Protein 9A6B (pdb70)

Nearest PDB structures (foldseek):
  7agh-assembly2_A  TM=8.150E-01  e=5.183E-26  Escherichia coli K-12
  3i3y-assembly1_C  TM=8.430E-01  e=2.612E-22  Klebsiella pneumoniae subsp. pneumoniae MGH 78578
  7vtf-assembly1_A  TM=8.669E-01  e=1.088E-20  Escherichia coli
  7vtf-assembly1_B  TM=8.527E-01  e=6.019E-21  Escherichia coli
  2hlz-assembly1_B  TM=7.762E-01  e=6.819E-20  Homo sapiens

Structure (mmCIF, N/CA/C/O backbone):
data_9A6B
#
_entry.id   9A6B
#
loop_
_entity.id
_entity.type
_entity.pdbx_description
1 POLYMER RBSK_BACSU
2 POLYMER GUDB_BACSU
#
loop_
_atom_site.group_PDB
_atom_site.id
_atom_site.type_symbol
_atom_site.label_atom_id
_atom_site.label_alt_id
_atom_site.label_comp_id
_atom_site.label_asym_id
_atom_site.label_entity_id
_atom_site.label_seq_id
_atom_site.pdbx_PDB_ins_code
_atom_site.Cartn_x
_atom_site.Cartn_y
_atom_site.Cartn_z
_atom_site.occupancy
_atom_site.B_iso_or_equiv
_atom_site.auth_seq_id
_atom_site.auth_comp_id
_atom_site.auth_asym_id
_atom_site.auth_atom_id
_atom_site.pdbx_PDB_model_num
ATOM 1 N N . MET A 1 1 ? -22.363 53.554 23.752 1.000 0.780 1 MET A N 1
ATOM 2 C CA . MET A 1 1 ? -21.025 52.957 23.570 1.000 0.780 1 MET A CA 1
ATOM 3 C C . MET A 1 1 ? -20.674 53.115 22.099 1.000 0.780 1 MET A C 1
ATOM 4 O O . MET A 1 1 ? -21.588 52.982 21.291 1.000 0.780 1 MET A O 1
ATOM 20 N N . ARG A 1 2 ? -19.442 53.517 21.776 1.000 0.910 2 ARG A N 1
ATOM 21 C CA . ARG A 1 2 ? -18.969 53.689 20.392 1.000 0.910 2 ARG A CA 1
ATOM 22 C C . ARG A 1 2 ? -18.260 52.424 19.932 1.000 0.910 2 ARG A C 1
ATOM 23 O O . ARG A 1 2 ? -17.610 51.778 20.755 1.000 0.910 2 ARG A O 1
ATOM 44 N N . ASN A 1 3 ? -18.402 52.094 18.658 1.000 0.960 3 ASN A N 1
ATOM 45 C CA . ASN A 1 3 ? -17.864 50.877 18.072 1.000 0.960 3 ASN A CA 1
ATOM 46 C C . ASN A 1 3 ? -16.503 51.155 17.450 1.000 0.960 3 ASN A C 1
ATOM 47 O O . ASN A 1 3 ? -16.388 51.950 16.518 1.000 0.960 3 ASN A O 1
ATOM 58 N N . ILE A 1 4 ? -15.487 50.461 17.949 1.000 0.980 4 ILE A N 1
ATOM 59 C CA . ILE A 1 4 ? -14.128 50.544 17.421 1.000 0.980 4 ILE A CA 1
ATOM 60 C C . ILE A 1 4 ? -13.747 49.189 16.854 1.000 0.980 4 ILE A C 1
ATOM 61 O O . ILE A 1 4 ? -13.845 48.181 17.551 1.000 0.980 4 ILE A O 1
ATOM 77 N N . CYS A 1 5 ? -13.297 49.168 15.604 1.000 0.980 5 CYS A N 1
ATOM 78 C CA . CYS A 1 5 ? -12.706 47.989 14.991 1.000 0.980 5 CYS A CA 1
ATOM 79 C C . CYS A 1 5 ? -11.186 48.130 15.015 1.000 0.980 5 CYS A C 1
ATOM 80 O O . CYS A 1 5 ? -10.629 49.017 14.370 1.000 0.980 5 CYS A O 1
ATOM 88 N N . VAL A 1 6 ? -10.513 47.260 15.757 1.000 0.990 6 VAL A N 1
ATOM 89 C CA . VAL A 1 6 ? -9.054 47.184 15.753 1.000 0.990 6 VAL A CA 1
ATOM 90 C C . VAL A 1 6 ? -8.646 46.037 14.847 1.000 0.990 6 VAL A C 1
ATOM 91 O O . VAL A 1 6 ? -9.074 44.904 15.057 1.000 0.990 6 VAL A O 1
ATOM 104 N N . ILE A 1 7 ? -7.826 46.327 13.842 1.000 0.990 7 ILE A N 1
ATOM 105 C CA . ILE A 1 7 ? -7.299 45.324 12.915 1.000 0.990 7 ILE A CA 1
ATOM 106 C C . ILE A 1 7 ? -5.795 45.266 13.113 1.000 0.990 7 ILE A C 1
ATOM 107 O O . ILE A 1 7 ? -5.107 46.267 12.915 1.000 0.990 7 ILE A O 1
ATOM 123 N N . GLY A 1 8 ? -5.272 44.116 13.528 1.000 0.980 8 GLY A N 1
ATOM 124 C CA . GLY A 1 8 ? -3.856 44.045 13.850 1.000 0.980 8 GLY A CA 1
ATOM 125 C C . GLY A 1 8 ? -3.396 42.736 14.463 1.000 0.980 8 GLY A C 1
ATOM 126 O O . GLY A 1 8 ? -4.114 41.738 14.512 1.000 0.980 8 GLY A O 1
ATOM 130 N N . SER A 1 9 ? -2.157 42.774 14.935 1.000 0.970 9 SER A N 1
ATOM 131 C CA . SER A 1 9 ? -1.446 41.631 15.485 1.000 0.970 9 SER A CA 1
ATOM 132 C C . SER A 1 9 ? -1.921 41.253 16.885 1.000 0.970 9 SER A C 1
ATOM 133 O O . SER A 1 9 ? -2.291 42.092 17.713 1.000 0.970 9 SER A O 1
ATOM 141 N N . CYS A 1 10 ? -1.834 39.962 17.167 1.000 0.960 10 CYS A N 1
ATOM 142 C CA . CYS A 1 10 ? -1.903 39.401 18.504 1.000 0.960 10 CYS A CA 1
ATOM 143 C C . CYS A 1 10 ? -0.724 38.440 18.678 1.000 0.960 10 CYS A C 1
ATOM 144 O O . CYS A 1 10 ? -0.509 37.558 17.844 1.000 0.960 10 CYS A O 1
ATOM 152 N N . SER A 1 11 ? 0.048 38.588 19.750 1.000 0.950 11 SER A N 1
ATOM 153 C CA . SER A 1 11 ? 1.211 37.732 20.011 1.000 0.950 11 SER A CA 1
ATOM 154 C C . SER A 1 11 ? 1.330 37.346 21.482 1.000 0.950 11 SER A C 1
ATOM 155 O O . SER A 1 11 ? 0.696 37.946 22.351 1.000 0.950 11 SER A O 1
ATOM 163 N N . MET A 1 12 ? 2.138 36.323 21.766 1.000 0.950 12 MET A N 1
ATOM 164 C CA . MET A 1 12 ? 2.601 36.017 23.121 1.000 0.950 12 MET A CA 1
ATOM 165 C C . MET A 1 12 ? 4.065 36.424 23.275 1.000 0.950 12 MET A C 1
ATOM 166 O O . MET A 1 12 ? 4.946 35.892 22.592 1.000 0.950 12 MET A O 1
ATOM 180 N N . ASP A 1 13 ? 4.325 37.340 24.200 1.000 0.910 13 ASP A N 1
ATOM 181 C CA . ASP A 1 13 ? 5.670 37.788 24.526 1.000 0.910 13 ASP A CA 1
ATOM 182 C C . ASP A 1 13 ? 6.276 36.817 25.547 1.000 0.910 13 ASP A C 1
ATOM 183 O O . ASP A 1 13 ? 5.728 36.586 26.627 1.000 0.910 13 ASP A O 1
ATOM 192 N N . LEU A 1 14 ? 7.409 36.219 25.188 1.000 0.930 14 LEU A N 1
ATOM 193 C CA . LEU A 1 14 ? 8.161 35.252 25.979 1.000 0.930 14 LEU A CA 1
ATOM 194 C C . LEU A 1 14 ? 9.384 35.960 26.570 1.000 0.930 14 LEU A C 1
ATOM 195 O O . LEU A 1 14 ? 10.410 36.106 25.902 1.000 0.930 14 LEU A O 1
ATOM 211 N N . VAL A 1 15 ? 9.268 36.418 27.816 1.000 0.890 15 VAL A N 1
ATOM 212 C CA . VAL A 1 15 ? 10.278 37.247 28.488 1.000 0.890 15 VAL A CA 1
ATOM 213 C C . VAL A 1 15 ? 11.152 36.377 29.383 1.000 0.890 15 VAL A C 1
ATOM 214 O O . VAL A 1 15 ? 10.693 35.866 30.405 1.000 0.890 15 VAL A O 1
ATOM 227 N N . VAL A 1 16 ? 12.423 36.217 29.013 1.000 0.920 16 VAL A N 1
ATOM 228 C CA . VAL A 1 16 ? 13.457 35.580 29.841 1.000 0.920 16 VAL A CA 1
ATOM 229 C C . VAL A 1 16 ? 14.390 36.663 30.373 1.000 0.920 16 VAL A C 1
ATOM 230 O O . VAL A 1 16 ? 14.909 37.471 29.604 1.000 0.920 16 VAL A O 1
ATOM 243 N N . THR A 1 17 ? 14.648 36.660 31.678 1.000 0.910 17 THR A N 1
ATOM 244 C CA . THR A 1 17 ? 15.627 37.565 32.305 1.000 0.910 17 THR A CA 1
ATOM 245 C C . THR A 1 17 ? 16.914 36.814 32.619 1.000 0.910 17 THR A C 1
ATOM 246 O O . THR A 1 17 ? 16.878 35.646 33.012 1.000 0.910 17 THR A O 1
ATOM 257 N N . SER A 1 18 ? 18.060 37.470 32.458 1.000 0.920 18 SER A N 1
ATOM 258 C CA . SER A 1 18 ? 19.378 36.908 32.768 1.000 0.920 18 SER A CA 1
ATOM 259 C C . SER A 1 18 ? 20.377 38.002 33.131 1.000 0.920 18 SER A C 1
ATOM 260 O O . SER A 1 18 ? 20.199 39.155 32.748 1.000 0.920 18 SER A O 1
ATOM 268 N N . ASP A 1 19 ? 21.463 37.634 33.810 1.000 0.900 19 ASP A N 1
ATOM 269 C CA . ASP A 1 19 ? 22.516 38.598 34.153 1.000 0.900 19 ASP A CA 1
ATOM 270 C C . ASP A 1 19 ? 23.280 39.095 32.919 1.000 0.900 19 ASP A C 1
ATOM 271 O O . ASP A 1 19 ? 23.780 40.218 32.909 1.000 0.900 19 ASP A O 1
ATOM 280 N N . LYS A 1 20 ? 23.380 38.264 31.874 1.000 0.900 20 LYS A N 1
ATOM 281 C CA . LYS A 1 20 ? 24.102 38.581 30.639 1.000 0.900 20 LYS A CA 1
ATOM 282 C C . LYS A 1 20 ? 23.482 37.922 29.416 1.000 0.900 20 LYS A C 1
ATOM 283 O O . LYS A 1 20 ? 22.977 36.800 29.498 1.000 0.900 20 LYS A O 1
ATOM 302 N N . ARG A 1 21 ? 23.624 38.569 28.258 1.000 0.890 21 ARG A N 1
ATOM 303 C CA . ARG A 1 21 ? 23.196 38.003 26.974 1.000 0.890 21 ARG A CA 1
ATOM 304 C C . ARG A 1 21 ? 24.154 36.875 26.538 1.000 0.890 21 ARG A C 1
ATOM 305 O O . ARG A 1 21 ? 25.367 37.104 26.514 1.000 0.890 21 ARG A O 1
ATOM 326 N N . PRO A 1 22 ? 23.666 35.665 26.188 1.000 0.880 22 PRO A N 1
ATOM 327 C CA . PRO A 1 22 ? 24.534 34.576 25.742 1.000 0.880 22 PRO A CA 1
ATOM 328 C C . PRO A 1 22 ? 25.199 34.914 24.403 1.000 0.880 22 PRO A C 1
ATOM 329 O O . PRO A 1 22 ? 24.536 35.336 23.453 1.000 0.880 22 PRO A O 1
ATOM 340 N N . LYS A 1 23 ? 26.513 34.690 24.302 1.000 0.860 23 LYS A N 1
ATOM 341 C CA . LYS A 1 23 ? 27.239 34.723 23.022 1.000 0.860 23 LYS A CA 1
ATOM 342 C C . LYS A 1 23 ? 26.958 33.464 22.196 1.000 0.860 23 LYS A C 1
ATOM 343 O O . LYS A 1 23 ? 26.448 32.466 22.699 1.000 0.860 23 LYS A O 1
ATOM 362 N N . ALA A 1 24 ? 27.334 33.479 20.916 1.000 0.860 24 ALA A N 1
ATOM 363 C CA . ALA A 1 24 ? 27.221 32.301 20.058 1.000 0.860 24 ALA A CA 1
ATOM 364 C C . ALA A 1 24 ? 27.956 31.093 20.672 1.000 0.860 24 ALA A C 1
ATOM 365 O O . ALA A 1 24 ? 29.147 31.172 20.976 1.000 0.860 24 ALA A O 1
ATOM 372 N N . GLY A 1 25 ? 27.230 29.987 20.856 1.000 0.880 25 GLY A N 1
ATOM 373 C CA . GLY A 1 25 ? 27.738 28.765 21.487 1.000 0.880 25 GLY A CA 1
ATOM 374 C C . GLY A 1 25 ? 27.807 28.799 23.020 1.000 0.880 25 GLY A C 1
ATOM 375 O O . GLY A 1 25 ? 28.218 27.813 23.624 1.000 0.880 25 GLY A O 1
ATOM 379 N N . GLU A 1 26 ? 27.408 29.895 23.666 1.000 0.860 26 GLU A N 1
ATOM 380 C CA . GLU A 1 26 ? 27.391 30.024 25.122 1.000 0.860 26 GLU A CA 1
ATOM 381 C C . GLU A 1 26 ? 26.024 29.641 25.702 1.000 0.860 26 GLU A C 1
ATOM 382 O O . GLU A 1 26 ? 24.977 29.966 25.147 1.000 0.860 26 GLU A O 1
ATOM 394 N N . THR A 1 27 ? 26.030 28.976 26.858 1.000 0.880 27 THR A N 1
ATOM 395 C CA . THR A 1 27 ? 24.823 28.725 27.659 1.000 0.880 27 THR A CA 1
ATOM 396 C C . THR A 1 27 ? 24.872 29.569 28.928 1.000 0.880 27 THR A C 1
ATOM 397 O O . THR A 1 27 ? 25.871 29.539 29.646 1.000 0.880 27 THR A O 1
ATOM 408 N N . VAL A 1 28 ? 23.792 30.298 29.219 1.000 0.910 28 VAL A N 1
ATOM 409 C CA . VAL A 1 28 ? 23.625 31.094 30.446 1.000 0.910 28 VAL A CA 1
ATOM 410 C C . VAL A 1 28 ? 22.372 30.652 31.187 1.000 0.910 28 VAL A C 1
ATOM 411 O O . VAL A 1 28 ? 21.415 30.181 30.574 1.000 0.910 28 VAL A O 1
ATOM 424 N N . LEU A 1 29 ? 22.378 30.792 32.508 1.000 0.900 29 LEU A N 1
ATOM 425 C CA . LEU A 1 29 ? 21.206 30.518 33.331 1.000 0.900 29 LEU A CA 1
ATOM 426 C C . LEU A 1 29 ? 20.375 31.793 33.475 1.000 0.900 29 LEU A C 1
ATOM 427 O O . LEU A 1 29 ? 20.909 32.852 33.803 1.000 0.900 29 LEU A O 1
ATOM 443 N N . GLY A 1 30 ? 19.075 31.679 33.214 1.000 0.910 30 GLY A N 1
ATOM 444 C CA . GLY A 1 30 ? 18.115 32.755 33.436 1.000 0.910 30 GLY A CA 1
ATOM 445 C C . GLY A 1 30 ? 17.641 32.822 34.888 1.000 0.910 30 GLY A C 1
ATOM 446 O O . GLY A 1 30 ? 17.726 31.845 35.635 1.000 0.910 30 GLY A O 1
ATOM 450 N N . THR A 1 31 ? 17.116 33.981 35.273 1.000 0.920 31 THR A N 1
ATOM 451 C CA . THR A 1 31 ? 16.604 34.271 36.620 1.000 0.920 31 THR A CA 1
ATOM 452 C C . THR A 1 31 ? 15.082 34.262 36.690 1.000 0.920 31 THR A C 1
ATOM 453 O O . THR A 1 31 ? 14.516 33.962 37.740 1.000 0.920 31 THR A O 1
ATOM 464 N N . SER A 1 32 ? 14.401 34.559 35.586 1.000 0.910 32 SER A N 1
ATOM 465 C CA . SER A 1 32 ? 12.944 34.506 35.501 1.000 0.910 32 SER A CA 1
ATOM 466 C C . SER A 1 32 ? 12.482 34.226 34.072 1.000 0.910 32 SER A C 1
ATOM 467 O O . SER A 1 32 ? 13.190 34.514 33.103 1.000 0.910 32 SER A O 1
ATOM 475 N N . PHE A 1 33 ? 11.289 33.644 33.957 1.000 0.900 33 PHE A N 1
ATOM 476 C CA . PHE A 1 33 ? 10.571 33.461 32.701 1.000 0.900 33 PHE A CA 1
ATOM 477 C C . PHE A 1 33 ? 9.110 33.856 32.894 1.000 0.900 33 PHE A C 1
ATOM 478 O O . PHE A 1 33 ? 8.498 33.480 33.898 1.000 0.900 33 PHE A O 1
ATOM 495 N N . GLN A 1 34 ? 8.565 34.607 31.943 1.000 0.890 34 GLN A N 1
ATOM 496 C CA . GLN A 1 34 ? 7.172 35.035 31.940 1.000 0.890 34 GLN A CA 1
ATOM 497 C C . GLN A 1 34 ? 6.603 35.010 30.523 1.000 0.890 34 GLN A C 1
ATOM 498 O O . GLN A 1 34 ? 7.310 35.256 29.547 1.000 0.890 34 GLN A O 1
ATOM 512 N N . THR A 1 35 ? 5.304 34.740 30.434 1.000 0.910 35 THR A N 1
ATOM 513 C CA . THR A 1 35 ? 4.523 34.852 29.202 1.000 0.910 35 THR A CA 1
ATOM 514 C C . THR A 1 35 ? 3.489 35.946 29.377 1.000 0.910 35 THR A C 1
ATOM 515 O O . THR A 1 35 ? 2.680 35.872 30.307 1.000 0.910 35 THR A O 1
ATOM 526 N N . VAL A 1 36 ? 3.504 36.941 28.502 1.000 0.890 36 VAL A N 1
ATOM 527 C CA . VAL A 1 36 ? 2.615 38.098 28.596 1.000 0.890 36 VAL A CA 1
ATOM 528 C C . VAL A 1 36 ? 1.908 38.290 27.252 1.000 0.890 36 VAL A C 1
ATOM 529 O O . VAL A 1 36 ? 2.578 38.306 26.222 1.000 0.890 36 VAL A O 1
ATOM 542 N N . PRO A 1 37 ? 0.569 38.420 27.218 1.000 0.920 37 PRO A N 1
ATOM 543 C CA . PRO A 1 37 ? -0.137 38.772 25.992 1.000 0.920 37 PRO A CA 1
ATOM 544 C C . PRO A 1 37 ? 0.354 40.116 25.443 1.000 0.920 37 PRO A C 1
ATOM 545 O O . PRO A 1 37 ? 0.436 41.096 26.184 1.000 0.920 37 PRO A O 1
ATOM 556 N N . GLY A 1 38 ? 0.643 40.155 24.148 1.000 0.910 38 GLY A N 1
ATOM 557 C CA . GLY A 1 38 ? 1.205 41.310 23.458 1.000 0.910 38 GLY A CA 1
ATOM 558 C C . GLY A 1 38 ? 0.688 41.443 22.025 1.000 0.910 38 GLY A C 1
ATOM 559 O O . GLY A 1 38 ? -0.359 40.896 21.662 1.000 0.910 38 GLY A O 1
ATOM 563 N N . GLY A 1 39 ? 1.439 42.186 21.214 1.000 0.940 39 GLY A N 1
ATOM 564 C CA . GLY A 1 39 ? 1.062 42.583 19.857 1.000 0.940 39 GLY A CA 1
ATOM 565 C C . GLY A 1 39 ? 0.348 43.931 19.848 1.000 0.940 39 GLY A C 1
ATOM 566 O O . GLY A 1 39 ? -0.503 44.213 20.699 1.000 0.940 39 GLY A O 1
ATOM 570 N N . LYS A 1 40 ? 0.703 44.792 18.893 1.000 0.950 40 LYS A N 1
ATOM 571 C CA . LYS A 1 40 ? 0.162 46.157 18.847 1.000 0.950 40 LYS A CA 1
ATOM 572 C C . LYS A 1 40 ? -1.356 46.173 18.707 1.000 0.950 40 LYS A C 1
ATOM 573 O O . LYS A 1 40 ? -2.014 46.943 19.403 1.000 0.950 40 LYS A O 1
ATOM 592 N N . GLY A 1 41 ? -1.917 45.286 17.886 1.000 0.980 41 GLY A N 1
ATOM 593 C CA . GLY A 1 41 ? -3.368 45.178 17.720 1.000 0.980 41 GLY A CA 1
ATOM 594 C C . GLY A 1 41 ? -4.070 44.851 19.037 1.000 0.980 41 GLY A C 1
ATOM 595 O O . GLY A 1 41 ? -4.948 45.593 19.478 1.000 0.980 41 GLY A O 1
ATOM 599 N N . ALA A 1 42 ? -3.628 43.793 19.718 1.000 0.980 42 ALA A N 1
ATOM 600 C CA . ALA A 1 42 ? -4.185 43.380 21.006 1.000 0.980 42 ALA A CA 1
ATOM 601 C C . ALA A 1 42 ? -4.049 44.466 22.085 1.000 0.980 42 ALA A C 1
ATOM 602 O O . ALA A 1 42 ? -5.005 44.731 22.815 1.000 0.980 42 ALA A O 1
ATOM 609 N N . ASN A 1 43 ? -2.888 45.121 22.165 1.000 0.970 43 ASN A N 1
ATOM 610 C CA . ASN A 1 43 ? -2.639 46.213 23.102 1.000 0.970 43 ASN A CA 1
ATOM 611 C C . ASN A 1 43 ? -3.620 47.369 22.888 1.000 0.970 43 ASN A C 1
ATOM 612 O O . ASN A 1 43 ? -4.254 47.847 23.830 1.000 0.970 43 ASN A O 1
ATOM 623 N N . GLN A 1 44 ? -3.782 47.794 21.637 1.000 0.980 44 GLN A N 1
ATOM 624 C CA . GLN A 1 44 ? -4.671 48.898 21.297 1.000 0.980 44 GLN A CA 1
ATOM 625 C C . GLN A 1 44 ? -6.141 48.536 21.535 1.000 0.980 44 GLN A C 1
ATOM 626 O O . GLN A 1 44 ? -6.899 49.343 22.073 1.000 0.980 44 GLN A O 1
ATOM 640 N N . ALA A 1 45 ? -6.544 47.304 21.233 1.000 0.980 45 ALA A N 1
ATOM 641 C CA . ALA A 1 45 ? -7.892 46.832 21.522 1.000 0.980 45 ALA A CA 1
ATOM 642 C C . ALA A 1 45 ? -8.201 46.798 23.028 1.000 0.980 45 ALA A C 1
ATOM 643 O O . ALA A 1 45 ? -9.251 47.285 23.452 1.000 0.980 45 ALA A O 1
ATOM 650 N N . VAL A 1 46 ? -7.281 46.270 23.845 1.000 0.980 46 VAL A N 1
ATOM 651 C CA . VAL A 1 46 ? -7.435 46.200 25.308 1.000 0.980 46 VAL A CA 1
ATOM 652 C C . VAL A 1 46 ? -7.506 47.593 25.922 1.000 0.980 46 VAL A C 1
ATOM 653 O O . VAL A 1 46 ? -8.409 47.863 26.718 1.000 0.980 46 VAL A O 1
ATOM 666 N N . ALA A 1 47 ? -6.610 48.498 25.524 1.000 0.980 47 ALA A N 1
ATOM 667 C CA . ALA A 1 47 ? -6.665 49.884 25.969 1.000 0.980 47 ALA A CA 1
ATOM 668 C C . ALA A 1 47 ? -8.010 50.534 25.594 1.000 0.980 47 ALA A C 1
ATOM 669 O O . ALA A 1 47 ? -8.669 51.110 26.457 1.000 0.980 47 ALA A O 1
ATOM 676 N N . ALA A 1 48 ? -8.482 50.386 24.350 1.000 0.980 48 ALA A N 1
ATOM 677 C CA . ALA A 1 48 ? -9.745 50.986 23.910 1.000 0.980 48 ALA A CA 1
ATOM 678 C C . ALA A 1 48 ? -10.960 50.432 24.683 1.000 0.980 48 ALA A C 1
ATOM 679 O O . ALA A 1 48 ? -11.880 51.185 25.018 1.000 0.980 48 ALA A O 1
ATOM 686 N N . ALA A 1 49 ? -10.940 49.141 25.031 1.000 0.980 49 ALA A N 1
ATOM 687 C CA . ALA A 1 49 ? -11.990 48.502 25.820 1.000 0.980 49 ALA A CA 1
ATOM 688 C C . ALA A 1 49 ? -11.999 48.992 27.281 1.000 0.980 49 ALA A C 1
ATOM 689 O O . ALA A 1 49 ? -13.056 49.358 27.798 1.000 0.980 49 ALA A O 1
ATOM 696 N N . ARG A 1 50 ? -10.831 49.103 27.937 1.000 0.970 50 ARG A N 1
ATOM 697 C CA . ARG A 1 50 ? -10.717 49.663 29.305 1.000 0.970 50 ARG A CA 1
ATOM 698 C C . ARG A 1 50 ? -11.136 51.130 29.386 1.000 0.970 50 ARG A C 1
ATOM 699 O O . ARG A 1 50 ? -11.602 51.594 30.431 1.000 0.970 50 ARG A O 1
ATOM 720 N N . LEU A 1 51 ? -11.006 51.844 28.274 1.000 0.980 51 LEU A N 1
ATOM 721 C CA . LEU A 1 51 ? -11.422 53.236 28.134 1.000 0.980 51 LEU A CA 1
ATOM 722 C C . LEU A 1 51 ? -12.914 53.397 27.777 1.000 0.980 51 LEU A C 1
ATOM 723 O O . LEU A 1 51 ? -13.418 54.518 27.731 1.000 0.980 51 LEU A O 1
ATOM 739 N N . GLY A 1 52 ? -13.658 52.297 27.620 1.000 0.960 52 GLY A N 1
ATOM 740 C CA . GLY A 1 52 ? -15.122 52.297 27.554 1.000 0.960 52 GLY A CA 1
ATOM 741 C C . GLY A 1 52 ? -15.734 52.207 26.153 1.000 0.960 52 GLY A C 1
ATOM 742 O O . GLY A 1 52 ? -16.943 52.420 26.019 1.000 0.960 52 GLY A O 1
ATOM 746 N N . ALA A 1 53 ? -14.954 51.889 25.115 1.000 0.970 53 ALA A N 1
ATOM 747 C CA . ALA A 1 53 ? -15.499 51.564 23.796 1.000 0.970 53 ALA A CA 1
ATOM 748 C C . ALA A 1 53 ? -15.954 50.102 23.700 1.000 0.970 53 ALA A C 1
ATOM 749 O O . ALA A 1 53 ? -15.457 49.218 24.398 1.000 0.970 53 ALA A O 1
ATOM 756 N N . GLN A 1 54 ? -16.882 49.841 22.783 1.000 0.970 54 GLN A N 1
ATOM 757 C CA . GLN A 1 54 ? -17.176 48.485 22.346 1.000 0.970 54 GLN A CA 1
ATOM 758 C C . GLN A 1 54 ? -16.186 48.137 21.234 1.000 0.970 54 GLN A C 1
ATOM 759 O O . GLN A 1 54 ? -16.258 48.686 20.136 1.000 0.970 54 GLN A O 1
ATOM 773 N N . VAL A 1 55 ? -15.233 47.261 21.543 1.000 0.980 55 VAL A N 1
ATOM 774 C CA . VAL A 1 55 ? -14.105 46.967 20.653 1.000 0.980 55 VAL A CA 1
ATOM 775 C C . VAL A 1 55 ? -14.288 45.622 19.968 1.000 0.980 55 VAL A C 1
ATOM 776 O O . VAL A 1 55 ? -14.463 44.610 20.646 1.000 0.980 55 VAL A O 1
ATOM 789 N N . PHE A 1 56 ? -14.191 45.611 18.642 1.000 0.980 56 PHE A N 1
ATOM 790 C CA . PHE A 1 56 ? -14.096 44.421 17.803 1.000 0.980 56 PHE A CA 1
ATOM 791 C C . PHE A 1 56 ? -12.641 44.220 17.388 1.000 0.980 56 PHE A C 1
ATOM 792 O O . PHE A 1 56 ? -12.076 45.077 16.712 1.000 0.980 56 PHE A O 1
ATOM 809 N N . MET A 1 57 ? -12.035 43.107 17.805 1.000 0.980 57 MET A N 1
ATOM 810 C CA . MET A 1 57 ? -10.701 42.731 17.341 1.000 0.980 57 MET A CA 1
ATOM 811 C C . MET A 1 57 ? -10.820 41.871 16.086 1.000 0.980 57 MET A C 1
ATOM 812 O O . MET A 1 57 ? -11.477 40.830 16.118 1.000 0.980 57 MET A O 1
ATOM 826 N N . VAL A 1 58 ? -10.156 42.297 15.013 1.000 0.980 58 VAL A N 1
ATOM 827 C CA . VAL A 1 58 ? -9.965 41.535 13.779 1.000 0.980 58 VAL A CA 1
ATOM 828 C C . VAL A 1 58 ? -8.495 41.160 13.685 1.000 0.980 58 VAL A C 1
ATOM 829 O O . VAL A 1 58 ? -7.619 41.995 13.462 1.000 0.980 58 VAL A O 1
ATOM 842 N N . GLY A 1 59 ? -8.218 39.882 13.872 1.000 0.970 59 GLY A N 1
ATOM 843 C CA . GLY A 1 59 ? -6.865 39.346 13.863 1.000 0.970 59 GLY A CA 1
ATOM 844 C C . GLY A 1 59 ? -6.897 37.831 13.746 1.000 0.970 59 GLY A C 1
ATOM 845 O O . GLY A 1 59 ? -7.954 37.245 13.497 1.000 0.970 59 GLY A O 1
ATOM 849 N N . LYS A 1 60 ? -5.739 37.192 13.917 1.000 0.960 60 LYS A N 1
ATOM 850 C CA . LYS A 1 60 ? -5.592 35.733 13.859 1.000 0.960 60 LYS A CA 1
ATOM 851 C C . LYS A 1 60 ? -4.624 35.232 14.925 1.000 0.960 60 LYS A C 1
ATOM 852 O O . LYS A 1 60 ? -3.730 35.952 15.364 1.000 0.960 60 LYS A O 1
ATOM 871 N N . VAL A 1 61 ? -4.823 33.986 15.336 1.000 0.950 61 VAL A N 1
ATOM 872 C CA . VAL A 1 61 ? -3.949 33.230 16.248 1.000 0.950 61 VAL A CA 1
ATOM 873 C C . VAL A 1 61 ? -3.777 31.813 15.709 1.000 0.950 61 VAL A C 1
ATOM 874 O O . VAL A 1 61 ? -4.561 31.393 14.867 1.000 0.950 61 VAL A O 1
ATOM 887 N N . GLY A 1 62 ? -2.772 31.071 16.161 1.000 0.920 62 GLY A N 1
ATOM 888 C CA . GLY A 1 62 ? -2.649 29.646 15.844 1.000 0.920 62 GLY A CA 1
ATOM 889 C C . GLY A 1 62 ? -3.627 28.783 16.651 1.000 0.920 62 GLY A C 1
ATOM 890 O O . GLY A 1 62 ? -4.175 29.229 17.667 1.000 0.920 62 GLY A O 1
ATOM 894 N N . ASP A 1 63 ? -3.831 27.534 16.218 1.000 0.850 63 ASP A N 1
ATOM 895 C CA . ASP A 1 63 ? -4.545 26.491 16.985 1.000 0.850 63 ASP A CA 1
ATOM 896 C C . ASP A 1 63 ? -3.625 25.845 18.040 1.000 0.850 63 ASP A C 1
ATOM 897 O O . ASP A 1 63 ? -3.338 24.647 18.031 1.000 0.850 63 ASP A O 1
ATOM 906 N N . ASP A 1 64 ? -3.098 26.684 18.933 1.000 0.900 64 ASP A N 1
ATOM 907 C CA . ASP A 1 64 ? -2.115 26.314 19.950 1.000 0.900 64 ASP A CA 1
ATOM 908 C C . ASP A 1 64 ? -2.466 26.896 21.342 1.000 0.900 64 ASP A C 1
ATOM 909 O O . ASP A 1 64 ? -3.476 27.586 21.553 1.000 0.900 64 ASP A O 1
ATOM 918 N N . HIS A 1 65 ? -1.634 26.592 22.346 1.000 0.920 65 HIS A N 1
ATOM 919 C CA . HIS A 1 65 ? -1.859 27.048 23.722 1.000 0.920 65 HIS A CA 1
ATOM 920 C C . HIS A 1 65 ? -1.771 28.576 23.876 1.000 0.920 65 HIS A C 1
ATOM 921 O O . HIS A 1 65 ? -2.532 29.158 24.656 1.000 0.920 65 HIS A O 1
ATOM 935 N N . TYR A 1 66 ? -0.877 29.234 23.134 1.000 0.930 66 TYR A N 1
ATOM 936 C CA . TYR A 1 66 ? -0.749 30.687 23.156 1.000 0.930 66 TYR A CA 1
ATOM 937 C C . TYR A 1 66 ? -1.951 31.346 22.493 1.000 0.930 66 TYR A C 1
ATOM 938 O O . TYR A 1 66 ? -2.496 32.286 23.068 1.000 0.930 66 TYR A O 1
ATOM 956 N N . GLY A 1 67 ? -2.440 30.807 21.376 1.000 0.940 67 GLY A N 1
ATOM 957 C CA . GLY A 1 67 ? -3.658 31.277 20.724 1.000 0.940 67 GLY A CA 1
ATOM 958 C C . GLY A 1 67 ? -4.858 31.249 21.669 1.000 0.940 67 GLY A C 1
ATOM 959 O O . GLY A 1 67 ? -5.577 32.240 21.809 1.000 0.940 67 GLY A O 1
ATOM 963 N N . THR A 1 68 ? -5.009 30.167 22.437 1.000 0.940 68 THR A N 1
ATOM 964 C CA . THR A 1 68 ? -6.050 30.064 23.475 1.000 0.940 68 THR A CA 1
ATOM 965 C C . THR A 1 68 ? -5.879 31.114 24.583 1.000 0.940 68 THR A C 1
ATOM 966 O O . THR A 1 68 ? -6.849 31.761 24.991 1.000 0.940 68 THR A O 1
ATOM 977 N N . ALA A 1 69 ? -4.656 31.309 25.082 1.000 0.950 69 ALA A N 1
ATOM 978 C CA . ALA A 1 69 ? -4.368 32.294 26.126 1.000 0.950 69 ALA A CA 1
ATOM 979 C C . ALA A 1 69 ? -4.631 33.739 25.655 1.000 0.950 69 ALA A C 1
ATOM 980 O O . ALA A 1 69 ? -5.237 34.525 26.388 1.000 0.950 69 ALA A O 1
ATOM 987 N N . ILE A 1 70 ? -4.250 34.062 24.415 1.000 0.950 70 ILE A N 1
ATOM 988 C CA . ILE A 1 70 ? -4.499 35.354 23.761 1.000 0.950 70 ILE A CA 1
ATOM 989 C C . ILE A 1 70 ? -6.007 35.625 23.676 1.000 0.950 70 ILE A C 1
ATOM 990 O O . ILE A 1 70 ? -6.475 36.676 24.122 1.000 0.950 70 ILE A O 1
ATOM 1006 N N . LEU A 1 71 ? -6.788 34.660 23.175 1.000 0.950 71 LEU A N 1
ATOM 1007 C CA . LEU A 1 71 ? -8.245 34.786 23.052 1.000 0.950 71 LEU A CA 1
ATOM 1008 C C . LEU A 1 71 ? -8.930 35.013 24.403 1.000 0.950 71 LEU A C 1
ATOM 1009 O O . LEU A 1 71 ? -9.841 35.838 24.515 1.000 0.950 71 LEU A O 1
ATOM 1025 N N . ASN A 1 72 ? -8.494 34.297 25.437 1.000 0.960 72 ASN A N 1
ATOM 1026 C CA . ASN A 1 72 ? -9.050 34.441 26.779 1.000 0.960 72 ASN A CA 1
ATOM 1027 C C . ASN A 1 72 ? -8.731 35.807 27.390 1.000 0.960 72 ASN A C 1
ATOM 1028 O O . ASN A 1 72 ? -9.602 36.393 28.030 1.000 0.960 72 ASN A O 1
ATOM 1039 N N . ASN A 1 73 ? -7.527 36.338 27.163 1.000 0.960 73 ASN A N 1
ATOM 1040 C CA . ASN A 1 73 ? -7.140 37.656 27.650 1.000 0.960 73 ASN A CA 1
ATOM 1041 C C . ASN A 1 73 ? -7.948 38.783 26.983 1.000 0.960 73 ASN A C 1
ATOM 1042 O O . ASN A 1 73 ? -8.456 39.657 27.684 1.000 0.960 73 ASN A O 1
ATOM 1053 N N . LEU A 1 74 ? -8.145 38.738 25.660 1.000 0.970 74 LEU A N 1
ATOM 1054 C CA . LEU A 1 74 ? -8.996 39.706 24.953 1.000 0.970 74 LEU A CA 1
ATOM 1055 C C . LEU A 1 74 ? -10.420 39.718 25.533 1.000 0.970 74 LEU A C 1
ATOM 1056 O O . LEU A 1 74 ? -10.915 40.769 25.941 1.000 0.970 74 LEU A O 1
ATOM 1072 N N . LYS A 1 75 ? -11.043 38.539 25.669 1.000 0.960 75 LYS A N 1
ATOM 1073 C CA . LYS A 1 75 ? -12.385 38.390 26.260 1.000 0.960 75 LYS A CA 1
ATOM 1074 C C . LYS A 1 75 ? -12.449 38.873 27.711 1.000 0.960 75 LYS A C 1
ATOM 1075 O O . LYS A 1 75 ? -13.411 39.539 28.083 1.000 0.960 75 LYS A O 1
ATOM 1094 N N . ALA A 1 76 ? -11.438 38.563 28.527 1.000 0.960 76 ALA A N 1
ATOM 1095 C CA . ALA A 1 76 ? -11.366 39.007 29.922 1.000 0.960 76 ALA A CA 1
ATOM 1096 C C . ALA A 1 76 ? -11.278 40.536 30.047 1.000 0.960 76 ALA A C 1
ATOM 1097 O O . ALA A 1 76 ? -11.794 41.100 31.008 1.000 0.960 76 ALA A O 1
ATOM 1104 N N . ASN A 1 77 ? -10.688 41.204 29.051 1.000 0.970 77 ASN A N 1
ATOM 1105 C CA . ASN A 1 77 ? -10.666 42.663 28.937 1.000 0.970 77 ASN A CA 1
ATOM 1106 C C . ASN A 1 77 ? -11.890 43.229 28.182 1.000 0.970 77 ASN A C 1
ATOM 1107 O O . ASN A 1 77 ? -11.916 44.414 27.862 1.000 0.970 77 ASN A O 1
ATOM 1118 N N . GLY A 1 78 ? -12.910 42.410 27.898 1.000 0.960 78 GLY A N 1
ATOM 1119 C CA . GLY A 1 78 ? -14.156 42.842 27.258 1.000 0.960 78 GLY A CA 1
ATOM 1120 C C . GLY A 1 78 ? -14.073 43.059 25.744 1.000 0.960 78 GLY A C 1
ATOM 1121 O O . GLY A 1 78 ? -15.021 43.578 25.156 1.000 0.960 78 GLY A O 1
ATOM 1125 N N . VAL A 1 79 ? -12.978 42.659 25.094 1.000 0.970 79 VAL A N 1
ATOM 1126 C CA . VAL A 1 79 ? -12.815 42.769 23.639 1.000 0.970 79 VAL A CA 1
ATOM 1127 C C . VAL A 1 79 ? -13.613 41.664 22.936 1.000 0.970 79 VAL A C 1
ATOM 1128 O O . VAL A 1 79 ? -13.536 40.484 23.293 1.000 0.970 79 VAL A O 1
ATOM 1141 N N . ARG A 1 80 ? -14.384 42.036 21.911 1.000 0.970 80 ARG A N 1
ATOM 1142 C CA . ARG A 1 80 ? -15.138 41.105 21.063 1.000 0.970 80 ARG A CA 1
ATOM 1143 C C . ARG A 1 80 ? -14.174 40.345 20.152 1.000 0.970 80 ARG A C 1
ATOM 1144 O O . ARG A 1 80 ? -13.378 40.948 19.438 1.000 0.970 80 ARG A O 1
ATOM 1165 N N . THR A 1 81 ? -14.256 39.016 20.198 1.000 0.960 81 THR A N 1
ATOM 1166 C CA . THR A 1 81 ? -13.355 38.078 19.492 1.000 0.960 81 THR A CA 1
ATOM 1167 C C . THR A 1 81 ? -14.080 37.304 18.392 1.000 0.960 81 THR A C 1
ATOM 1168 O O . THR A 1 81 ? -13.612 36.261 17.951 1.000 0.960 81 THR A O 1
ATOM 1179 N N . ASP A 1 82 ? -15.229 37.817 17.944 1.000 0.940 82 ASP A N 1
ATOM 1180 C CA . ASP A 1 82 ? -16.039 37.225 16.875 1.000 0.940 82 ASP A CA 1
ATOM 1181 C C . ASP A 1 82 ? -15.260 37.136 15.544 1.000 0.940 82 ASP A C 1
ATOM 1182 O O . ASP A 1 82 ? -15.534 36.258 14.734 1.000 0.940 82 ASP A O 1
ATOM 1191 N N . TYR A 1 83 ? -14.245 37.991 15.361 1.000 0.950 83 TYR A N 1
ATOM 1192 C CA . TYR A 1 83 ? -13.374 38.051 14.180 1.000 0.950 83 TYR A CA 1
ATOM 1193 C C . TYR A 1 83 ? -11.920 37.664 14.503 1.000 0.950 83 TYR A C 1
ATOM 1194 O O . TYR A 1 83 ? -10.968 38.219 13.950 1.000 0.950 83 TYR A O 1
ATOM 1212 N N . MET A 1 84 ? -11.750 36.715 15.430 1.000 0.920 84 MET A N 1
ATOM 1213 C CA . MET A 1 84 ? -10.463 36.107 15.775 1.000 0.920 84 MET A CA 1
ATOM 1214 C C . MET A 1 84 ? -10.453 34.633 15.375 1.000 0.920 84 MET A C 1
ATOM 1215 O O . MET A 1 84 ? -10.822 33.754 16.157 1.000 0.920 84 MET A O 1
ATOM 1229 N N . GLU A 1 85 ? -10.043 34.365 14.141 1.000 0.850 85 GLU A N 1
ATOM 1230 C CA . GLU A 1 85 ? -10.028 33.014 13.589 1.000 0.850 85 GLU A CA 1
ATOM 1231 C C . GLU A 1 85 ? -8.722 32.275 13.951 1.000 0.850 85 GLU A C 1
ATOM 1232 O O . GLU A 1 85 ? -7.633 32.800 13.686 1.000 0.850 85 GLU A O 1
ATOM 1244 N N . PRO A 1 86 ? -8.794 31.061 14.533 1.000 0.830 86 PRO A N 1
ATOM 1245 C CA . PRO A 1 86 ? -7.631 30.200 14.703 1.000 0.830 86 PRO A CA 1
ATOM 1246 C C . PRO A 1 86 ? -7.154 29.668 13.350 1.000 0.830 86 PRO A C 1
ATOM 1247 O O . PRO A 1 86 ? -7.943 29.155 12.556 1.000 0.830 86 PRO A O 1
ATOM 1258 N N . VAL A 1 87 ? -5.855 29.740 13.092 1.000 0.800 87 VAL A N 1
ATOM 1259 C CA . VAL A 1 87 ? -5.223 29.192 11.896 1.000 0.800 87 VAL A CA 1
ATOM 1260 C C . VAL A 1 87 ? -4.637 27.831 12.233 1.000 0.800 87 VAL A C 1
ATOM 1261 O O . VAL A 1 87 ? -3.712 27.710 13.027 1.000 0.800 87 VAL A O 1
ATOM 1274 N N . THR A 1 88 ? -5.158 26.782 11.605 1.000 0.740 88 THR A N 1
ATOM 1275 C CA . THR A 1 88 ? -4.812 25.394 11.956 1.000 0.740 88 THR A CA 1
ATOM 1276 C C . THR A 1 88 ? -3.481 24.902 11.377 1.000 0.740 88 THR A C 1
ATOM 1277 O O . THR A 1 88 ? -3.103 23.759 11.614 1.000 0.740 88 THR A O 1
ATOM 1288 N N . HIS A 1 89 ? -2.798 25.697 10.548 1.000 0.740 89 HIS A N 1
ATOM 1289 C CA . HIS A 1 89 ? -1.574 25.294 9.836 1.000 0.740 89 HIS A CA 1
ATOM 1290 C C . HIS A 1 89 ? -0.350 26.161 10.163 1.000 0.740 89 HIS A C 1
ATOM 1291 O O . HIS A 1 89 ? 0.708 25.961 9.568 1.000 0.740 89 HIS A O 1
ATOM 1305 N N . THR A 1 90 ? -0.481 27.108 11.093 1.000 0.820 90 THR A N 1
ATOM 1306 C CA . THR A 1 90 ? 0.618 27.952 11.567 1.000 0.820 90 THR A CA 1
ATOM 1307 C C . THR A 1 90 ? 0.459 28.213 13.060 1.000 0.820 90 THR A C 1
ATOM 1308 O O . THR A 1 90 ? -0.642 28.143 13.604 1.000 0.820 90 THR A O 1
ATOM 1319 N N . GLU A 1 91 ? 1.570 28.514 13.715 1.000 0.900 91 GLU A N 1
ATOM 1320 C CA . GLU A 1 91 ? 1.603 28.834 15.140 1.000 0.900 91 GLU A CA 1
ATOM 1321 C C . GLU A 1 91 ? 1.192 30.298 15.371 1.000 0.900 91 GLU A C 1
ATOM 1322 O O . GLU A 1 91 ? 1.305 31.154 14.489 1.000 0.900 91 GLU A O 1
ATOM 1334 N N . SER A 1 92 ? 0.756 30.621 16.582 1.000 0.940 92 SER A N 1
ATOM 1335 C CA . SER A 1 92 ? 0.512 31.993 17.028 1.000 0.940 92 SER A CA 1
ATOM 1336 C C . SER A 1 92 ? 1.784 32.833 16.946 1.000 0.940 92 SER A C 1
ATOM 1337 O O . SER A 1 92 ? 2.895 32.329 17.117 1.000 0.940 92 SER A O 1
ATOM 1345 N N . GLY A 1 93 ? 1.631 34.141 16.726 1.000 0.950 93 GLY A N 1
ATOM 1346 C CA . GLY A 1 93 ? 2.771 35.050 16.770 1.000 0.950 93 GLY A CA 1
ATOM 1347 C C . GLY A 1 93 ? 3.428 35.081 18.151 1.000 0.950 93 GLY A C 1
ATOM 1348 O O . GLY A 1 93 ? 2.743 35.062 19.178 1.000 0.950 93 GLY A O 1
ATOM 1352 N N . THR A 1 94 ? 4.755 35.173 18.186 1.000 0.940 94 THR A N 1
ATOM 1353 C CA . THR A 1 94 ? 5.538 35.252 19.425 1.000 0.940 94 THR A CA 1
ATOM 1354 C C . THR A 1 94 ? 6.625 36.320 19.341 1.000 0.940 94 THR A C 1
ATOM 1355 O O . THR A 1 94 ? 7.198 36.571 18.279 1.000 0.940 94 THR A O 1
ATOM 1366 N N . ALA A 1 95 ? 6.950 36.935 20.479 1.000 0.900 95 ALA A N 1
ATOM 1367 C CA . ALA A 1 95 ? 8.131 37.783 20.628 1.000 0.900 95 ALA A CA 1
ATOM 1368 C C . ALA A 1 95 ? 9.049 37.194 21.703 1.000 0.900 95 ALA A C 1
ATOM 1369 O O . ALA A 1 95 ? 8.666 37.073 22.862 1.000 0.900 95 ALA A O 1
ATOM 1376 N N . HIS A 1 96 ? 10.268 36.812 21.331 1.000 0.910 96 HIS A N 1
ATOM 1377 C CA . HIS A 1 96 ? 11.255 36.250 22.252 1.000 0.910 96 HIS A CA 1
ATOM 1378 C C . HIS A 1 96 ? 12.141 37.375 22.792 1.000 0.910 96 HIS A C 1
ATOM 1379 O O . HIS A 1 96 ? 12.979 37.891 22.052 1.000 0.910 96 HIS A O 1
ATOM 1393 N N . ILE A 1 97 ? 11.944 37.758 24.059 1.000 0.860 97 ILE A N 1
ATOM 1394 C CA . ILE A 1 97 ? 12.582 38.918 24.696 1.000 0.860 97 ILE A CA 1
ATOM 1395 C C . ILE A 1 97 ? 13.600 38.433 25.730 1.000 0.860 97 ILE A C 1
ATOM 1396 O O . ILE A 1 97 ? 13.241 37.787 26.714 1.000 0.860 97 ILE A O 1
ATOM 1412 N N . VAL A 1 98 ? 14.873 38.773 25.525 1.000 0.890 98 VAL A N 1
ATOM 1413 C CA . VAL A 1 98 ? 15.940 38.566 26.515 1.000 0.890 98 VAL A CA 1
ATOM 1414 C C . VAL A 1 98 ? 16.233 39.895 27.205 1.000 0.890 98 VAL A C 1
ATOM 1415 O O . VAL A 1 98 ? 16.787 40.795 26.573 1.000 0.890 98 VAL A O 1
ATOM 1428 N N . LEU A 1 99 ? 15.885 40.013 28.490 1.000 0.860 99 LEU A N 1
ATOM 1429 C CA . LEU A 1 99 ? 16.304 41.121 29.355 1.000 0.860 99 LEU A CA 1
ATOM 1430 C C . LEU A 1 99 ? 17.661 40.776 29.972 1.000 0.860 99 LEU A C 1
ATOM 1431 O O . LEU A 1 99 ? 17.773 39.823 30.748 1.000 0.860 99 LEU A O 1
ATOM 1447 N N . ALA A 1 100 ? 18.696 41.526 29.611 1.000 0.900 100 ALA A N 1
ATOM 1448 C CA . ALA A 1 100 ? 20.041 41.340 30.139 1.000 0.900 100 ALA A CA 1
ATOM 1449 C C . ALA A 1 100 ? 20.806 42.663 30.122 1.000 0.900 100 ALA A C 1
ATOM 1450 O O . ALA A 1 100 ? 20.642 43.457 29.201 1.000 0.900 100 ALA A O 1
ATOM 1457 N N . GLU A 1 101 ? 21.666 42.891 31.119 1.000 0.880 101 GLU A N 1
ATOM 1458 C CA . GLU A 1 101 ? 22.604 44.030 31.128 1.000 0.880 101 GLU A CA 1
ATOM 1459 C C . GLU A 1 101 ? 21.926 45.421 31.020 1.000 0.880 101 GLU A C 1
ATOM 1460 O O . GLU A 1 101 ? 22.523 46.367 30.517 1.000 0.880 101 GLU A O 1
ATOM 1472 N N . GLY A 1 102 ? 20.686 45.568 31.510 1.000 0.760 102 GLY A N 1
ATOM 1473 C CA . GLY A 1 102 ? 19.923 46.828 31.468 1.000 0.760 102 GLY A CA 1
ATOM 1474 C C . GLY A 1 102 ? 19.266 47.140 30.120 1.000 0.760 102 GLY A C 1
ATOM 1475 O O . GLY A 1 102 ? 18.734 48.233 29.950 1.000 0.760 102 GLY A O 1
ATOM 1479 N N . ASP A 1 103 ? 19.292 46.187 29.188 1.000 0.800 103 ASP A N 1
ATOM 1480 C CA . ASP A 1 103 ? 18.795 46.344 27.827 1.000 0.800 103 ASP A CA 1
ATOM 1481 C C . ASP A 1 103 ? 18.017 45.095 27.379 1.000 0.800 103 ASP A C 1
ATOM 1482 O O . ASP A 1 103 ? 18.057 44.035 28.016 1.000 0.800 103 ASP A O 1
ATOM 1491 N N . ASN A 1 104 ? 17.300 45.201 26.267 1.000 0.790 104 ASN A N 1
ATOM 1492 C CA . ASN A 1 104 ? 16.510 44.109 25.719 1.000 0.790 104 ASN A CA 1
ATOM 1493 C C . ASN A 1 104 ? 17.013 43.678 24.335 1.000 0.790 104 ASN A C 1
ATOM 1494 O O . ASN A 1 104 ? 17.733 44.369 23.619 1.000 0.790 104 ASN A O 1
ATOM 1505 N N . SER A 1 105 ? 16.709 42.441 23.971 1.000 0.840 105 SER A N 1
ATOM 1506 C CA . SER A 1 105 ? 16.906 41.933 22.616 1.000 0.840 105 SER A CA 1
ATOM 1507 C C . SER A 1 105 ? 15.702 41.100 22.250 1.000 0.840 105 SER A C 1
ATOM 1508 O O . SER A 1 105 ? 15.291 40.249 23.037 1.000 0.840 105 SER A O 1
ATOM 1516 N N . ILE A 1 106 ? 15.129 41.381 21.083 1.000 0.830 106 ILE A N 1
ATOM 1517 C CA . ILE A 1 106 ? 13.815 40.878 20.692 1.000 0.830 106 ILE A CA 1
ATOM 1518 C C . ILE A 1 106 ? 13.925 40.193 19.330 1.000 0.830 106 ILE A C 1
ATOM 1519 O O . ILE A 1 106 ? 14.444 40.780 18.381 1.000 0.830 106 ILE A O 1
ATOM 1535 N N . VAL A 1 107 ? 13.416 38.963 19.225 1.000 0.880 107 VAL A N 1
ATOM 1536 C CA . VAL A 1 107 ? 13.174 38.276 17.945 1.000 0.880 107 VAL A CA 1
ATOM 1537 C C . VAL A 1 107 ? 11.679 38.022 17.815 1.000 0.880 107 VAL A C 1
ATOM 1538 O O . VAL A 1 107 ? 11.097 37.326 18.646 1.000 0.880 107 VAL A O 1
ATOM 1551 N N . VAL A 1 108 ? 11.061 38.590 16.781 1.000 0.890 108 VAL A N 1
ATOM 1552 C CA . VAL A 1 108 ? 9.623 38.450 16.519 1.000 0.890 108 VAL A CA 1
ATOM 1553 C C . VAL A 1 108 ? 9.386 37.372 15.467 1.000 0.890 108 VAL A C 1
ATOM 1554 O O . VAL A 1 108 ? 9.956 37.425 14.377 1.000 0.890 108 VAL A O 1
ATOM 1567 N N . VAL A 1 109 ? 8.511 36.420 15.783 1.000 0.920 109 VAL A N 1
ATOM 1568 C CA . VAL A 1 109 ? 7.954 35.439 14.849 1.000 0.920 109 VAL A CA 1
ATOM 1569 C C . VAL A 1 109 ? 6.503 35.826 14.603 1.000 0.920 109 VAL A C 1
ATOM 1570 O O . VAL A 1 109 ? 5.680 35.777 15.512 1.000 0.920 109 VAL A O 1
ATOM 1583 N N . LYS A 1 110 ? 6.173 36.221 13.371 1.000 0.930 110 LYS A N 1
ATOM 1584 C CA . LYS A 1 110 ? 4.827 36.710 13.038 1.000 0.930 110 LYS A CA 1
ATOM 1585 C C . LYS A 1 110 ? 3.731 35.662 13.265 1.000 0.930 110 LYS A C 1
ATOM 1586 O O . LYS A 1 110 ? 2.653 36.023 13.736 1.000 0.930 110 LYS A O 1
ATOM 1605 N N . GLY A 1 111 ? 4.010 34.392 12.949 1.000 0.940 111 GLY A N 1
ATOM 1606 C CA . GLY A 1 111 ? 3.038 33.299 13.039 1.000 0.940 111 GLY A CA 1
ATOM 1607 C C . GLY A 1 111 ? 1.758 33.611 12.256 1.000 0.940 111 GLY A C 1
ATOM 1608 O O . GLY A 1 111 ? 1.815 34.207 11.182 1.000 0.940 111 GLY A O 1
ATOM 1612 N N . ALA A 1 112 ? 0.608 33.293 12.845 1.000 0.950 112 ALA A N 1
ATOM 1613 C CA . ALA A 1 112 ? -0.731 33.527 12.298 1.000 0.950 112 ALA A CA 1
ATOM 1614 C C . ALA A 1 112 ? -1.046 34.985 11.915 1.000 0.950 112 ALA A C 1
ATOM 1615 O O . ALA A 1 112 ? -1.982 35.228 11.156 1.000 0.950 112 ALA A O 1
ATOM 1622 N N . ASN A 1 113 ? -0.282 35.969 12.396 1.000 0.960 113 ASN A N 1
ATOM 1623 C CA . ASN A 1 113 ? -0.505 37.372 12.036 1.000 0.960 113 ASN A CA 1
ATOM 1624 C C . ASN A 1 113 ? -0.218 37.659 10.554 1.000 0.960 113 ASN A C 1
ATOM 1625 O O . ASN A 1 113 ? -0.809 38.576 9.986 1.000 0.960 113 ASN A O 1
ATOM 1636 N N . ASP A 1 114 ? 0.660 36.877 9.916 1.000 0.950 114 ASP A N 1
ATOM 1637 C CA . ASP A 1 114 ? 0.959 37.031 8.486 1.000 0.950 114 ASP A CA 1
ATOM 1638 C C . ASP A 1 114 ? -0.185 36.502 7.589 1.000 0.950 114 ASP A C 1
ATOM 1639 O O . ASP A 1 114 ? -0.212 36.808 6.402 1.000 0.950 114 ASP A O 1
ATOM 1648 N N . ASP A 1 115 ? -1.175 35.790 8.156 1.000 0.930 115 ASP A N 1
ATOM 1649 C CA . ASP A 1 115 ? -2.367 35.279 7.451 1.000 0.930 115 ASP A CA 1
ATOM 1650 C C . ASP A 1 115 ? -3.580 36.238 7.509 1.000 0.930 115 ASP A C 1
ATOM 1651 O O . ASP A 1 115 ? -4.691 35.894 7.082 1.000 0.930 115 ASP A O 1
ATOM 1660 N N . ILE A 1 116 ? -3.412 37.458 8.036 1.000 0.960 116 ILE A N 1
ATOM 1661 C CA . ILE A 1 116 ? -4.464 38.489 8.051 1.000 0.960 116 ILE A CA 1
ATOM 1662 C C . ILE A 1 116 ? -4.524 39.149 6.668 1.000 0.960 116 ILE A C 1
ATOM 1663 O O . ILE A 1 116 ? -3.917 40.189 6.429 1.000 0.960 116 ILE A O 1
ATOM 1679 N N . THR A 1 117 ? -5.241 38.517 5.741 1.000 0.960 117 THR A N 1
ATOM 1680 C CA . THR A 1 117 ? -5.372 38.968 4.343 1.000 0.960 117 THR A CA 1
ATOM 1681 C C . THR A 1 117 ? -6.323 40.168 4.183 1.000 0.960 117 THR A C 1
ATOM 1682 O O . THR A 1 117 ? -7.202 40.362 5.031 1.000 0.960 117 THR A O 1
ATOM 1693 N N . PRO A 1 118 ? -6.235 40.930 3.068 1.000 0.970 118 PRO A N 1
ATOM 1694 C CA . PRO A 1 118 ? -7.208 41.974 2.747 1.000 0.970 118 PRO A CA 1
ATOM 1695 C C . PRO A 1 118 ? -8.644 41.446 2.772 1.000 0.970 118 PRO A C 1
ATOM 1696 O O . PRO A 1 118 ? -9.487 41.981 3.480 1.000 0.970 118 PRO A O 1
ATOM 1707 N N . ALA A 1 119 ? -8.913 40.332 2.084 1.000 0.960 119 ALA A N 1
ATOM 1708 C CA . ALA A 1 119 ? -10.248 39.738 2.026 1.000 0.960 119 ALA A CA 1
ATOM 1709 C C . ALA A 1 119 ? -10.805 39.401 3.420 1.000 0.960 119 ALA A C 1
ATOM 1710 O O . ALA A 1 119 ? -11.979 39.653 3.683 1.000 0.960 119 ALA A O 1
ATOM 1717 N N . TYR A 1 120 ? -9.963 38.880 4.321 1.000 0.950 120 TYR A N 1
ATOM 1718 C CA . TYR A 1 120 ? -10.356 38.599 5.702 1.000 0.950 120 TYR A CA 1
ATOM 1719 C C . TYR A 1 120 ? -10.709 39.882 6.475 1.000 0.950 120 TYR A C 1
ATOM 1720 O O . TYR A 1 120 ? -11.784 39.957 7.069 1.000 0.950 120 TYR A O 1
ATOM 1738 N N . ALA A 1 121 ? -9.848 40.908 6.433 1.000 0.970 121 ALA A N 1
ATOM 1739 C CA . ALA A 1 121 ? -10.068 42.172 7.142 1.000 0.970 121 ALA A CA 1
ATOM 1740 C C . ALA A 1 121 ? -11.294 42.945 6.618 1.000 0.970 121 ALA A C 1
ATOM 1741 O O . ALA A 1 121 ? -12.085 43.469 7.403 1.000 0.970 121 ALA A O 1
ATOM 1748 N N . LEU A 1 122 ? -11.475 42.977 5.295 1.000 0.970 122 LEU A N 1
ATOM 1749 C CA . LEU A 1 122 ? -12.592 43.663 4.644 1.000 0.970 122 LEU A CA 1
ATOM 1750 C C . LEU A 1 122 ? -13.927 42.984 4.939 1.000 0.970 122 LEU A C 1
ATOM 1751 O O . LEU A 1 122 ? -14.899 43.649 5.284 1.000 0.970 122 LEU A O 1
ATOM 1767 N N . ASN A 1 123 ? -13.966 41.654 4.884 1.000 0.950 123 ASN A N 1
ATOM 1768 C CA . ASN A 1 123 ? -15.182 40.923 5.202 1.000 0.950 123 ASN A CA 1
ATOM 1769 C C . ASN A 1 123 ? -15.623 41.133 6.661 1.000 0.950 123 ASN A C 1
ATOM 1770 O O . ASN A 1 123 ? -16.815 41.262 6.928 1.000 0.950 123 ASN A O 1
ATOM 1781 N N . ALA A 1 124 ? -14.677 41.216 7.602 1.000 0.950 124 ALA A N 1
ATOM 1782 C CA . ALA A 1 124 ? -14.994 41.549 8.988 1.000 0.950 124 ALA A CA 1
ATOM 1783 C C . ALA A 1 124 ? -15.574 42.972 9.120 1.000 0.950 124 ALA A C 1
ATOM 1784 O O . ALA A 1 124 ? -16.578 43.160 9.805 1.000 0.950 124 ALA A O 1
ATOM 1791 N N . LEU A 1 125 ? -14.997 43.965 8.431 1.000 0.950 125 LEU A N 1
ATOM 1792 C CA . LEU A 1 125 ? -15.506 45.345 8.439 1.000 0.950 125 LEU A CA 1
ATOM 1793 C C . LEU A 1 125 ? -16.928 45.466 7.874 1.000 0.950 125 LEU A C 1
ATOM 1794 O O . LEU A 1 125 ? -17.718 46.237 8.412 1.000 0.950 125 LEU A O 1
ATOM 1810 N N . GLU A 1 126 ? -17.269 44.709 6.828 1.000 0.940 126 GLU A N 1
ATOM 1811 C CA . GLU A 1 126 ? -18.630 44.662 6.269 1.000 0.940 126 GLU A CA 1
ATOM 1812 C C . GLU A 1 126 ? -19.660 44.093 7.261 1.000 0.940 126 GLU A C 1
ATOM 1813 O O . GLU A 1 126 ? -20.821 44.503 7.246 1.000 0.940 126 GLU A O 1
ATOM 1825 N N . GLN A 1 127 ? -19.251 43.156 8.129 1.000 0.930 127 GLN A N 1
ATOM 1826 C CA . GLN A 1 127 ? -20.134 42.509 9.108 1.000 0.930 127 GLN A CA 1
ATOM 1827 C C . GLN A 1 127 ? -20.308 43.308 10.411 1.000 0.930 127 GLN A C 1
ATOM 1828 O O . GLN A 1 127 ? -21.288 43.101 11.133 1.000 0.930 127 GLN A O 1
ATOM 1842 N N . ILE A 1 128 ? -19.378 44.209 10.748 1.000 0.910 128 ILE A N 1
ATOM 1843 C CA . ILE A 1 128 ? -19.482 45.034 11.957 1.000 0.910 128 ILE A CA 1
ATOM 1844 C C . ILE A 1 128 ? -20.446 46.195 11.701 1.000 0.910 128 ILE A C 1
ATOM 1845 O O . ILE A 1 128 ? -20.135 47.159 11.002 1.000 0.910 128 ILE A O 1
ATOM 1861 N N . GLU A 1 129 ? -21.618 46.143 12.334 1.000 0.850 129 GLU A N 1
ATOM 1862 C CA . GLU A 1 129 ? -22.581 47.239 12.255 1.000 0.850 129 GLU A CA 1
ATOM 1863 C C . GLU A 1 129 ? -22.004 48.540 12.838 1.000 0.850 129 GLU A C 1
ATOM 1864 O O . GLU A 1 129 ? -21.644 48.622 14.017 1.000 0.850 129 GLU A O 1
ATOM 1876 N N . LYS A 1 130 ? -22.011 49.591 12.009 1.000 0.890 130 LYS A N 1
ATOM 1877 C CA . LYS A 1 130 ? -21.751 50.984 12.395 1.000 0.890 130 LYS A CA 1
ATOM 1878 C C . LYS A 1 130 ? -20.418 51.170 13.135 1.000 0.890 130 LYS A C 1
ATOM 1879 O O . LYS A 1 130 ? -20.393 51.554 14.302 1.000 0.890 130 LYS A O 1
ATOM 1898 N N . VAL A 1 131 ? -19.314 50.916 12.443 1.000 0.950 131 VAL A N 1
ATOM 1899 C CA . VAL A 1 131 ? -17.964 51.234 12.928 1.000 0.950 131 VAL A CA 1
ATOM 1900 C C . VAL A 1 131 ? -17.813 52.759 13.052 1.000 0.950 131 VAL A C 1
ATOM 1901 O O . VAL A 1 131 ? -17.881 53.463 12.050 1.000 0.950 131 VAL A O 1
ATOM 1914 N N . ASP A 1 132 ? -17.636 53.283 14.272 1.000 0.970 132 ASP A N 1
ATOM 1915 C CA . ASP A 1 132 ? -17.370 54.714 14.500 1.000 0.970 132 ASP A CA 1
ATOM 1916 C C . ASP A 1 132 ? -15.885 55.052 14.242 1.000 0.970 132 ASP A C 1
ATOM 1917 O O . ASP A 1 132 ? -15.560 56.199 13.937 1.000 0.970 132 ASP A O 1
ATOM 1926 N N . MET A 1 133 ? -14.985 54.068 14.397 1.000 0.980 133 MET A N 1
ATOM 1927 C CA . MET A 1 133 ? -13.545 54.223 14.171 1.000 0.980 133 MET A CA 1
ATOM 1928 C C . MET A 1 133 ? -12.865 52.893 13.843 1.000 0.980 133 MET A C 1
ATOM 1929 O O . MET A 1 133 ? -13.111 51.877 14.501 1.000 0.980 133 MET A O 1
ATOM 1943 N N . VAL A 1 134 ? -11.939 52.932 12.890 1.000 0.980 134 VAL A N 1
ATOM 1944 C CA . VAL A 1 134 ? -10.969 51.863 12.650 1.000 0.980 134 VAL A CA 1
ATOM 1945 C C . VAL A 1 134 ? -9.608 52.272 13.198 1.000 0.980 134 VAL A C 1
ATOM 1946 O O . VAL A 1 134 ? -9.169 53.410 13.044 1.000 0.980 134 VAL A O 1
ATOM 1959 N N . LEU A 1 135 ? -8.926 51.331 13.837 1.000 0.990 135 LEU A N 1
ATOM 1960 C CA . LEU A 1 135 ? -7.567 51.509 14.325 1.000 0.990 135 LEU A CA 1
ATOM 1961 C C . LEU A 1 135 ? -6.694 50.370 13.794 1.000 0.990 135 LEU A C 1
ATOM 1962 O O . LEU A 1 135 ? -7.028 49.199 13.980 1.000 0.990 135 LEU A O 1
ATOM 1978 N N . ILE A 1 136 ? -5.600 50.709 13.112 1.000 0.980 136 ILE A N 1
ATOM 1979 C CA . ILE A 1 136 ? -4.752 49.738 12.405 1.000 0.980 136 ILE A CA 1
ATOM 1980 C C . ILE A 1 136 ? -3.261 50.034 12.596 1.000 0.980 136 ILE A C 1
ATOM 1981 O O . ILE A 1 136 ? -2.860 51.194 12.732 1.000 0.980 136 ILE A O 1
ATOM 1997 N N . GLN A 1 137 ? -2.439 48.979 12.604 1.000 0.970 137 GLN A N 1
ATOM 1998 C CA . GLN A 1 137 ? -0.978 49.053 12.747 1.000 0.970 137 GLN A CA 1
ATOM 1999 C C . GLN A 1 137 ? -0.261 48.226 11.673 1.000 0.970 137 GLN A C 1
ATOM 2000 O O . GLN A 1 137 ? -0.888 47.495 10.909 1.000 0.970 137 GLN A O 1
ATOM 2014 N N . GLN A 1 138 ? 1.069 48.320 11.611 1.000 0.960 138 GLN A N 1
ATOM 2015 C CA . GLN A 1 138 ? 1.872 47.729 10.530 1.000 0.960 138 GLN A CA 1
ATOM 2016 C C . GLN A 1 138 ? 2.482 46.361 10.865 1.000 0.960 138 GLN A C 1
ATOM 2017 O O . GLN A 1 138 ? 3.423 45.924 10.207 1.000 0.960 138 GLN A O 1
ATOM 2031 N N . GLU A 1 139 ? 1.958 45.671 11.879 1.000 0.950 139 GLU A N 1
ATOM 2032 C CA . GLU A 1 139 ? 2.390 44.313 12.258 1.000 0.950 139 GLU A CA 1
ATOM 2033 C C . GLU A 1 139 ? 1.647 43.190 11.504 1.000 0.950 139 GLU A C 1
ATOM 2034 O O . GLU A 1 139 ? 1.737 42.025 11.881 1.000 0.950 139 GLU A O 1
ATOM 2046 N N . ILE A 1 140 ? 0.928 43.527 10.433 1.000 0.960 140 ILE A N 1
ATOM 2047 C CA . ILE A 1 140 ? 0.195 42.610 9.543 1.000 0.960 140 ILE A CA 1
ATOM 2048 C C . ILE A 1 140 ? 0.647 42.842 8.084 1.000 0.960 140 ILE A C 1
ATOM 2049 O O . ILE A 1 140 ? 1.416 43.785 7.835 1.000 0.960 140 ILE A O 1
ATOM 2065 N N . PRO A 1 141 ? 0.227 42.022 7.100 1.000 0.960 141 PRO A N 1
ATOM 2066 C CA . PRO A 1 141 ? 0.630 42.210 5.707 1.000 0.960 141 PRO A CA 1
ATOM 2067 C C . PRO A 1 141 ? 0.388 43.637 5.189 1.000 0.960 141 PRO A C 1
ATOM 2068 O O . PRO A 1 141 ? -0.633 44.259 5.473 1.000 0.960 141 PRO A O 1
ATOM 2079 N N . GLU A 1 142 ? 1.349 44.166 4.424 1.000 0.960 142 GLU A N 1
ATOM 2080 C CA . GLU A 1 142 ? 1.292 45.531 3.869 1.000 0.960 142 GLU A CA 1
ATOM 2081 C C . GLU A 1 142 ? 0.056 45.757 3.005 1.000 0.960 142 GLU A C 1
ATOM 2082 O O . GLU A 1 142 ? -0.657 46.739 3.187 1.000 0.960 142 GLU A O 1
ATOM 2094 N N . GLU A 1 143 ? -0.232 44.792 2.134 1.000 0.970 143 GLU A N 1
ATOM 2095 C CA . GLU A 1 143 ? -1.399 44.810 1.256 1.000 0.970 143 GLU A CA 1
ATOM 2096 C C . GLU A 1 143 ? -2.706 44.961 2.048 1.000 0.970 143 GLU A C 1
ATOM 2097 O O . GLU A 1 143 ? -3.606 45.684 1.631 1.000 0.970 143 GLU A O 1
ATOM 2109 N N . THR A 1 144 ? -2.793 44.347 3.231 1.000 0.980 144 THR A N 1
ATOM 2110 C CA . THR A 1 144 ? -3.967 44.451 4.105 1.000 0.980 144 THR A CA 1
ATOM 2111 C C . THR A 1 144 ? -4.128 45.857 4.663 1.000 0.980 144 THR A C 1
ATOM 2112 O O . THR A 1 144 ? -5.240 46.379 4.679 1.000 0.980 144 THR A O 1
ATOM 2123 N N . VAL A 1 145 ? -3.036 46.489 5.098 1.000 0.980 145 VAL A N 1
ATOM 2124 C CA . VAL A 1 145 ? -3.079 47.871 5.599 1.000 0.980 145 VAL A CA 1
ATOM 2125 C C . VAL A 1 145 ? -3.545 48.825 4.497 1.000 0.980 145 VAL A C 1
ATOM 2126 O O . VAL A 1 145 ? -4.437 49.641 4.730 1.000 0.980 145 VAL A O 1
ATOM 2139 N N . ASP A 1 146 ? -2.994 48.690 3.291 1.000 0.980 146 ASP A N 1
ATOM 2140 C CA . ASP A 1 146 ? -3.350 49.530 2.145 1.000 0.980 146 ASP A CA 1
ATOM 2141 C C . ASP A 1 146 ? -4.828 49.372 1.749 1.000 0.980 146 ASP A C 1
ATOM 2142 O O . ASP A 1 146 ? -5.550 50.366 1.615 1.000 0.980 146 ASP A O 1
ATOM 2151 N N . GLU A 1 147 ? -5.300 48.130 1.605 1.000 0.980 147 GLU A N 1
ATOM 2152 C CA . GLU A 1 147 ? -6.679 47.843 1.195 1.000 0.980 147 GLU A CA 1
ATOM 2153 C C . GLU A 1 147 ? -7.700 48.233 2.272 1.000 0.980 147 GLU A C 1
ATOM 2154 O O . GLU A 1 147 ? -8.760 48.764 1.940 1.000 0.980 147 GLU A O 1
ATOM 2166 N N . VAL A 1 148 ? -7.382 48.071 3.563 1.000 0.980 148 VAL A N 1
ATOM 2167 C CA . VAL A 1 148 ? -8.250 48.542 4.656 1.000 0.980 148 VAL A CA 1
ATOM 2168 C C . VAL A 1 148 ? -8.359 50.070 4.659 1.000 0.980 148 VAL A C 1
ATOM 2169 O O . VAL A 1 148 ? -9.469 50.592 4.779 1.000 0.980 148 VAL A O 1
ATOM 2182 N N . CYS A 1 149 ? -7.248 50.801 4.499 1.000 0.980 149 CYS A N 1
ATOM 2183 C CA . CYS A 1 149 ? -7.263 52.268 4.429 1.000 0.980 149 CYS A CA 1
ATOM 2184 C C . CYS A 1 149 ? -8.130 52.766 3.266 1.000 0.980 149 CYS A C 1
ATOM 2185 O O . CYS A 1 149 ? -8.991 53.628 3.450 1.000 0.980 149 CYS A O 1
ATOM 2193 N N . LYS A 1 150 ? -7.946 52.183 2.079 1.000 0.980 150 LYS A N 1
ATOM 2194 C CA . LYS A 1 150 ? -8.743 52.487 0.887 1.000 0.980 150 LYS A CA 1
ATOM 2195 C C . LYS A 1 150 ? -10.225 52.153 1.074 1.000 0.980 150 LYS A C 1
ATOM 2196 O O . LYS A 1 150 ? -11.080 52.974 0.734 1.000 0.980 150 LYS A O 1
ATOM 2215 N N . TYR A 1 151 ? -10.540 50.985 1.643 1.000 0.980 151 TYR A N 1
ATOM 2216 C CA . TYR A 1 151 ? -11.918 50.591 1.940 1.000 0.980 151 TYR A CA 1
ATOM 2217 C C . TYR A 1 151 ? -12.588 51.597 2.880 1.000 0.980 151 TYR A C 1
ATOM 2218 O O . TYR A 1 151 ? -13.657 52.105 2.544 1.000 0.980 151 TYR A O 1
ATOM 2236 N N . CYS A 1 152 ? -11.936 51.955 3.991 1.000 0.980 152 CYS A N 1
ATOM 2237 C CA . CYS A 1 152 ? -12.456 52.926 4.956 1.000 0.980 152 CYS A CA 1
ATOM 2238 C C . CYS A 1 152 ? -12.696 54.296 4.316 1.000 0.980 152 CYS A C 1
ATOM 2239 O O . CYS A 1 152 ? -13.768 54.866 4.497 1.000 0.980 152 CYS A O 1
ATOM 2247 N N . HIS A 1 153 ? -11.751 54.776 3.502 1.000 0.970 153 HIS A N 1
ATOM 2248 C CA . HIS A 1 153 ? -11.888 56.033 2.769 1.000 0.970 153 HIS A CA 1
ATOM 2249 C C . HIS A 1 153 ? -13.116 56.040 1.849 1.000 0.970 153 HIS A C 1
ATOM 2250 O O . HIS A 1 153 ? -13.917 56.967 1.886 1.000 0.970 153 HIS A O 1
ATOM 2264 N N . SER A 1 154 ? -13.297 54.985 1.051 1.000 0.970 154 SER A N 1
ATOM 2265 C CA . SER A 1 154 ? -14.431 54.880 0.123 1.000 0.970 154 SER A CA 1
ATOM 2266 C C . SER A 1 154 ? -15.800 54.726 0.801 1.000 0.970 154 SER A C 1
ATOM 2267 O O . SER A 1 154 ? -16.812 55.056 0.187 1.000 0.970 154 SER A O 1
ATOM 2275 N N . HIS A 1 155 ? -15.832 54.231 2.044 1.000 0.960 155 HIS A N 1
ATOM 2276 C CA . HIS A 1 155 ? -17.049 54.021 2.836 1.000 0.960 155 HIS A CA 1
ATOM 2277 C C . HIS A 1 155 ? -17.259 55.099 3.916 1.000 0.960 155 HIS A C 1
ATOM 2278 O O . HIS A 1 155 ? -18.112 54.920 4.784 1.000 0.960 155 HIS A O 1
ATOM 2292 N N . ASP A 1 156 ? -16.489 56.196 3.884 1.000 0.960 156 ASP A N 1
ATOM 2293 C CA . ASP A 1 156 ? -16.526 57.287 4.870 1.000 0.960 156 ASP A CA 1
ATOM 2294 C C . ASP A 1 156 ? -16.364 56.814 6.333 1.000 0.960 156 ASP A C 1
ATOM 2295 O O . ASP A 1 156 ? -16.917 57.403 7.266 1.000 0.960 156 ASP A O 1
ATOM 2304 N N . ILE A 1 157 ? -15.594 55.743 6.552 1.000 0.970 157 ILE A N 1
ATOM 2305 C CA . ILE A 1 157 ? -15.288 55.215 7.885 1.000 0.970 157 ILE A CA 1
ATOM 2306 C C . ILE A 1 157 ? -13.991 55.872 8.379 1.000 0.970 157 ILE A C 1
ATOM 2307 O O . ILE A 1 157 ? -12.944 55.683 7.754 1.000 0.970 157 ILE A O 1
ATOM 2323 N N . PRO A 1 158 ? -14.006 56.619 9.499 1.000 0.980 158 PRO A N 1
ATOM 2324 C CA . PRO A 1 158 ? -12.790 57.197 10.058 1.000 0.980 158 PRO A CA 1
ATOM 2325 C C . PRO A 1 158 ? -11.777 56.111 10.439 1.000 0.980 158 PRO A C 1
ATOM 2326 O O . PRO A 1 158 ? -12.130 55.148 11.120 1.000 0.980 158 PRO A O 1
ATOM 2337 N N . ILE A 1 159 ? -10.515 56.274 10.039 1.000 0.980 159 ILE A N 1
ATOM 2338 C CA . ILE A 1 159 ? -9.422 55.345 10.351 1.000 0.980 159 ILE A CA 1
ATOM 2339 C C . ILE A 1 159 ? -8.186 56.080 10.885 1.000 0.980 159 ILE A C 1
ATOM 2340 O O . ILE A 1 159 ? -7.703 57.042 10.283 1.000 0.980 159 ILE A O 1
ATOM 2356 N N . ILE A 1 160 ? -7.651 55.607 12.011 1.000 0.990 160 ILE A N 1
ATOM 2357 C CA . ILE A 1 160 ? -6.334 55.989 12.527 1.000 0.990 160 ILE A CA 1
ATOM 2358 C C . ILE A 1 160 ? -5.336 54.912 12.102 1.000 0.990 160 ILE A C 1
ATOM 2359 O O . ILE A 1 160 ? -5.429 53.760 12.531 1.000 0.990 160 ILE A O 1
ATOM 2375 N N . LEU A 1 161 ? -4.360 55.300 11.286 1.000 0.990 161 LEU A N 1
ATOM 2376 C CA . LEU A 1 161 ? -3.209 54.468 10.968 1.000 0.990 161 LEU A CA 1
ATOM 2377 C C . LEU A 1 161 ? -2.067 54.834 11.916 1.000 0.990 161 LEU A C 1
ATOM 2378 O O . LEU A 1 161 ? -1.467 55.903 11.789 1.000 0.990 161 LEU A O 1
ATOM 2394 N N . ASN A 1 162 ? -1.752 53.932 12.846 1.000 0.980 162 ASN A N 1
ATOM 2395 C CA . ASN A 1 162 ? -0.524 54.000 13.627 1.000 0.980 162 ASN A CA 1
ATOM 2396 C C . ASN A 1 162 ? 0.591 53.304 12.831 1.000 0.980 162 ASN A C 1
ATOM 2397 O O . ASN A 1 162 ? 0.598 52.076 12.731 1.000 0.980 162 ASN A O 1
ATOM 2408 N N . PRO A 1 163 ? 1.544 54.045 12.243 1.000 0.970 163 PRO A N 1
ATOM 2409 C CA . PRO A 1 163 ? 2.499 53.509 11.279 1.000 0.970 163 PRO A CA 1
ATOM 2410 C C . PRO A 1 163 ? 3.676 52.776 11.955 1.000 0.970 163 PRO A C 1
ATOM 2411 O O . PRO A 1 163 ? 4.816 52.874 11.506 1.000 0.970 163 PRO A O 1
ATOM 2422 N N . ALA A 1 164 ? 3.394 52.030 13.024 1.000 0.930 164 ALA A N 1
ATOM 2423 C CA . ALA A 1 164 ? 4.350 51.264 13.808 1.000 0.930 164 ALA A CA 1
ATOM 2424 C C . ALA A 1 164 ? 4.191 49.751 13.533 1.000 0.930 164 ALA A C 1
ATOM 2425 O O . ALA A 1 164 ? 3.061 49.253 13.560 1.000 0.930 164 ALA A O 1
ATOM 2432 N N . PRO A 1 165 ? 5.283 48.986 13.332 1.000 0.890 165 PRO A N 1
ATOM 2433 C CA . PRO A 1 165 ? 6.671 49.428 13.202 1.000 0.890 165 PRO A CA 1
ATOM 2434 C C . PRO A 1 165 ? 6.898 50.278 11.949 1.000 0.890 165 PRO A C 1
ATOM 2435 O O . PRO A 1 165 ? 6.168 50.176 10.962 1.000 0.890 165 PRO A O 1
ATOM 2446 N N . ALA A 1 166 ? 7.936 51.108 12.007 1.000 0.900 166 ALA A N 1
ATOM 2447 C CA . ALA A 1 166 ? 8.238 52.059 10.954 1.000 0.900 166 ALA A CA 1
ATOM 2448 C C . ALA A 1 166 ? 8.611 51.357 9.640 1.000 0.900 166 ALA A C 1
ATOM 2449 O O . ALA A 1 166 ? 9.532 50.538 9.586 1.000 0.900 166 ALA A O 1
ATOM 2456 N N . ARG A 1 167 ? 7.916 51.734 8.568 1.000 0.910 167 ARG A N 1
ATOM 2457 C CA . ARG A 1 167 ? 8.263 51.425 7.178 1.000 0.910 167 ARG A CA 1
ATOM 2458 C C . ARG A 1 167 ? 7.684 52.502 6.253 1.000 0.910 167 ARG A C 1
ATOM 2459 O O . ARG A 1 167 ? 6.731 53.174 6.658 1.000 0.910 167 ARG A O 1
ATOM 2480 N N . PRO A 1 168 ? 8.216 52.660 5.030 1.000 0.920 168 PRO A N 1
ATOM 2481 C CA . PRO A 1 168 ? 7.622 53.542 4.033 1.000 0.920 168 PRO A CA 1
ATOM 2482 C C . PRO A 1 168 ? 6.159 53.172 3.764 1.000 0.920 168 PRO A C 1
ATOM 2483 O O . PRO A 1 168 ? 5.812 51.993 3.737 1.000 0.920 168 PRO A O 1
ATOM 2494 N N . LEU A 1 169 ? 5.316 54.178 3.550 1.000 0.930 169 LEU A N 1
ATOM 2495 C CA . LEU A 1 169 ? 3.940 54.006 3.092 1.000 0.930 169 LEU A CA 1
ATOM 2496 C C . LEU A 1 169 ? 3.803 54.552 1.675 1.000 0.930 169 LEU A C 1
ATOM 2497 O O . LEU A 1 169 ? 4.507 55.484 1.282 1.000 0.930 169 LEU A O 1
ATOM 2513 N N . LYS A 1 170 ? 2.854 54.009 0.916 1.000 0.950 170 LYS A N 1
ATOM 2514 C CA . LYS A 1 170 ? 2.444 54.616 -0.350 1.000 0.950 170 LYS A CA 1
ATOM 2515 C C . LYS A 1 170 ? 1.733 55.930 -0.067 1.000 0.950 170 LYS A C 1
ATOM 2516 O O . LYS A 1 170 ? 0.996 56.049 0.912 1.000 0.950 170 LYS A O 1
ATOM 2535 N N . GLN A 1 171 ? 1.879 56.874 -0.989 1.000 0.950 171 GLN A N 1
ATOM 2536 C CA . GLN A 1 171 ? 1.147 58.133 -0.919 1.000 0.950 171 GLN A CA 1
ATOM 2537 C C . GLN A 1 171 ? -0.370 57.896 -0.863 1.000 0.950 171 GLN A C 1
ATOM 2538 O O . GLN A 1 171 ? -1.051 58.517 -0.063 1.000 0.950 171 GLN A O 1
ATOM 2552 N N . GLU A 1 172 ? -0.878 56.920 -1.619 1.000 0.960 172 GLU A N 1
ATOM 2553 C CA . GLU A 1 172 ? -2.299 56.552 -1.616 1.000 0.960 172 GLU A CA 1
ATOM 2554 C C . GLU A 1 172 ? -2.785 56.088 -0.227 1.000 0.960 172 GLU A C 1
ATOM 2555 O O . GLU A 1 172 ? -3.850 56.492 0.230 1.000 0.960 172 GLU A O 1
ATOM 2567 N N . THR A 1 173 ? -1.982 55.311 0.504 1.000 0.970 173 THR A N 1
ATOM 2568 C CA . THR A 1 173 ? -2.307 54.863 1.871 1.000 0.970 173 THR A CA 1
ATOM 2569 C C . THR A 1 173 ? -2.324 56.030 2.851 1.000 0.970 173 THR A C 1
ATOM 2570 O O . THR A 1 173 ? -3.230 56.149 3.679 1.000 0.970 173 THR A O 1
ATOM 2581 N N . ILE A 1 174 ? -1.333 56.916 2.732 1.000 0.960 174 ILE A N 1
ATOM 2582 C CA . ILE A 1 174 ? -1.261 58.155 3.505 1.000 0.960 174 ILE A CA 1
ATOM 2583 C C . ILE A 1 174 ? -2.504 59.011 3.228 1.000 0.960 174 ILE A C 1
ATOM 2584 O O . ILE A 1 174 ? -3.148 59.459 4.174 1.000 0.960 174 ILE A O 1
ATOM 2600 N N . ASP A 1 175 ? -2.884 59.206 1.964 1.000 0.960 175 ASP A N 1
ATOM 2601 C CA . ASP A 1 175 ? -4.026 60.027 1.547 1.000 0.960 175 ASP A CA 1
ATOM 2602 C C . ASP A 1 175 ? -5.364 59.456 2.035 1.000 0.960 175 ASP A C 1
ATOM 2603 O O . ASP A 1 175 ? -6.211 60.215 2.512 1.000 0.960 175 ASP A O 1
ATOM 2612 N N . HIS A 1 176 ? -5.520 58.132 2.019 1.000 0.970 176 HIS A N 1
ATOM 2613 C CA . HIS A 1 176 ? -6.728 57.447 2.478 1.000 0.970 176 HIS A CA 1
ATOM 2614 C C . HIS A 1 176 ? -6.905 57.422 4.003 1.000 0.970 176 HIS A C 1
ATOM 2615 O O . HIS A 1 176 ? -8.041 57.473 4.475 1.000 0.970 176 HIS A O 1
ATOM 2629 N N . ALA A 1 177 ? -5.821 57.367 4.787 1.000 0.980 177 ALA A N 1
ATOM 2630 C CA . ALA A 1 177 ? -5.920 57.361 6.248 1.000 0.98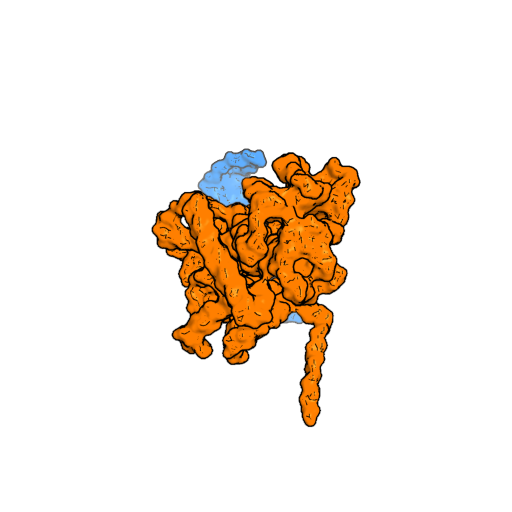0 177 ALA A CA 1
ATOM 2631 C C . ALA A 1 177 ? -6.622 58.631 6.762 1.000 0.980 177 ALA A C 1
ATOM 2632 O O . ALA A 1 177 ? -6.304 59.731 6.324 1.000 0.980 177 ALA A O 1
ATOM 2639 N N . THR A 1 178 ? -7.555 58.549 7.711 1.000 0.980 178 THR A N 1
ATOM 2640 C CA . THR A 1 178 ? -8.160 59.777 8.270 1.000 0.980 178 THR A CA 1
ATOM 2641 C C . THR A 1 178 ? -7.164 60.505 9.167 1.000 0.980 178 THR A C 1
ATOM 2642 O O . THR A 1 178 ? -7.020 61.724 9.080 1.000 0.980 178 THR A O 1
ATOM 2653 N N . TYR A 1 179 ? -6.436 59.741 9.980 1.000 0.980 179 TYR A N 1
ATOM 2654 C CA . TYR A 1 179 ? -5.432 60.241 10.907 1.000 0.980 179 TYR A CA 1
ATOM 2655 C C . TYR A 1 179 ? -4.174 59.367 10.866 1.000 0.980 179 TYR A C 1
ATOM 2656 O O . TYR A 1 179 ? -4.254 58.155 10.672 1.000 0.980 179 TYR A O 1
ATOM 2674 N N . LEU A 1 180 ? -3.015 59.987 11.079 1.000 0.980 180 LEU A N 1
ATOM 2675 C CA . LEU A 1 180 ? -1.696 59.364 11.126 1.000 0.980 180 LEU A CA 1
ATOM 2676 C C . LEU A 1 180 ? -1.037 59.678 12.463 1.000 0.980 180 LEU A C 1
ATOM 2677 O O . LEU A 1 180 ? -0.910 60.847 12.831 1.000 0.980 180 LEU A O 1
ATOM 2693 N N . THR A 1 181 ? -0.599 58.635 13.164 1.000 0.980 181 THR A N 1
ATOM 2694 C CA . THR A 1 181 ? -0.075 58.740 14.537 1.000 0.980 181 THR A CA 1
ATOM 2695 C C . THR A 1 181 ? 1.326 58.133 14.712 1.000 0.980 181 THR A C 1
ATOM 2696 O O . THR A 1 181 ? 1.509 57.231 15.537 1.000 0.980 181 THR A O 1
ATOM 2707 N N . PRO A 1 182 ? 2.335 58.566 13.933 1.000 0.980 182 PRO A N 1
ATOM 2708 C CA . PRO A 1 182 ? 3.715 58.153 14.154 1.000 0.980 182 PRO A CA 1
ATOM 2709 C C . PRO A 1 182 ? 4.300 58.745 15.451 1.000 0.980 182 PRO A C 1
ATOM 2710 O O . PRO A 1 182 ? 3.809 59.735 15.994 1.000 0.980 182 PRO A O 1
ATOM 2721 N N . ASN A 1 183 ? 5.408 58.199 15.932 1.000 0.950 183 ASN A N 1
ATOM 2722 C CA . ASN A 1 183 ? 6.375 58.936 16.753 1.000 0.950 183 ASN A CA 1
ATOM 2723 C C . ASN A 1 183 ? 7.391 59.696 15.876 1.000 0.950 183 ASN A C 1
ATOM 2724 O O . ASN A 1 183 ? 7.309 59.689 14.649 1.000 0.950 183 ASN A O 1
ATOM 2735 N N . GLU A 1 184 ? 8.375 60.352 16.489 1.000 0.930 184 GLU A N 1
ATOM 2736 C CA . GLU A 1 184 ? 9.415 61.104 15.768 1.000 0.930 184 GLU A CA 1
ATOM 2737 C C . GLU A 1 184 ? 10.234 60.233 14.788 1.000 0.930 184 GLU A C 1
ATOM 2738 O O . GLU A 1 184 ? 10.481 60.639 13.650 1.000 0.930 184 GLU A O 1
ATOM 2750 N N . HIS A 1 185 ? 10.626 59.018 15.200 1.000 0.930 185 HIS A N 1
ATOM 2751 C CA . HIS A 1 185 ? 11.383 58.078 14.362 1.000 0.930 185 HIS A CA 1
ATOM 2752 C C . HIS A 1 185 ? 10.564 57.587 13.164 1.000 0.930 185 HIS A C 1
ATOM 2753 O O . HIS A 1 185 ? 11.051 57.572 12.033 1.000 0.930 185 HIS A O 1
ATOM 2767 N N . GLU A 1 186 ? 9.304 57.239 13.397 1.000 0.930 186 GLU A N 1
ATOM 2768 C CA . GLU A 1 186 ? 8.364 56.814 12.364 1.000 0.930 186 GLU A CA 1
ATOM 2769 C C . GLU A 1 186 ? 8.094 57.943 11.372 1.000 0.930 186 GLU A C 1
ATOM 2770 O O . GLU A 1 186 ? 8.158 57.712 10.165 1.000 0.930 186 GLU A O 1
ATOM 2782 N N . ALA A 1 187 ? 7.876 59.169 11.857 1.000 0.950 187 ALA A N 1
ATOM 2783 C CA . ALA A 1 187 ? 7.667 60.338 11.011 1.000 0.950 187 ALA A CA 1
ATOM 2784 C C . ALA A 1 187 ? 8.855 60.555 10.059 1.000 0.950 187 ALA A C 1
ATOM 2785 O O . ALA A 1 187 ? 8.640 60.769 8.869 1.000 0.950 187 ALA A O 1
ATOM 2792 N N . SER A 1 188 ? 10.095 60.405 10.546 1.000 0.940 188 SER A N 1
ATOM 2793 C CA . SER A 1 188 ? 11.293 60.504 9.695 1.000 0.940 188 SER A CA 1
ATOM 2794 C C . SER A 1 188 ? 11.396 59.419 8.617 1.000 0.940 188 SER A C 1
ATOM 2795 O O . SER A 1 188 ? 12.003 59.653 7.578 1.000 0.940 188 SER A O 1
ATOM 2803 N N . ILE A 1 189 ? 10.805 58.238 8.829 1.000 0.940 189 ILE A N 1
ATOM 2804 C CA . ILE A 1 189 ? 10.817 57.149 7.838 1.000 0.940 189 ILE A CA 1
ATOM 2805 C C . ILE A 1 189 ? 9.686 57.332 6.822 1.000 0.940 189 ILE A C 1
ATOM 2806 O O . ILE A 1 189 ? 9.873 57.067 5.636 1.000 0.940 189 ILE A O 1
ATOM 2822 N N . LEU A 1 190 ? 8.518 57.790 7.277 1.000 0.920 190 LEU A N 1
ATOM 2823 C CA . LEU A 1 190 ? 7.370 58.113 6.424 1.000 0.920 190 LEU A CA 1
ATOM 2824 C C . LEU A 1 190 ? 7.656 59.312 5.511 1.000 0.920 190 LEU A C 1
ATOM 2825 O O . LEU A 1 190 ? 7.198 59.340 4.371 1.000 0.920 190 LEU A O 1
ATOM 2841 N N . PHE A 1 191 ? 8.416 60.290 6.013 1.000 0.930 191 PHE A N 1
ATOM 2842 C CA . PHE A 1 191 ? 8.691 61.566 5.356 1.000 0.930 191 PHE A CA 1
ATOM 2843 C C . PHE A 1 191 ? 10.201 61.890 5.338 1.000 0.930 191 PHE A C 1
ATOM 2844 O O . PHE A 1 191 ? 10.628 62.868 5.947 1.000 0.930 191 PHE A O 1
ATOM 2861 N N . PRO A 1 192 ? 11.035 61.101 4.639 1.000 0.910 192 PRO A N 1
ATOM 2862 C CA . PRO A 1 192 ? 12.501 61.176 4.742 1.000 0.910 192 PRO A CA 1
ATOM 2863 C C . PRO A 1 192 ? 13.110 62.506 4.283 1.000 0.910 192 PRO A C 1
ATOM 2864 O O . PRO A 1 192 ? 14.156 62.910 4.782 1.000 0.910 192 PRO A O 1
ATOM 2875 N N . GLU A 1 193 ? 12.458 63.186 3.343 1.000 0.910 193 GLU A N 1
ATOM 2876 C CA . GLU A 1 193 ? 12.920 64.454 2.765 1.000 0.910 193 GLU A CA 1
ATOM 2877 C C . GLU A 1 193 ? 12.291 65.677 3.449 1.000 0.910 193 GLU A C 1
ATOM 2878 O O . GLU A 1 193 ? 12.476 66.798 2.983 1.000 0.910 193 GLU A O 1
ATOM 2890 N N . LEU A 1 194 ? 11.508 65.477 4.515 1.000 0.930 194 LEU A N 1
ATOM 2891 C CA . LEU A 1 194 ? 10.771 66.540 5.190 1.000 0.930 194 LEU A CA 1
ATOM 2892 C C . LEU A 1 194 ? 11.178 66.620 6.657 1.000 0.930 194 LEU A C 1
ATOM 2893 O O . LEU A 1 194 ? 11.284 65.623 7.370 1.000 0.930 194 LEU A O 1
ATOM 2909 N N . THR A 1 195 ? 11.340 67.842 7.142 1.000 0.920 195 THR A N 1
ATOM 2910 C CA . THR A 1 195 ? 11.380 68.105 8.579 1.000 0.920 195 THR A CA 1
ATOM 2911 C C . THR A 1 195 ? 10.012 67.842 9.214 1.000 0.920 195 THR A C 1
ATOM 2912 O O . THR A 1 195 ? 8.977 67.880 8.545 1.000 0.920 195 THR A O 1
ATOM 2923 N N . ILE A 1 196 ? 9.985 67.654 10.539 1.000 0.910 196 ILE A N 1
ATOM 2924 C CA . ILE A 1 196 ? 8.737 67.513 11.311 1.000 0.910 196 ILE A CA 1
ATOM 2925 C C . ILE A 1 196 ? 7.750 68.644 10.981 1.000 0.910 196 ILE A C 1
ATOM 2926 O O . ILE A 1 196 ? 6.584 68.374 10.700 1.000 0.910 196 ILE A O 1
ATOM 2942 N N . SER A 1 197 ? 8.221 69.894 10.947 1.000 0.910 197 SER A N 1
ATOM 2943 C CA . SER A 1 197 ? 7.401 71.065 10.616 1.000 0.910 197 SER A CA 1
ATOM 2944 C C . SER A 1 197 ? 6.822 71.024 9.199 1.000 0.910 197 SER A C 1
ATOM 2945 O O . SER A 1 197 ? 5.658 71.366 8.996 1.000 0.910 197 SER A O 1
ATOM 2953 N N . GLU A 1 198 ? 7.599 70.581 8.207 1.000 0.920 198 GLU A N 1
ATOM 2954 C CA . GLU A 1 198 ? 7.129 70.459 6.820 1.000 0.920 198 GLU A CA 1
ATOM 2955 C C . GLU A 1 198 ? 6.097 69.336 6.668 1.000 0.920 198 GLU A C 1
ATOM 2956 O O . GLU A 1 198 ? 5.056 69.548 6.044 1.000 0.920 198 GLU A O 1
ATOM 2968 N N . ALA A 1 199 ? 6.331 68.177 7.295 1.000 0.940 199 ALA A N 1
ATOM 2969 C CA . ALA A 1 199 ? 5.362 67.083 7.325 1.000 0.940 199 ALA A CA 1
ATOM 2970 C C . ALA A 1 199 ? 4.044 67.514 8.005 1.000 0.940 199 ALA A C 1
ATOM 2971 O O . ALA A 1 199 ? 2.960 67.224 7.495 1.000 0.940 199 ALA A O 1
ATOM 2978 N N . LEU A 1 200 ? 4.117 68.273 9.110 1.000 0.950 200 LEU A N 1
ATOM 2979 C CA . LEU A 1 200 ? 2.945 68.813 9.814 1.000 0.950 200 LEU A CA 1
ATOM 2980 C C . LEU A 1 200 ? 2.175 69.840 8.978 1.000 0.950 200 LEU A C 1
ATOM 2981 O O . LEU A 1 200 ? 0.945 69.878 9.028 1.000 0.950 200 LEU A O 1
ATOM 2997 N N . ALA A 1 201 ? 2.872 70.650 8.185 1.000 0.930 201 ALA A N 1
ATOM 2998 C CA . ALA A 1 201 ? 2.238 71.604 7.286 1.000 0.930 201 ALA A CA 1
ATOM 2999 C C . ALA A 1 201 ? 1.496 70.925 6.117 1.000 0.930 201 ALA A C 1
ATOM 3000 O O . ALA A 1 201 ? 0.488 71.463 5.658 1.000 0.930 201 ALA A O 1
ATOM 3007 N N . LEU A 1 202 ? 1.960 69.756 5.651 1.000 0.920 202 LEU A N 1
ATOM 3008 C CA . LEU A 1 202 ? 1.336 69.000 4.553 1.000 0.920 202 LEU A CA 1
ATOM 3009 C C . LEU A 1 202 ? 0.069 68.232 4.957 1.000 0.920 202 LEU A C 1
ATOM 3010 O O . LEU A 1 202 ? -0.804 68.025 4.116 1.000 0.920 202 LEU A O 1
ATOM 3026 N N . TYR A 1 203 ? -0.055 67.823 6.223 1.000 0.940 203 TYR A N 1
ATOM 3027 C CA . TYR A 1 203 ? -1.174 66.997 6.703 1.000 0.940 203 TYR A CA 1
ATOM 3028 C C . TYR A 1 203 ? -1.863 67.603 7.943 1.000 0.940 203 TYR A C 1
ATOM 3029 O O . TYR A 1 203 ? -1.885 66.983 9.016 1.000 0.940 203 TYR A O 1
ATOM 3047 N N . PRO A 1 204 ? -2.444 68.817 7.831 1.000 0.940 204 PRO A N 1
ATOM 3048 C CA . PRO A 1 204 ? -3.065 69.512 8.953 1.000 0.940 204 PRO A CA 1
ATOM 3049 C C . PRO A 1 204 ? -4.273 68.749 9.497 1.000 0.940 204 PRO A C 1
ATOM 3050 O O . PRO A 1 204 ? -5.066 68.194 8.739 1.000 0.940 204 PRO A O 1
ATOM 3061 N N . ALA A 1 205 ? -4.402 68.720 10.826 1.000 0.930 205 ALA A N 1
ATOM 3062 C CA . ALA A 1 205 ? -5.414 67.961 11.567 1.000 0.930 205 ALA A CA 1
ATOM 3063 C C . ALA A 1 205 ? -5.510 66.462 11.191 1.000 0.930 205 ALA A C 1
ATOM 3064 O O . ALA A 1 205 ? -6.487 65.804 11.545 1.000 0.930 205 ALA A O 1
ATOM 3071 N N . LYS A 1 206 ? -4.492 65.924 10.507 1.000 0.960 206 LYS A N 1
ATOM 3072 C CA . LYS A 1 206 ? -4.382 64.532 10.066 1.000 0.960 206 LYS A CA 1
ATOM 3073 C C . LYS A 1 206 ? -3.139 63.863 10.639 1.000 0.960 206 LYS A C 1
ATOM 3074 O O . LYS A 1 206 ? -3.235 62.734 11.101 1.000 0.960 206 LYS A O 1
ATOM 3093 N N . LEU A 1 207 ? -1.998 64.551 10.653 1.000 0.970 207 LEU A N 1
ATOM 3094 C CA . LEU A 1 207 ? -0.747 64.048 11.218 1.000 0.970 207 LEU A CA 1
ATOM 3095 C C . LEU A 1 207 ? -0.549 64.515 12.669 1.000 0.970 207 LEU A C 1
ATOM 3096 O O . LEU A 1 207 ? -0.545 65.716 12.950 1.000 0.970 207 LEU A O 1
ATOM 3112 N N . PHE A 1 208 ? -0.338 63.553 13.567 1.000 0.980 208 PHE A N 1
ATOM 3113 C CA . PHE A 1 208 ? -0.103 63.748 14.998 1.000 0.980 208 PHE A CA 1
ATOM 3114 C C . PHE A 1 208 ? 1.167 62.999 15.404 1.000 0.980 208 PHE A C 1
ATOM 3115 O O . PHE A 1 208 ? 1.173 61.772 15.457 1.000 0.980 208 PHE A O 1
ATOM 3132 N N . ILE A 1 209 ? 2.247 63.724 15.686 1.000 0.970 209 ILE A N 1
ATOM 3133 C CA . ILE A 1 209 ? 3.543 63.118 16.009 1.000 0.970 209 ILE A CA 1
ATOM 3134 C C . ILE A 1 209 ? 3.681 63.024 17.527 1.000 0.970 209 ILE A C 1
ATOM 3135 O O . ILE A 1 209 ? 3.677 64.041 18.225 1.000 0.970 209 ILE A O 1
ATOM 3151 N N . THR A 1 210 ? 3.781 61.796 18.038 1.000 0.970 210 THR A N 1
ATOM 3152 C CA . THR A 1 210 ? 4.028 61.533 19.463 1.000 0.970 210 THR A CA 1
ATOM 3153 C C . THR A 1 210 ? 5.508 61.761 19.804 1.000 0.970 210 THR A C 1
ATOM 3154 O O . THR A 1 210 ? 6.401 61.171 19.202 1.000 0.970 210 THR A O 1
ATOM 3165 N N . GLU A 1 211 ? 5.770 62.617 20.793 1.000 0.940 211 GLU A N 1
ATOM 3166 C CA . GLU A 1 211 ? 7.106 63.068 21.238 1.000 0.940 211 GLU A CA 1
ATOM 3167 C C . GLU A 1 211 ? 7.405 62.561 22.672 1.000 0.940 211 GLU A C 1
ATOM 3168 O O . GLU A 1 211 ? 8.046 63.214 23.506 1.000 0.940 211 GLU A O 1
ATOM 3180 N N . GLY A 1 212 ? 6.849 61.398 23.020 1.000 0.910 212 GLY A N 1
ATOM 3181 C CA . GLY A 1 212 ? 7.015 60.759 24.325 1.000 0.910 212 GLY A CA 1
ATOM 3182 C C . GLY A 1 212 ? 6.662 61.680 25.496 1.000 0.910 212 GLY A C 1
ATOM 3183 O O . GLY A 1 212 ? 5.543 62.180 25.614 1.000 0.910 212 GLY A O 1
ATOM 3187 N N . LYS A 1 213 ? 7.638 61.927 26.380 1.000 0.910 213 LYS A N 1
ATOM 3188 C CA . LYS A 1 213 ? 7.453 62.779 27.568 1.000 0.910 213 LYS A CA 1
ATOM 3189 C C . LYS A 1 213 ? 7.051 64.224 27.249 1.000 0.910 213 LYS A C 1
ATOM 3190 O O . LYS A 1 213 ? 6.558 64.900 28.144 1.000 0.910 213 LYS A O 1
ATOM 3209 N N . GLN A 1 214 ? 7.262 64.708 26.020 1.000 0.930 214 GLN A N 1
ATOM 3210 C CA . GLN A 1 214 ? 6.837 66.053 25.614 1.000 0.930 214 GLN A CA 1
ATOM 3211 C C . GLN A 1 214 ? 5.351 66.111 25.244 1.000 0.930 214 GLN A C 1
ATOM 3212 O O . GLN A 1 214 ? 4.748 67.176 25.340 1.000 0.930 214 GLN A O 1
ATOM 3226 N N . GLY A 1 215 ? 4.734 64.978 24.896 1.000 0.960 215 GLY A N 1
ATOM 3227 C CA . GLY A 1 215 ? 3.334 64.894 24.490 1.000 0.960 215 GLY A CA 1
ATOM 3228 C C . GLY A 1 215 ? 3.197 64.690 22.990 1.000 0.960 215 GLY A C 1
ATOM 3229 O O . GLY A 1 215 ? 3.778 63.755 22.439 1.000 0.960 215 GLY A O 1
ATOM 3233 N N . VAL A 1 216 ? 2.397 65.536 22.342 1.000 0.970 216 VAL A N 1
ATOM 3234 C CA . VAL A 1 216 ? 2.031 65.356 20.933 1.000 0.970 216 VAL A CA 1
ATOM 3235 C C . VAL A 1 216 ? 1.930 66.685 20.196 1.000 0.970 216 VAL A C 1
ATOM 3236 O O . VAL A 1 216 ? 1.316 67.641 20.684 1.000 0.970 216 VAL A O 1
ATOM 3249 N N . ARG A 1 217 ? 2.527 66.737 19.003 1.000 0.970 217 ARG A N 1
ATOM 3250 C CA . ARG A 1 217 ? 2.492 67.901 18.116 1.000 0.970 217 ARG A CA 1
ATOM 3251 C C . ARG A 1 217 ? 1.641 67.613 16.893 1.000 0.970 217 ARG A C 1
ATOM 3252 O O . ARG A 1 217 ? 1.744 66.553 16.283 1.000 0.970 217 ARG A O 1
ATOM 3273 N N . TYR A 1 218 ? 0.809 68.572 16.524 1.000 0.960 218 TYR A N 1
ATOM 3274 C CA . TYR A 1 218 ? 0.018 68.520 15.302 1.000 0.960 218 TYR A CA 1
ATOM 3275 C C . TYR A 1 218 ? -0.055 69.903 14.665 1.000 0.960 218 TYR A C 1
ATOM 3276 O O . TYR A 1 218 ? 0.324 70.908 15.276 1.000 0.960 218 TYR A O 1
ATOM 3294 N N . SER A 1 219 ? -0.567 69.965 13.439 1.000 0.940 219 SER A N 1
ATOM 3295 C CA . SER A 1 219 ? -0.872 71.240 12.795 1.000 0.940 219 SER A CA 1
ATOM 3296 C C . SER A 1 219 ? -2.370 71.526 12.827 1.000 0.940 219 SER A C 1
ATOM 3297 O O . SER A 1 219 ? -3.164 70.809 12.217 1.000 0.940 219 SER A O 1
ATOM 3305 N N . ALA A 1 220 ? -2.766 72.603 13.509 1.000 0.880 220 ALA A N 1
ATOM 3306 C CA . ALA A 1 220 ? -4.117 73.152 13.449 1.000 0.880 220 ALA A CA 1
ATOM 3307 C C . ALA A 1 220 ? -4.198 74.151 12.281 1.000 0.880 220 ALA A C 1
ATOM 3308 O O . ALA A 1 220 ? -4.070 75.366 12.458 1.000 0.880 220 ALA A O 1
ATOM 3315 N N . GLY A 1 221 ? -4.343 73.633 11.060 1.000 0.800 221 GLY A N 1
ATOM 3316 C CA . GLY A 1 221 ? -4.285 74.436 9.837 1.000 0.800 221 GLY A CA 1
ATOM 3317 C C . GLY A 1 221 ? -2.848 74.820 9.479 1.000 0.800 221 GLY A C 1
ATOM 3318 O O . GLY A 1 221 ? -2.159 74.050 8.825 1.000 0.800 221 GLY A O 1
ATOM 3322 N N . SER A 1 222 ? -2.396 76.010 9.883 1.000 0.730 222 SER A N 1
ATOM 3323 C CA . SER A 1 222 ? -1.027 76.492 9.617 1.000 0.730 222 SER A CA 1
ATOM 3324 C C . SER A 1 222 ? -0.203 76.766 10.877 1.000 0.730 222 SER A C 1
ATOM 3325 O O . SER A 1 222 ? 0.961 77.143 10.772 1.000 0.730 222 SER A O 1
ATOM 3333 N N . LYS A 1 223 ? -0.801 76.649 12.070 1.000 0.890 223 LYS A N 1
ATOM 3334 C CA . LYS A 1 223 ? -0.112 76.860 13.347 1.000 0.890 223 LYS A CA 1
ATOM 3335 C C . LYS A 1 223 ? 0.157 75.501 13.994 1.000 0.890 223 LYS A C 1
ATOM 3336 O O . LYS A 1 223 ? -0.782 74.759 14.278 1.000 0.890 223 LYS A O 1
ATOM 3355 N N . GLU A 1 224 ? 1.426 75.198 14.250 1.000 0.930 224 GLU A N 1
ATOM 3356 C CA . GLU A 1 224 ? 1.811 74.030 15.046 1.000 0.930 224 GLU A CA 1
ATOM 3357 C C . GLU A 1 224 ? 1.345 74.187 16.496 1.000 0.930 224 GLU A C 1
ATOM 3358 O O . GLU A 1 224 ? 1.498 75.252 17.106 1.000 0.930 224 GLU A O 1
ATOM 3370 N N . VAL A 1 225 ? 0.794 73.116 17.060 1.000 0.950 225 VAL A N 1
ATOM 3371 C CA . VAL A 1 225 ? 0.327 73.061 18.443 1.000 0.950 225 VAL A CA 1
ATOM 3372 C C . VAL A 1 225 ? 0.938 71.839 19.106 1.000 0.950 225 VAL A C 1
ATOM 3373 O O . VAL A 1 225 ? 0.804 70.724 18.612 1.000 0.950 225 VAL A O 1
ATOM 3386 N N . LEU A 1 226 ? 1.599 72.063 20.238 1.000 0.960 226 LEU A N 1
ATOM 3387 C CA . LEU A 1 226 ? 2.071 71.015 21.129 1.000 0.960 226 LEU A CA 1
ATOM 3388 C C . LEU A 1 226 ? 1.068 70.886 22.276 1.000 0.960 226 LEU A C 1
ATOM 3389 O O . LEU A 1 226 ? 0.898 71.829 23.051 1.000 0.960 226 LEU A O 1
ATOM 3405 N N . ILE A 1 227 ? 0.418 69.731 22.381 1.000 0.970 227 ILE A N 1
ATOM 3406 C CA . ILE A 1 227 ? -0.376 69.360 23.550 1.000 0.970 227 ILE A CA 1
ATOM 3407 C C . ILE A 1 227 ? 0.553 68.590 24.492 1.000 0.970 227 ILE A C 1
ATOM 3408 O O . ILE A 1 227 ? 0.991 67.486 24.147 1.000 0.970 227 ILE A O 1
ATOM 3424 N N . PRO A 1 228 ? 0.897 69.159 25.657 1.000 0.960 228 PRO A N 1
ATOM 3425 C CA . PRO A 1 228 ? 1.903 68.583 26.531 1.000 0.960 228 PRO A CA 1
ATOM 3426 C C . PRO A 1 228 ? 1.432 67.272 27.159 1.000 0.960 228 PRO A C 1
ATOM 3427 O O . PRO A 1 228 ? 0.232 67.015 27.319 1.000 0.960 228 PRO A O 1
ATOM 3438 N N . SER A 1 229 ? 2.402 66.451 27.544 1.000 0.940 229 SER A N 1
ATOM 3439 C CA . SER A 1 229 ? 2.148 65.272 28.371 1.000 0.940 229 SER A CA 1
ATOM 3440 C C . SER A 1 229 ? 1.947 65.628 29.854 1.000 0.940 229 SER A C 1
ATOM 3441 O O . SER A 1 229 ? 2.079 66.789 30.257 1.000 0.940 229 SER A O 1
ATOM 3449 N N . PHE A 1 230 ? 1.642 64.614 30.675 1.000 0.950 230 PHE A N 1
ATOM 3450 C CA . PHE A 1 230 ? 1.523 64.735 32.129 1.000 0.950 230 PHE A CA 1
ATOM 3451 C C . PHE A 1 230 ? 2.772 64.194 32.840 1.000 0.950 230 PHE A C 1
ATOM 3452 O O . PHE A 1 230 ? 3.193 63.072 32.550 1.000 0.950 230 PHE A O 1
ATOM 3469 N N . PRO A 1 231 ? 3.347 64.946 33.798 1.000 0.910 231 PRO A N 1
ATOM 3470 C CA . PRO A 1 231 ? 4.509 64.493 34.549 1.000 0.910 231 PRO A CA 1
ATOM 3471 C C . PRO A 1 231 ? 4.127 63.324 35.463 1.000 0.910 231 PRO A C 1
ATOM 3472 O O . PRO A 1 231 ? 3.189 63.414 36.256 1.000 0.910 231 PRO A O 1
ATOM 3483 N N . VAL A 1 232 ? 4.875 62.234 35.339 1.000 0.900 232 VAL A N 1
ATOM 3484 C CA . VAL A 1 232 ? 4.739 60.987 36.101 1.000 0.900 232 VAL A CA 1
ATOM 3485 C C . VAL A 1 232 ? 6.124 60.354 36.273 1.000 0.900 232 VAL A C 1
ATOM 3486 O O . VAL A 1 232 ? 7.050 60.714 35.546 1.000 0.900 232 VAL A O 1
ATOM 3499 N N . GLU A 1 233 ? 6.266 59.407 37.200 1.000 0.890 233 GLU A N 1
ATOM 3500 C CA . GLU A 1 233 ? 7.471 58.574 37.324 1.000 0.890 233 GLU A CA 1
ATOM 3501 C C . GLU A 1 233 ? 7.301 57.302 36.477 1.000 0.890 233 GLU A C 1
ATOM 3502 O O . GLU A 1 233 ? 6.496 56.439 36.843 1.000 0.890 233 GLU A O 1
ATOM 3514 N N . PRO A 1 234 ? 7.994 57.181 35.329 1.000 0.860 234 PRO A N 1
ATOM 3515 C CA . PRO A 1 234 ? 7.855 56.021 34.464 1.000 0.860 234 PRO A CA 1
ATOM 3516 C C . PRO A 1 234 ? 8.520 54.798 35.099 1.000 0.860 234 PRO A C 1
ATOM 3517 O O . PRO A 1 234 ? 9.690 54.828 35.476 1.000 0.860 234 PRO A O 1
ATOM 3528 N N . VAL A 1 235 ? 7.775 53.703 35.162 1.000 0.810 235 VAL A N 1
ATOM 3529 C CA . VAL A 1 235 ? 8.260 52.378 35.555 1.000 0.810 235 VAL A CA 1
ATOM 3530 C C . VAL A 1 235 ? 8.616 51.565 34.309 1.000 0.810 235 VAL A C 1
ATOM 3531 O O . VAL A 1 235 ? 9.682 50.960 34.256 1.000 0.810 235 VAL A O 1
ATOM 3544 N N . ASP A 1 236 ? 7.753 51.583 33.294 1.000 0.800 236 ASP A N 1
ATOM 3545 C CA . ASP A 1 236 ? 7.937 50.879 32.023 1.000 0.800 236 ASP A CA 1
ATOM 3546 C C . ASP A 1 236 ? 7.254 51.680 30.911 1.000 0.800 236 ASP A C 1
ATOM 3547 O O . ASP A 1 236 ? 6.115 52.087 31.056 1.000 0.800 236 ASP A O 1
ATOM 3556 N N . THR A 1 237 ? 7.932 51.941 29.794 1.000 0.800 237 THR A N 1
ATOM 3557 C CA . THR A 1 237 ? 7.347 52.740 28.696 1.000 0.800 237 THR A CA 1
ATOM 3558 C C . THR A 1 237 ? 6.628 51.900 27.641 1.000 0.800 237 THR A C 1
ATOM 3559 O O . THR A 1 237 ? 6.031 52.443 26.706 1.000 0.800 237 THR A O 1
ATOM 3570 N N . THR A 1 238 ? 6.666 50.576 27.782 1.000 0.810 238 THR A N 1
ATOM 3571 C CA . THR A 1 238 ? 6.054 49.634 26.847 1.000 0.810 238 THR A CA 1
ATOM 3572 C C . THR A 1 238 ? 4.535 49.821 26.808 1.000 0.810 238 THR A C 1
ATOM 3573 O O . THR A 1 238 ? 3.888 50.013 27.831 1.000 0.810 238 THR A O 1
ATOM 3584 N N . GLY A 1 239 ? 3.938 49.786 25.614 1.000 0.880 239 GLY A N 1
ATOM 3585 C CA . GLY A 1 239 ? 2.492 49.971 25.435 1.000 0.880 239 GLY A CA 1
ATOM 3586 C C . GLY A 1 239 ? 1.997 51.418 25.563 1.000 0.880 239 GLY A C 1
ATOM 3587 O O . GLY A 1 239 ? 0.816 51.668 25.325 1.000 0.880 239 GLY A O 1
ATOM 3591 N N . ALA A 1 240 ? 2.864 52.394 25.858 1.000 0.930 240 ALA A N 1
ATOM 3592 C CA . ALA A 1 240 ? 2.459 53.798 25.969 1.000 0.930 240 ALA A CA 1
ATOM 3593 C C . ALA A 1 240 ? 1.889 54.363 24.660 1.000 0.930 240 ALA A C 1
ATOM 3594 O O . ALA A 1 240 ? 0.821 54.974 24.657 1.000 0.930 240 ALA A O 1
ATOM 3601 N N . GLY A 1 241 ? 2.573 54.114 23.536 1.000 0.960 241 GLY A N 1
ATOM 3602 C CA . GLY A 1 241 ? 2.104 54.519 22.207 1.000 0.960 241 GLY A CA 1
ATOM 3603 C C . GLY A 1 241 ? 0.809 53.814 21.794 1.000 0.960 241 GLY A C 1
ATOM 3604 O O . GLY A 1 241 ? -0.064 54.426 21.186 1.000 0.960 241 GLY A O 1
ATOM 3608 N N . ASP A 1 242 ? 0.628 52.553 22.180 1.000 0.970 242 ASP A N 1
ATOM 3609 C CA . ASP A 1 242 ? -0.618 51.821 21.931 1.000 0.970 242 ASP A CA 1
ATOM 3610 C C . ASP A 1 242 ? -1.774 52.397 22.765 1.000 0.970 242 ASP A C 1
ATOM 3611 O O . ASP A 1 242 ? -2.865 52.636 22.249 1.000 0.970 242 ASP A O 1
ATOM 3620 N N . THR A 1 243 ? -1.515 52.698 24.041 1.000 0.970 243 THR A N 1
ATOM 3621 C CA . THR A 1 243 ? -2.481 53.336 24.948 1.000 0.970 243 THR A CA 1
ATOM 3622 C C . THR A 1 243 ? -2.901 54.698 24.422 1.000 0.970 243 THR A C 1
ATOM 3623 O O . THR A 1 243 ? -4.085 55.031 24.441 1.000 0.970 243 THR A O 1
ATOM 3634 N N . PHE A 1 244 ? -1.939 55.466 23.911 1.000 0.980 244 PHE A N 1
ATOM 3635 C CA . PHE A 1 244 ? -2.204 56.737 23.260 1.000 0.980 244 PHE A CA 1
ATOM 3636 C C . PHE A 1 244 ? -3.157 56.561 22.073 1.000 0.980 244 PHE A C 1
ATOM 3637 O O . PHE A 1 244 ? -4.210 57.193 22.027 1.000 0.980 244 PHE A O 1
ATOM 3654 N N . ASN A 1 245 ? -2.813 55.677 21.137 1.000 0.980 245 ASN A N 1
ATOM 3655 C CA . ASN A 1 245 ? -3.607 55.437 19.935 1.000 0.980 245 ASN A CA 1
ATOM 3656 C C . ASN A 1 245 ? -5.036 55.002 20.262 1.000 0.980 245 ASN A C 1
ATOM 3657 O O . ASN A 1 245 ? -5.997 55.541 19.713 1.000 0.980 245 ASN A O 1
ATOM 3668 N N . ALA A 1 246 ? -5.181 54.082 21.211 1.000 0.980 246 ALA A N 1
ATOM 3669 C CA . ALA A 1 246 ? -6.476 53.617 21.675 1.000 0.980 246 ALA A CA 1
ATOM 3670 C C . ALA A 1 246 ? -7.296 54.737 22.323 1.000 0.980 246 ALA A C 1
ATOM 3671 O O . ALA A 1 246 ? -8.453 54.955 21.971 1.000 0.980 246 ALA A O 1
ATOM 3678 N N . ALA A 1 247 ? -6.699 55.485 23.247 1.000 0.990 247 ALA A N 1
ATOM 3679 C CA . ALA A 1 247 ? -7.376 56.584 23.915 1.000 0.990 247 ALA A CA 1
ATOM 3680 C C . ALA A 1 247 ? -7.796 57.687 22.939 1.000 0.990 247 ALA A C 1
ATOM 3681 O O . ALA A 1 247 ? -8.904 58.211 23.051 1.000 0.990 247 ALA A O 1
ATOM 3688 N N . PHE A 1 248 ? -6.951 57.998 21.957 1.000 0.990 248 PHE A N 1
ATOM 3689 C CA . PHE A 1 248 ? -7.267 58.946 20.897 1.000 0.990 248 PHE A CA 1
ATOM 3690 C C . PHE A 1 248 ? -8.429 58.451 20.021 1.000 0.990 248 PHE A C 1
ATOM 3691 O O . PHE A 1 248 ? -9.375 59.205 19.790 1.000 0.990 248 PHE A O 1
ATOM 3708 N N . ALA A 1 249 ? -8.422 57.170 19.622 1.000 0.980 249 ALA A N 1
ATOM 3709 C CA . ALA A 1 249 ? -9.505 56.528 18.871 1.000 0.980 249 ALA A CA 1
ATOM 3710 C C . ALA A 1 249 ? -10.844 56.570 19.622 1.000 0.980 249 ALA A C 1
ATOM 3711 O O . ALA A 1 249 ? -11.864 56.958 19.051 1.000 0.980 249 ALA A O 1
ATOM 3718 N N . VAL A 1 250 ? -10.836 56.232 20.917 1.000 0.980 250 VAL A N 1
ATOM 3719 C CA . VAL A 1 250 ? -12.017 56.306 21.793 1.000 0.980 250 VAL A CA 1
ATOM 3720 C C . VAL A 1 250 ? -12.538 57.735 21.885 1.000 0.980 250 VAL A C 1
ATOM 3721 O O . VAL A 1 250 ? -13.724 57.979 21.669 1.000 0.980 250 VAL A O 1
ATOM 3734 N N . ALA A 1 251 ? -11.658 58.694 22.158 1.000 0.980 251 ALA A N 1
ATOM 3735 C CA . ALA A 1 251 ? -12.036 60.087 22.326 1.000 0.980 251 ALA A CA 1
ATOM 3736 C C . ALA A 1 251 ? -12.649 60.705 21.056 1.000 0.980 251 ALA A C 1
ATOM 3737 O O . ALA A 1 251 ? -13.693 61.357 21.140 1.000 0.980 251 ALA A O 1
ATOM 3744 N N . LEU A 1 252 ? -12.034 60.487 19.890 1.000 0.980 252 LEU A N 1
ATOM 3745 C CA . LEU A 1 252 ? -12.546 60.979 18.608 1.000 0.980 252 LEU A CA 1
ATOM 3746 C C . LEU A 1 252 ? -13.888 60.333 18.245 1.000 0.980 252 LEU A C 1
ATOM 3747 O O . LEU A 1 252 ? -14.809 61.032 17.829 1.000 0.980 252 LEU A O 1
ATOM 3763 N N . ALA A 1 253 ? -14.042 59.025 18.467 1.000 0.970 253 ALA A N 1
ATOM 3764 C CA . ALA A 1 253 ? -15.301 58.323 18.214 1.000 0.970 253 ALA A CA 1
ATOM 3765 C C . ALA A 1 253 ? -16.448 58.840 19.103 1.000 0.970 253 ALA A C 1
ATOM 3766 O O . ALA A 1 253 ? -17.610 58.878 18.693 1.000 0.970 253 ALA A O 1
ATOM 3773 N N . GLU A 1 254 ? -16.144 59.279 20.327 1.000 0.970 254 GLU A N 1
ATOM 3774 C CA . GLU A 1 254 ? -17.113 59.936 21.213 1.000 0.970 254 GLU A CA 1
ATOM 3775 C C . GLU A 1 254 ? -17.526 61.332 20.740 1.000 0.970 254 GLU A C 1
ATOM 3776 O O . GLU A 1 254 ? -18.513 61.879 21.237 1.000 0.970 254 GLU A O 1
ATOM 3788 N N . GLY A 1 255 ? -16.828 61.874 19.744 1.000 0.960 255 GLY A N 1
ATOM 3789 C CA . GLY A 1 255 ? -17.072 63.198 19.196 1.000 0.960 255 GLY A CA 1
ATOM 3790 C C . GLY A 1 255 ? -16.389 64.312 19.984 1.000 0.960 255 GLY A C 1
ATOM 3791 O O . GLY A 1 255 ? -16.864 65.445 19.938 1.000 0.960 255 GLY A O 1
ATOM 3795 N N . LYS A 1 256 ? -15.310 64.023 20.726 1.000 0.960 256 LYS A N 1
ATOM 3796 C CA . LYS A 1 256 ? -14.467 65.076 21.317 1.000 0.960 256 LYS A CA 1
ATOM 3797 C C . LYS A 1 256 ? -13.732 65.831 20.205 1.000 0.960 256 LYS A C 1
ATOM 3798 O O . LYS A 1 256 ? -13.342 65.227 19.205 1.000 0.960 256 LYS A O 1
ATOM 3817 N N . ASP A 1 257 ? -13.519 67.136 20.396 1.000 0.950 257 ASP A N 1
ATOM 3818 C CA . ASP A 1 257 ? -12.601 67.890 19.539 1.000 0.950 257 ASP A CA 1
ATOM 3819 C C . ASP A 1 257 ? -11.169 67.345 19.676 1.000 0.950 257 ASP A C 1
ATOM 3820 O O . ASP A 1 257 ? -10.825 66.685 20.661 1.000 0.950 257 ASP A O 1
ATOM 3829 N N . ILE A 1 258 ? -10.335 67.600 18.668 1.000 0.960 258 ILE A N 1
ATOM 3830 C CA . ILE A 1 258 ? -8.974 67.058 18.580 1.000 0.960 258 ILE A CA 1
ATOM 3831 C C . ILE A 1 258 ? -8.147 67.399 19.821 1.000 0.960 258 ILE A C 1
ATOM 3832 O O . ILE A 1 258 ? -7.441 66.540 20.335 1.000 0.960 258 ILE A O 1
ATOM 3848 N N . GLU A 1 259 ? -8.222 68.628 20.327 1.000 0.950 259 GLU A N 1
ATOM 3849 C CA . GLU A 1 259 ? -7.405 69.048 21.464 1.000 0.950 259 GLU A CA 1
ATOM 3850 C C . GLU A 1 259 ? -7.814 68.300 22.739 1.000 0.950 259 GLU A C 1
ATOM 3851 O O . GLU A 1 259 ? -6.971 67.719 23.433 1.000 0.950 259 GLU A O 1
ATOM 3863 N N . ALA A 1 260 ? -9.120 68.225 23.002 1.000 0.960 260 ALA A N 1
ATOM 3864 C CA . ALA A 1 260 ? -9.668 67.431 24.092 1.000 0.960 260 ALA A CA 1
ATOM 3865 C C . ALA A 1 260 ? -9.319 65.936 23.956 1.000 0.960 260 ALA A C 1
ATOM 3866 O O . ALA A 1 260 ? -9.004 65.285 24.957 1.000 0.960 260 ALA A O 1
ATOM 3873 N N . ALA A 1 261 ? -9.336 65.390 22.736 1.000 0.980 261 ALA A N 1
ATOM 3874 C CA . ALA A 1 261 ? -8.979 64.001 22.460 1.000 0.980 261 ALA A CA 1
ATOM 3875 C C . ALA A 1 261 ? -7.486 63.714 22.685 1.000 0.980 261 ALA A C 1
ATOM 3876 O O . ALA A 1 261 ? -7.148 62.731 23.345 1.000 0.980 261 ALA A O 1
ATOM 3883 N N . LEU A 1 262 ? -6.592 64.590 22.218 1.000 0.980 262 LEU A N 1
ATOM 3884 C CA . LEU A 1 262 ? -5.146 64.477 22.442 1.000 0.980 262 LEU A CA 1
ATOM 3885 C C . LEU A 1 262 ? -4.795 64.582 23.927 1.000 0.980 262 LEU A C 1
ATOM 3886 O O . LEU A 1 262 ? -3.940 63.846 24.416 1.000 0.980 262 LEU A O 1
ATOM 3902 N N . ARG A 1 263 ? -5.479 65.454 24.675 1.000 0.970 263 ARG A N 1
ATOM 3903 C CA . ARG A 1 263 ? -5.279 65.583 26.123 1.000 0.970 263 ARG A CA 1
ATOM 3904 C C . ARG A 1 263 ? -5.730 64.325 26.873 1.000 0.970 263 ARG A C 1
ATOM 3905 O O . ARG A 1 263 ? -5.025 63.870 27.775 1.000 0.970 263 ARG A O 1
ATOM 3926 N N . PHE A 1 264 ? -6.857 63.732 26.474 1.000 0.980 264 PHE A N 1
ATOM 3927 C CA . PHE A 1 264 ? -7.295 62.432 26.991 1.000 0.980 264 PHE A CA 1
ATOM 3928 C C . PHE A 1 264 ? -6.271 61.330 26.679 1.000 0.980 264 PHE A C 1
ATOM 3929 O O . PHE A 1 264 ? -5.875 60.592 27.581 1.000 0.980 264 PHE A O 1
ATOM 3946 N N . ALA A 1 265 ? -5.762 61.283 25.444 1.000 0.980 265 ALA A N 1
ATOM 3947 C CA . ALA A 1 265 ? -4.755 60.315 25.017 1.000 0.980 265 ALA A CA 1
ATOM 3948 C C . ALA A 1 265 ? -3.412 60.462 25.749 1.000 0.980 265 ALA A C 1
ATOM 3949 O O . ALA A 1 265 ? -2.870 59.469 26.233 1.000 0.980 265 ALA A O 1
ATOM 3956 N N . ASN A 1 266 ? -2.914 61.691 25.928 1.000 0.970 266 ASN A N 1
ATOM 3957 C CA . ASN A 1 266 ? -1.715 61.966 26.725 1.000 0.970 266 ASN A CA 1
ATOM 3958 C C . ASN A 1 266 ? -1.894 61.544 28.187 1.000 0.970 266 ASN A C 1
ATOM 3959 O O . ASN A 1 266 ? -0.959 61.022 28.795 1.000 0.970 266 ASN A O 1
ATOM 3970 N N . ARG A 1 267 ? -3.089 61.736 28.765 1.000 0.970 267 ARG A N 1
ATOM 3971 C CA . ARG A 1 267 ? -3.354 61.287 30.137 1.000 0.970 267 ARG A CA 1
ATOM 3972 C C . ARG A 1 267 ? -3.305 59.771 30.226 1.000 0.970 267 ARG A C 1
ATOM 3973 O O . ARG A 1 267 ? -2.588 59.251 31.079 1.000 0.970 267 ARG A O 1
ATOM 3994 N N . ALA A 1 268 ? -4.018 59.078 29.344 1.000 0.970 268 ALA A N 1
ATOM 3995 C CA . ALA A 1 268 ? -4.018 57.623 29.314 1.000 0.970 268 ALA A CA 1
ATOM 3996 C C . ALA A 1 268 ? -2.594 57.065 29.140 1.000 0.970 268 ALA A C 1
ATOM 3997 O O . ALA A 1 268 ? -2.167 56.228 29.931 1.000 0.970 268 ALA A O 1
ATOM 4004 N N . ALA A 1 269 ? -1.818 57.605 28.195 1.000 0.960 269 ALA A N 1
ATOM 4005 C CA . ALA A 1 269 ? -0.435 57.192 27.957 1.000 0.960 269 ALA A CA 1
ATOM 4006 C C . ALA A 1 269 ? 0.493 57.472 29.155 1.000 0.960 269 ALA A C 1
ATOM 4007 O O . ALA A 1 269 ? 1.332 56.642 29.504 1.000 0.960 269 ALA A O 1
ATOM 4014 N N . SER A 1 270 ? 0.321 58.608 29.840 1.000 0.950 270 SER A N 1
ATOM 4015 C CA . SER A 1 270 ? 1.092 58.909 31.055 1.000 0.950 270 SER A CA 1
ATOM 4016 C C . SER A 1 270 ? 0.796 57.931 32.192 1.000 0.950 270 SER A C 1
ATOM 4017 O O . SER A 1 270 ? 1.672 57.616 32.984 1.000 0.950 270 SER A O 1
ATOM 4025 N N . LEU A 1 271 ? -0.430 57.418 32.270 1.000 0.950 271 LEU A N 1
ATOM 4026 C CA . LEU A 1 271 ? -0.787 56.415 33.265 1.000 0.950 271 LEU A CA 1
ATOM 4027 C C . LEU A 1 271 ? -0.234 55.042 32.907 1.000 0.950 271 LEU A C 1
ATOM 4028 O O . LEU A 1 271 ? 0.254 54.347 33.795 1.000 0.950 271 LEU A O 1
ATOM 4044 N N . SER A 1 272 ? -0.233 54.689 31.616 1.000 0.930 272 SER A N 1
ATOM 4045 C CA . SER A 1 272 ? 0.290 53.391 31.192 1.000 0.930 272 SER A CA 1
ATOM 4046 C C . SER A 1 272 ? 1.757 53.191 31.523 1.000 0.930 272 SER A C 1
ATOM 4047 O O . SER A 1 272 ? 2.152 52.062 31.785 1.000 0.930 272 SER A O 1
ATOM 4055 N N . VAL A 1 273 ? 2.550 54.270 31.579 1.000 0.910 273 VAL A N 1
ATOM 4056 C CA . VAL A 1 273 ? 3.978 54.136 31.884 1.000 0.910 273 VAL A CA 1
ATOM 4057 C C . VAL A 1 273 ? 4.292 53.938 33.363 1.000 0.910 273 VAL A C 1
ATOM 4058 O O . VAL A 1 273 ? 5.415 53.597 33.722 1.000 0.910 273 VAL A O 1
ATOM 4071 N N . CYS A 1 274 ? 3.316 54.160 34.243 1.000 0.890 274 CYS A N 1
ATOM 4072 C CA . CYS A 1 274 ? 3.487 54.066 35.693 1.000 0.890 274 CYS A CA 1
ATOM 4073 C C . CYS A 1 274 ? 3.448 52.625 36.219 1.000 0.890 274 CYS A C 1
ATOM 4074 O O . CYS A 1 274 ? 3.511 52.405 37.427 1.000 0.890 274 CYS A O 1
ATOM 4082 N N . SER A 1 275 ? 3.254 51.635 35.355 1.000 0.820 275 SER A N 1
ATOM 4083 C CA . SER A 1 275 ? 3.057 50.240 35.738 1.000 0.820 275 SER A CA 1
ATOM 4084 C C . SER A 1 275 ? 3.751 49.316 34.751 1.000 0.820 275 SER A C 1
ATOM 4085 O O . SER A 1 275 ? 4.042 49.695 33.624 1.000 0.820 275 SER A O 1
ATOM 4093 N N . PHE A 1 276 ? 4.056 48.106 35.205 1.000 0.750 276 PHE A N 1
ATOM 4094 C CA . PHE A 1 276 ? 4.854 47.161 34.436 1.000 0.750 276 PHE A CA 1
ATOM 4095 C C . PHE A 1 276 ? 4.035 46.445 33.350 1.000 0.750 276 PHE A C 1
ATOM 4096 O O . PHE A 1 276 ? 2.933 45.958 33.624 1.000 0.750 276 PHE A O 1
ATOM 4113 N N . GLY A 1 277 ? 4.625 46.294 32.160 1.000 0.740 277 GLY A N 1
ATOM 4114 C CA . GLY A 1 277 ? 4.054 45.579 31.022 1.000 0.740 277 GLY A CA 1
ATOM 4115 C C . GLY A 1 277 ? 3.018 46.395 30.244 1.000 0.740 277 GLY A C 1
ATOM 4116 O O . GLY A 1 277 ? 2.239 47.153 30.819 1.000 0.740 277 GLY A O 1
ATOM 4120 N N . ALA A 1 278 ? 2.946 46.174 28.926 1.000 0.800 278 ALA A N 1
ATOM 4121 C CA . ALA A 1 278 ? 2.069 46.927 28.023 1.000 0.800 278 ALA A CA 1
ATOM 4122 C C . ALA A 1 278 ? 0.595 46.911 28.467 1.000 0.800 278 ALA A C 1
ATOM 4123 O O . ALA A 1 278 ? 0.026 47.955 28.771 1.000 0.800 278 ALA A O 1
ATOM 4130 N N . GLN A 1 279 ? -0.019 45.722 28.555 1.000 0.860 279 GLN A N 1
ATOM 4131 C CA . GLN A 1 279 ? -1.422 45.583 28.981 1.000 0.860 279 GLN A CA 1
ATOM 4132 C C . GLN A 1 279 ? -1.611 45.683 30.500 1.000 0.860 279 GLN A C 1
ATOM 4133 O O . GLN A 1 279 ? -2.719 45.948 30.974 1.000 0.860 279 GLN A O 1
ATOM 4147 N N . GLY A 1 280 ? -0.540 45.472 31.273 1.000 0.820 280 GLY A N 1
ATOM 4148 C CA . GLY A 1 280 ? -0.546 45.610 32.728 1.000 0.820 280 GLY A CA 1
ATOM 4149 C C . GLY A 1 280 ? -0.756 47.059 33.167 1.000 0.820 280 GLY A C 1
ATOM 4150 O O . GLY A 1 280 ? -1.557 47.299 34.065 1.000 0.820 280 GLY A O 1
ATOM 4154 N N . GLY A 1 281 ? -0.108 48.018 32.490 1.000 0.860 281 GLY A N 1
ATOM 4155 C CA . GLY A 1 281 ? -0.221 49.442 32.812 1.000 0.860 281 GLY A CA 1
ATOM 4156 C C . GLY A 1 281 ? -1.429 50.173 32.224 1.000 0.860 281 GLY A C 1
ATOM 4157 O O . GLY A 1 281 ? -1.747 51.265 32.685 1.000 0.860 281 GLY A O 1
ATOM 4161 N N . MET A 1 282 ? -2.133 49.601 31.241 1.000 0.930 282 MET A N 1
ATOM 4162 C CA . MET A 1 282 ? -3.259 50.277 30.575 1.000 0.930 282 MET A CA 1
ATOM 4163 C C . MET A 1 282 ? -4.367 50.700 31.561 1.000 0.930 282 MET A C 1
ATOM 4164 O O . MET A 1 282 ? -4.984 49.829 32.182 1.000 0.930 282 MET A O 1
ATOM 4178 N N . PRO A 1 283 ? -4.681 52.003 31.678 1.000 0.950 283 PRO A N 1
ATOM 4179 C CA . PRO A 1 283 ? -5.651 52.498 32.646 1.000 0.950 283 PRO A CA 1
ATOM 4180 C C . PRO A 1 283 ? -7.094 52.242 32.204 1.000 0.950 283 PRO A C 1
ATOM 4181 O O . PRO A 1 283 ? -7.409 52.069 31.024 1.000 0.950 283 PRO A O 1
ATOM 4192 N N . THR A 1 284 ? -7.995 52.292 33.172 1.000 0.950 284 THR A N 1
ATOM 4193 C CA . THR A 1 284 ? -9.438 52.388 32.976 1.000 0.950 284 THR A CA 1
ATOM 4194 C C . THR A 1 284 ? -9.861 53.819 32.671 1.000 0.950 284 THR A C 1
ATOM 4195 O O . THR A 1 284 ? -9.186 54.789 33.021 1.000 0.950 284 THR A O 1
ATOM 4206 N N . ARG A 1 285 ? -11.045 53.968 32.069 1.000 0.950 285 ARG A N 1
ATOM 4207 C CA . ARG A 1 285 ? -11.664 55.282 31.856 1.000 0.950 285 ARG A CA 1
ATOM 4208 C C . ARG A 1 285 ? -11.694 56.131 33.131 1.000 0.950 285 ARG A C 1
ATOM 4209 O O . ARG A 1 285 ? -11.326 57.298 33.081 1.000 0.950 285 ARG A O 1
ATOM 4230 N N . ASN A 1 286 ? -12.093 55.538 34.256 1.000 0.950 286 ASN A N 1
ATOM 4231 C CA . ASN A 1 286 ? -12.210 56.251 35.528 1.000 0.950 286 ASN A CA 1
ATOM 4232 C C . ASN A 1 286 ? -10.848 56.775 36.006 1.000 0.950 286 ASN A C 1
ATOM 4233 O O . ASN A 1 286 ? -10.760 57.934 36.391 1.000 0.950 286 ASN A O 1
ATOM 4244 N N . GLU A 1 287 ? -9.783 55.970 35.907 1.000 0.940 287 GLU A N 1
ATOM 4245 C CA . GLU A 1 287 ? -8.421 56.395 36.273 1.000 0.940 287 GLU A CA 1
ATOM 4246 C C . GLU A 1 287 ? -7.918 57.561 35.401 1.000 0.940 287 GLU A C 1
ATOM 4247 O O . GLU A 1 287 ? -7.180 58.424 35.880 1.000 0.940 287 GLU A O 1
ATOM 4259 N N . VAL A 1 288 ? -8.326 57.624 34.126 1.000 0.960 288 VAL A N 1
ATOM 4260 C CA . VAL A 1 288 ? -7.993 58.742 33.225 1.000 0.960 288 VAL A CA 1
ATOM 4261 C C . VAL A 1 288 ? -8.819 59.991 33.546 1.000 0.960 288 VAL A C 1
ATOM 4262 O O . VAL A 1 288 ? -8.263 61.088 33.597 1.000 0.960 288 VAL A O 1
ATOM 4275 N N . GLU A 1 289 ? -10.132 59.844 33.747 1.000 0.950 289 GLU A N 1
ATOM 4276 C CA . GLU A 1 289 ? -11.053 60.962 33.990 1.000 0.950 289 GLU A CA 1
ATOM 4277 C C . GLU A 1 289 ? -10.855 61.601 35.375 1.000 0.950 289 GLU A C 1
ATOM 4278 O O . GLU A 1 289 ? -10.857 62.827 35.465 1.000 0.950 289 GLU A O 1
ATOM 4290 N N . GLU A 1 290 ? -10.594 60.812 36.425 1.000 0.930 290 GLU A N 1
ATOM 4291 C CA . GLU A 1 290 ? -10.334 61.310 37.790 1.000 0.930 290 GLU A CA 1
ATOM 4292 C C . GLU A 1 290 ? -9.087 62.212 37.857 1.000 0.930 290 GLU A C 1
ATOM 4293 O O . GLU A 1 290 ? -9.014 63.124 38.675 1.000 0.930 290 GLU A O 1
ATOM 4305 N N . LEU A 1 291 ? -8.117 62.002 36.960 1.000 0.910 291 LEU A N 1
ATOM 4306 C CA . LEU A 1 291 ? -6.871 62.775 36.890 1.000 0.910 291 LEU A CA 1
ATOM 4307 C C . LEU A 1 291 ? -6.880 63.869 35.803 1.000 0.910 291 LEU A C 1
ATOM 4308 O O . LEU A 1 291 ? -5.878 64.569 35.630 1.000 0.910 291 LEU A O 1
ATOM 4324 N N . LEU A 1 292 ? -7.978 64.011 35.047 1.000 0.900 292 LEU A N 1
ATOM 4325 C CA . LEU A 1 292 ? -8.185 65.098 34.078 1.000 0.900 292 LEU A CA 1
ATOM 4326 C C . LEU A 1 292 ? -8.990 66.280 34.638 1.000 0.900 292 LEU A C 1
ATOM 4327 O O . LEU A 1 292 ? -8.848 67.379 34.090 1.000 0.900 292 LEU A O 1
ATOM 4343 N N . SER A 1 293 ? -9.835 66.052 35.653 1.000 0.720 293 SER A N 1
ATOM 4344 C CA . SER A 1 293 ? -10.635 67.073 36.361 1.000 0.720 293 SER A CA 1
ATOM 4345 C C . SER A 1 293 ? -9.801 67.903 37.326 1.000 0.720 293 SER A C 1
ATOM 4346 O O . SER A 1 293 ? -10.012 69.136 37.373 1.000 0.720 293 SER A O 1
ATOM 4355 N N . MET B 2 1 ? -35.116 -21.722 -42.065 1.000 0.180 1 MET B N 1
ATOM 4356 C CA . MET B 2 1 ? -33.995 -22.436 -41.419 1.000 0.180 1 MET B CA 1
ATOM 4357 C C . MET B 2 1 ? -32.940 -21.397 -41.100 1.000 0.180 1 MET B C 1
ATOM 4358 O O . MET B 2 1 ? -32.270 -20.936 -42.012 1.000 0.180 1 MET B O 1
ATOM 4374 N N . ALA B 2 2 ? -32.937 -20.895 -39.867 1.000 0.180 2 ALA B N 1
ATOM 4375 C CA . ALA B 2 2 ? -32.147 -19.728 -39.485 1.000 0.180 2 ALA B CA 1
ATOM 4376 C C . ALA B 2 2 ? -30.699 -20.162 -39.217 1.000 0.180 2 ALA B C 1
ATOM 4377 O O . ALA B 2 2 ? -30.456 -20.908 -38.278 1.000 0.180 2 ALA B O 1
ATOM 4384 N N . ALA B 2 3 ? -29.773 -19.782 -40.101 1.000 0.180 3 ALA B N 1
ATOM 4385 C CA . ALA B 2 3 ? -28.368 -20.158 -39.994 1.000 0.180 3 ALA B CA 1
ATOM 4386 C C . ALA B 2 3 ? -27.679 -19.282 -38.941 1.000 0.180 3 ALA B C 1
ATOM 4387 O O . ALA B 2 3 ? -27.599 -18.062 -39.113 1.000 0.180 3 ALA B O 1
ATOM 4394 N N . ASP B 2 4 ? -27.213 -19.910 -37.863 1.000 0.180 4 ASP B N 1
ATOM 4395 C CA . ASP B 2 4 ? -26.534 -19.217 -36.775 1.000 0.180 4 ASP B CA 1
ATOM 4396 C C . ASP B 2 4 ? -25.237 -18.588 -37.275 1.000 0.180 4 ASP B C 1
ATOM 4397 O O . ASP B 2 4 ? -24.344 -19.244 -37.818 1.000 0.180 4 ASP B O 1
ATOM 4406 N N . ARG B 2 5 ? -25.163 -17.264 -37.132 1.000 0.190 5 ARG B N 1
ATOM 4407 C CA . ARG B 2 5 ? -23.981 -16.497 -37.501 1.000 0.190 5 ARG B CA 1
ATOM 4408 C C . ARG B 2 5 ? -22.896 -16.796 -36.479 1.000 0.190 5 ARG B C 1
ATOM 4409 O O . ARG B 2 5 ? -22.956 -16.292 -35.363 1.000 0.190 5 ARG B O 1
ATOM 4430 N N . ASN B 2 6 ? -21.902 -17.577 -36.896 1.000 0.200 6 ASN B N 1
ATOM 4431 C CA . ASN B 2 6 ? -20.667 -17.760 -36.144 1.000 0.200 6 ASN B CA 1
ATOM 4432 C C . ASN B 2 6 ? -20.077 -16.383 -35.824 1.000 0.200 6 ASN B C 1
ATOM 4433 O O . ASN B 2 6 ? -19.636 -15.663 -36.723 1.000 0.200 6 ASN B O 1
ATOM 4444 N N . THR B 2 7 ? -20.120 -16.010 -34.545 1.000 0.230 7 THR B N 1
ATOM 4445 C CA . THR B 2 7 ? -19.530 -14.780 -34.024 1.000 0.230 7 THR B CA 1
ATOM 4446 C C . THR B 2 7 ? -18.025 -14.889 -34.175 1.000 0.230 7 THR B C 1
ATOM 4447 O O . THR B 2 7 ? -17.360 -15.572 -33.400 1.000 0.230 7 THR B O 1
ATOM 4458 N N . GLY B 2 8 ? -17.505 -14.267 -35.233 1.000 0.240 8 GLY B N 1
ATOM 4459 C CA . GLY B 2 8 ? -16.077 -14.214 -35.501 1.000 0.240 8 GLY B CA 1
ATOM 4460 C C . GLY B 2 8 ? -15.361 -13.554 -34.331 1.000 0.240 8 GLY B C 1
ATOM 4461 O O . GLY B 2 8 ? -15.653 -12.406 -34.000 1.000 0.240 8 GLY B O 1
ATOM 4465 N N . HIS B 2 9 ? -14.448 -14.291 -33.706 1.000 0.300 9 HIS B N 1
ATOM 4466 C CA . HIS B 2 9 ? -13.575 -13.752 -32.673 1.000 0.300 9 HIS B CA 1
ATOM 4467 C C . HIS B 2 9 ? -12.661 -12.689 -33.291 1.000 0.300 9 HIS B C 1
ATOM 4468 O O . HIS B 2 9 ? -11.840 -12.990 -34.158 1.000 0.300 9 HIS B O 1
ATOM 4482 N N . THR B 2 10 ? -12.842 -11.438 -32.872 1.000 0.280 10 THR B N 1
ATOM 4483 C CA . THR B 2 10 ? -12.026 -10.292 -33.287 1.000 0.280 10 THR B CA 1
ATOM 4484 C C . THR B 2 10 ? -10.634 -10.339 -32.648 1.000 0.280 10 THR B C 1
ATOM 4485 O O . THR B 2 10 ? -10.437 -10.962 -31.608 1.000 0.280 10 THR B O 1
ATOM 4496 N N . GLU B 2 11 ? -9.644 -9.667 -33.248 1.000 0.300 11 GLU B N 1
ATOM 4497 C CA . GLU B 2 11 ? -8.270 -9.609 -32.710 1.000 0.300 11 GLU B CA 1
ATOM 4498 C C . GLU B 2 11 ? -8.193 -9.045 -31.285 1.000 0.300 11 GLU B C 1
ATOM 4499 O O . GLU B 2 11 ? -7.375 -9.510 -30.494 1.000 0.300 11 GLU B O 1
ATOM 4511 N N . GLU B 2 12 ? -9.061 -8.091 -30.931 1.000 0.350 12 GLU B N 1
ATOM 4512 C CA . GLU B 2 12 ? -9.143 -7.551 -29.566 1.000 0.350 12 GLU B CA 1
ATOM 4513 C C . GLU B 2 12 ? -9.442 -8.634 -28.514 1.000 0.350 12 GLU B C 1
ATOM 4514 O O . GLU B 2 12 ? -8.928 -8.550 -27.398 1.000 0.350 12 GLU B O 1
ATOM 4526 N N . ASP B 2 13 ? -10.193 -9.687 -28.867 1.000 0.390 13 ASP B N 1
ATOM 4527 C CA . ASP B 2 13 ? -10.494 -10.793 -27.948 1.000 0.390 13 ASP B CA 1
ATOM 4528 C C . ASP B 2 13 ? -9.246 -11.626 -27.607 1.000 0.390 13 ASP B C 1
ATOM 4529 O O . ASP B 2 13 ? -9.169 -12.170 -26.505 1.000 0.390 13 ASP B O 1
ATOM 4538 N N . LYS B 2 14 ? -8.239 -11.706 -28.495 1.000 0.430 14 LYS B N 1
ATOM 4539 C CA . LYS B 2 14 ? -6.994 -12.461 -28.228 1.000 0.430 14 LYS B CA 1
ATOM 4540 C C . LYS B 2 14 ? -6.161 -11.856 -27.094 1.000 0.430 14 LYS B C 1
ATOM 4541 O O . LYS B 2 14 ? -5.354 -12.565 -26.498 1.000 0.430 14 LYS B O 1
ATOM 4560 N N . LEU B 2 15 ? -6.347 -10.571 -26.787 1.000 0.500 15 LEU B N 1
ATOM 4561 C CA . LEU B 2 15 ? -5.629 -9.867 -25.719 1.000 0.500 15 LEU B CA 1
ATOM 4562 C C . LEU B 2 15 ? -6.403 -9.828 -24.390 1.000 0.500 15 LEU B C 1
ATOM 4563 O O . LEU B 2 15 ? -5.833 -9.424 -23.372 1.000 0.500 15 LEU B O 1
ATOM 4579 N N . ASP B 2 16 ? -7.671 -10.257 -24.361 1.000 0.680 16 ASP B N 1
ATOM 4580 C CA . ASP B 2 16 ? -8.465 -10.294 -23.131 1.000 0.680 16 ASP B CA 1
ATOM 4581 C C . ASP B 2 16 ? -8.290 -11.627 -22.381 1.000 0.680 16 ASP B C 1
ATOM 4582 O O . ASP B 2 16 ? -9.015 -12.608 -22.572 1.000 0.680 16 ASP B O 1
ATOM 4591 N N . VAL B 2 17 ? -7.314 -11.639 -21.468 1.000 0.760 17 VAL B N 1
ATOM 4592 C CA . VAL B 2 17 ? -6.968 -12.796 -20.623 1.000 0.760 17 VAL B CA 1
ATOM 4593 C C . VAL B 2 17 ? -8.171 -13.314 -19.819 1.000 0.760 17 VAL B C 1
ATOM 4594 O O . VAL B 2 17 ? -8.289 -14.523 -19.601 1.000 0.760 17 VAL B O 1
ATOM 4607 N N . LEU B 2 18 ? -9.091 -12.437 -19.393 1.000 0.840 18 LEU B N 1
ATOM 4608 C CA . LEU B 2 18 ? -10.286 -12.858 -18.657 1.000 0.840 18 LEU B CA 1
ATOM 4609 C C . LEU B 2 18 ? -11.270 -13.579 -19.579 1.000 0.840 18 LEU B C 1
ATOM 4610 O O . LEU B 2 18 ? -11.752 -14.648 -19.211 1.000 0.840 18 LEU B O 1
ATOM 4626 N N . LYS B 2 19 ? -11.505 -13.061 -20.788 1.000 0.860 19 LYS B N 1
ATOM 4627 C CA . LYS B 2 19 ? -12.419 -13.679 -21.760 1.000 0.860 19 LYS B CA 1
ATOM 4628 C C . LYS B 2 19 ? -11.921 -15.045 -22.245 1.000 0.860 19 LYS B C 1
ATOM 4629 O O . LYS B 2 19 ? -12.703 -15.993 -22.341 1.000 0.860 19 LYS B O 1
ATOM 4648 N N . SER B 2 20 ? -10.611 -15.185 -22.458 1.000 0.830 20 SER B N 1
ATOM 4649 C CA . SER B 2 20 ? -9.976 -16.484 -22.738 1.000 0.830 20 SER B CA 1
ATOM 4650 C C . SER B 2 20 ? -10.207 -17.478 -21.593 1.000 0.830 20 SER B C 1
ATOM 4651 O O . SER B 2 20 ? -10.640 -18.613 -21.803 1.000 0.830 20 SER B O 1
ATOM 4659 N N . THR B 2 21 ? -10.033 -17.015 -20.353 1.000 0.880 21 THR B N 1
ATOM 4660 C CA . THR B 2 21 ? -10.264 -17.836 -19.156 1.000 0.880 21 THR B CA 1
ATOM 4661 C C . THR B 2 21 ? -11.730 -18.262 -19.026 1.000 0.880 21 THR B C 1
ATOM 4662 O O . THR B 2 21 ? -12.017 -19.429 -18.765 1.000 0.880 21 THR B O 1
ATOM 4673 N N . GLN B 2 22 ? -12.668 -17.346 -19.263 1.000 0.920 22 GLN B N 1
ATOM 4674 C CA . GLN B 2 22 ? -14.105 -17.629 -19.256 1.000 0.920 22 GLN B CA 1
ATOM 4675 C C . GLN B 2 22 ? -14.490 -18.659 -20.326 1.000 0.920 22 GLN B C 1
ATOM 4676 O O . GLN B 2 22 ? -15.232 -19.594 -20.031 1.000 0.920 22 GLN B O 1
ATOM 4690 N N . THR B 2 23 ? -13.908 -18.559 -21.526 1.000 0.910 23 THR B N 1
ATOM 4691 C CA . THR B 2 23 ? -14.113 -19.524 -22.622 1.000 0.910 23 THR B CA 1
ATOM 4692 C C . THR B 2 23 ? -13.689 -20.941 -22.218 1.000 0.910 23 THR B C 1
ATOM 4693 O O . THR B 2 23 ? -14.384 -21.913 -22.519 1.000 0.910 23 THR B O 1
ATOM 4704 N N . VAL B 2 24 ? -12.575 -21.076 -21.488 1.000 0.890 24 VAL B N 1
ATOM 4705 C CA . VAL B 2 24 ? -12.103 -22.366 -20.954 1.000 0.890 24 VAL B CA 1
ATOM 4706 C C . VAL B 2 24 ? -13.090 -22.958 -19.943 1.000 0.890 24 VAL B C 1
ATOM 4707 O O . VAL B 2 24 ? -13.430 -24.140 -20.046 1.000 0.890 24 VAL B O 1
ATOM 4720 N N . ILE B 2 25 ? -13.568 -22.152 -18.988 1.000 0.920 25 ILE B N 1
ATOM 4721 C CA . ILE B 2 25 ? -14.532 -22.592 -17.968 1.000 0.920 25 ILE B CA 1
ATOM 4722 C C . ILE B 2 25 ? -15.848 -23.034 -18.609 1.000 0.920 25 ILE B C 1
ATOM 4723 O O . ILE B 2 25 ? -16.333 -24.121 -18.296 1.000 0.920 25 ILE B O 1
ATOM 4739 N N . HIS B 2 26 ? -16.397 -22.227 -19.522 1.000 0.950 26 HIS B N 1
ATOM 4740 C CA . HIS B 2 26 ? -17.654 -22.524 -20.211 1.000 0.950 26 HIS B CA 1
ATOM 4741 C C . HIS B 2 26 ? -17.586 -23.866 -20.941 1.000 0.950 26 HIS B C 1
ATOM 4742 O O . HIS B 2 26 ? -18.382 -24.763 -20.667 1.000 0.950 26 HIS B O 1
ATOM 4756 N N . LYS B 2 27 ? -16.541 -24.067 -21.758 1.000 0.930 27 LYS B N 1
ATOM 4757 C CA . LYS B 2 27 ? -16.315 -25.315 -22.506 1.000 0.930 27 LYS B CA 1
ATOM 4758 C C . LYS B 2 27 ? -16.172 -26.536 -21.589 1.000 0.930 27 LYS B C 1
ATOM 4759 O O . LYS B 2 27 ? -16.658 -27.620 -21.918 1.000 0.930 27 LYS B O 1
ATOM 4778 N N . ALA B 2 28 ? -15.501 -26.390 -20.444 1.000 0.950 28 ALA B N 1
ATOM 4779 C CA . ALA B 2 28 ? -15.346 -27.473 -19.473 1.000 0.950 28 ALA B CA 1
ATOM 4780 C C . ALA B 2 28 ? -16.678 -27.835 -18.786 1.000 0.950 28 ALA B C 1
ATOM 4781 O O . ALA B 2 28 ? -16.992 -29.022 -18.657 1.000 0.950 28 ALA B O 1
ATOM 4788 N N . LEU B 2 29 ? -17.471 -26.834 -18.384 1.000 0.960 29 LEU B N 1
ATOM 4789 C CA . LEU B 2 29 ? -18.794 -27.020 -17.775 1.000 0.960 29 LEU B CA 1
ATOM 4790 C C . LEU B 2 29 ? -19.802 -27.625 -18.763 1.000 0.960 29 LEU B C 1
ATOM 4791 O O . LEU B 2 29 ? -20.480 -28.594 -18.411 1.000 0.960 29 LEU B O 1
ATOM 4807 N N . GLU B 2 30 ? -19.829 -27.143 -20.008 1.000 0.940 30 GLU B N 1
ATOM 4808 C CA . GLU B 2 30 ? -20.667 -27.677 -21.089 1.000 0.940 30 GLU B CA 1
ATOM 4809 C C . GLU B 2 30 ? -20.361 -29.166 -21.335 1.000 0.940 30 GLU B C 1
ATOM 4810 O O . GLU B 2 30 ? -21.264 -30.001 -21.389 1.000 0.940 30 GLU B O 1
ATOM 4822 N N . LYS B 2 31 ? -19.076 -29.552 -21.382 1.000 0.930 31 LYS B N 1
ATOM 4823 C CA . LYS B 2 31 ? -18.666 -30.961 -21.554 1.000 0.930 31 LYS B CA 1
ATOM 4824 C C . LYS B 2 31 ? -19.020 -31.853 -20.374 1.000 0.930 31 LYS B C 1
ATOM 4825 O O . LYS B 2 31 ? -19.185 -33.065 -20.547 1.000 0.930 31 LYS B O 1
ATOM 4844 N N . LEU B 2 32 ? -19.109 -31.294 -19.175 1.000 0.940 32 LEU B N 1
ATOM 4845 C CA . LEU B 2 32 ? -19.602 -32.007 -18.000 1.000 0.940 32 LEU B CA 1
ATOM 4846 C C . LEU B 2 32 ? -21.134 -32.083 -17.963 1.000 0.940 32 LEU B C 1
ATOM 4847 O O . LEU B 2 32 ? -21.658 -32.902 -17.211 1.000 0.940 32 LEU B O 1
ATOM 4863 N N . GLY B 2 33 ? -21.825 -31.307 -18.802 1.000 0.930 33 GLY B N 1
ATOM 4864 C CA . GLY B 2 33 ? -23.281 -31.260 -18.878 1.000 0.930 33 GLY B CA 1
ATOM 4865 C C . GLY B 2 33 ? -23.917 -30.399 -17.788 1.000 0.930 33 GLY B C 1
ATOM 4866 O O . GLY B 2 33 ? -25.044 -30.680 -17.385 1.000 0.930 33 GLY B O 1
ATOM 4870 N N . TYR B 2 34 ? -23.203 -29.395 -17.273 1.000 0.940 34 TYR B N 1
ATOM 4871 C CA . TYR B 2 34 ? -23.781 -28.424 -16.341 1.000 0.940 34 TYR B CA 1
ATOM 4872 C C . TYR B 2 34 ? -24.633 -27.374 -17.079 1.000 0.940 34 TYR B C 1
ATOM 4873 O O . TYR B 2 34 ? -24.306 -27.028 -18.214 1.000 0.940 34 TYR B O 1
ATOM 4891 N N . PRO B 2 35 ? -25.712 -26.855 -16.456 1.000 0.940 35 PRO B N 1
ATOM 4892 C CA . PRO B 2 35 ? -26.501 -25.766 -17.025 1.000 0.940 35 PRO B CA 1
ATOM 4893 C C . PRO B 2 35 ? -25.731 -24.439 -17.009 1.000 0.940 35 PRO B C 1
ATOM 4894 O O . PRO B 2 35 ? -24.793 -24.254 -16.231 1.000 0.940 35 PRO B O 1
ATOM 4905 N N . GLU B 2 36 ? -26.178 -23.495 -17.838 1.000 0.960 36 GLU B N 1
ATOM 4906 C CA . GLU B 2 36 ? -25.544 -22.179 -18.019 1.000 0.960 36 GLU B CA 1
ATOM 4907 C C . GLU B 2 36 ? -25.407 -21.389 -16.707 1.000 0.960 36 GLU B C 1
ATOM 4908 O O . GLU B 2 36 ? -24.445 -20.657 -16.503 1.000 0.960 36 GLU B O 1
ATOM 4920 N N . GLU B 2 37 ? -26.327 -21.600 -15.768 1.000 0.970 37 GLU B N 1
ATOM 4921 C CA . GLU B 2 37 ? -26.337 -20.988 -14.435 1.000 0.970 37 GLU B CA 1
ATOM 4922 C C . GLU B 2 37 ? -25.043 -21.261 -13.649 1.000 0.970 37 GLU B C 1
ATOM 4923 O O . GLU B 2 37 ? -24.549 -20.402 -12.919 1.000 0.970 37 GLU B O 1
ATOM 4935 N N . VAL B 2 38 ? -24.447 -22.444 -13.836 1.000 0.960 38 VAL B N 1
ATOM 4936 C CA . VAL B 2 38 ? -23.173 -22.803 -13.197 1.000 0.960 38 VAL B CA 1
ATOM 4937 C C . VAL B 2 38 ? -22.026 -22.004 -13.800 1.000 0.960 38 VAL B C 1
ATOM 4938 O O . VAL B 2 38 ? -21.112 -21.598 -13.085 1.000 0.960 38 VAL B O 1
ATOM 4951 N N . TYR B 2 39 ? -22.063 -21.762 -15.110 1.000 0.970 39 TYR B N 1
ATOM 4952 C CA . TYR B 2 39 ? -21.083 -20.899 -15.752 1.000 0.970 39 TYR B CA 1
ATOM 4953 C C . TYR B 2 39 ? -21.242 -19.451 -15.296 1.000 0.970 39 TYR B C 1
ATOM 4954 O O . TYR B 2 39 ? -20.249 -18.837 -14.923 1.000 0.970 39 TYR B O 1
ATOM 4972 N N . GLU B 2 40 ? -22.463 -18.922 -15.243 1.000 0.970 40 GLU B N 1
ATOM 4973 C CA . GLU B 2 40 ? -22.719 -17.576 -14.723 1.000 0.970 40 GLU B CA 1
ATOM 4974 C C . GLU B 2 40 ? -22.185 -17.398 -13.290 1.000 0.970 40 GLU B C 1
ATOM 4975 O O . GLU B 2 40 ? -21.606 -16.356 -12.978 1.000 0.970 40 GLU B O 1
ATOM 4987 N N . LEU B 2 41 ? -22.286 -18.439 -12.452 1.000 0.970 41 LEU B N 1
ATOM 4988 C CA . LEU B 2 41 ? -21.699 -18.460 -11.109 1.000 0.970 41 LEU B CA 1
ATOM 4989 C C . LEU B 2 41 ? -20.157 -18.500 -11.111 1.000 0.970 41 LEU B C 1
ATOM 4990 O O . LEU B 2 41 ? -19.538 -17.933 -10.214 1.000 0.970 41 LEU B O 1
ATOM 5006 N N . LEU B 2 42 ? -19.533 -19.200 -12.064 1.000 0.980 42 LEU B N 1
ATOM 5007 C CA . LEU B 2 42 ? -18.089 -19.497 -12.079 1.000 0.980 42 LEU B CA 1
ATOM 5008 C C . LEU B 2 42 ? -17.278 -18.679 -13.105 1.000 0.980 42 LEU B C 1
ATOM 5009 O O . LEU B 2 42 ? -16.069 -18.872 -13.223 1.000 0.980 42 LEU B O 1
ATOM 5025 N N . LYS B 2 43 ? -17.902 -17.794 -13.892 1.000 0.960 43 LYS B N 1
ATOM 5026 C CA . LYS B 2 43 ? -17.205 -16.972 -14.902 1.000 0.960 43 LYS B CA 1
ATOM 5027 C C . LYS B 2 43 ? -16.479 -15.768 -14.305 1.000 0.960 43 LYS B C 1
ATOM 5028 O O . LYS B 2 43 ? -15.625 -15.174 -14.965 1.000 0.960 43 LYS B O 1
ATOM 5047 N N . GLU B 2 44 ? -16.837 -15.378 -13.085 1.000 0.960 44 GLU B N 1
ATOM 5048 C CA . GLU B 2 44 ? -16.245 -14.260 -12.360 1.000 0.960 44 GLU B CA 1
ATOM 5049 C C . GLU B 2 44 ? -16.072 -14.585 -10.875 1.000 0.960 44 GLU B C 1
ATOM 5050 O O . GLU B 2 44 ? -16.798 -15.414 -10.330 1.000 0.960 44 GLU B O 1
ATOM 5062 N N . PRO B 2 45 ? -15.128 -13.922 -10.185 1.000 0.980 45 PRO B N 1
ATOM 5063 C CA . PRO B 2 45 ? -14.990 -14.094 -8.752 1.000 0.980 45 PRO B CA 1
ATOM 5064 C C . PRO B 2 45 ? -16.217 -13.639 -7.973 1.000 0.980 45 PRO B C 1
ATOM 5065 O O . PRO B 2 45 ? -16.681 -12.515 -8.154 1.000 0.980 45 PRO B O 1
ATOM 5076 N N . MET B 2 46 ? -16.663 -14.463 -7.024 1.000 0.980 46 MET B N 1
ATOM 5077 C CA . MET B 2 46 ? -17.734 -14.127 -6.082 1.000 0.980 46 MET B CA 1
ATOM 5078 C C . MET B 2 46 ? -17.434 -12.852 -5.287 1.000 0.980 46 MET B C 1
ATOM 5079 O O . MET B 2 46 ? -18.355 -12.156 -4.857 1.000 0.980 46 MET B O 1
ATOM 5093 N N . ARG B 2 47 ? -16.150 -12.542 -5.058 1.000 0.970 47 ARG B N 1
ATOM 5094 C CA . ARG B 2 47 ? -15.733 -11.317 -4.375 1.000 0.970 47 ARG B CA 1
ATOM 5095 C C . ARG B 2 47 ? -14.482 -10.725 -5.010 1.000 0.970 47 ARG B C 1
ATOM 5096 O O . ARG B 2 47 ? -13.487 -11.415 -5.224 1.000 0.970 47 ARG B O 1
ATOM 5117 N N . LEU B 2 48 ? -14.515 -9.418 -5.244 1.000 0.970 48 LEU B N 1
ATOM 5118 C CA . LEU B 2 48 ? -13.353 -8.620 -5.617 1.000 0.970 48 LEU B CA 1
ATOM 5119 C C . LEU B 2 48 ? -13.275 -7.410 -4.689 1.000 0.970 48 LEU B C 1
ATOM 5120 O O . LEU B 2 48 ? -14.170 -6.570 -4.684 1.000 0.970 48 LEU B O 1
ATOM 5136 N N . LEU B 2 49 ? -12.187 -7.310 -3.933 1.000 0.970 49 LEU B N 1
ATOM 5137 C CA . LEU B 2 49 ? -11.875 -6.147 -3.115 1.000 0.970 49 LEU B CA 1
ATOM 5138 C C . LEU B 2 49 ? -10.787 -5.319 -3.802 1.000 0.970 49 LEU B C 1
ATOM 5139 O O . LEU B 2 49 ? -9.746 -5.855 -4.179 1.000 0.970 49 LEU B O 1
ATOM 5155 N N . THR B 2 50 ? -11.025 -4.016 -3.936 1.000 0.950 50 THR B N 1
ATOM 5156 C CA . THR B 2 50 ? -10.021 -3.034 -4.370 1.000 0.950 50 THR B CA 1
ATOM 5157 C C . THR B 2 50 ? -9.739 -2.090 -3.213 1.000 0.950 50 THR B C 1
ATOM 5158 O O . THR B 2 50 ? -10.670 -1.545 -2.627 1.000 0.950 50 THR B O 1
ATOM 5169 N N . VAL B 2 51 ? -8.466 -1.885 -2.888 1.000 0.960 51 VAL B N 1
ATOM 5170 C CA . VAL B 2 51 ? -8.031 -1.074 -1.745 1.000 0.960 51 VAL B CA 1
ATOM 5171 C C . VAL B 2 51 ? -7.054 0.016 -2.164 1.000 0.960 51 VAL B C 1
ATOM 5172 O O . VAL B 2 51 ? -6.339 -0.111 -3.161 1.000 0.960 51 VAL B O 1
ATOM 5185 N N . LYS B 2 52 ? -7.009 1.089 -1.372 1.000 0.970 52 LYS B N 1
ATOM 5186 C CA . LYS B 2 52 ? -6.015 2.161 -1.465 1.000 0.970 52 LYS B CA 1
ATOM 5187 C C . LYS B 2 52 ? -5.127 2.108 -0.230 1.000 0.970 52 LYS B C 1
ATOM 5188 O O . LYS B 2 52 ? -5.634 2.071 0.886 1.000 0.970 52 LYS B O 1
ATOM 5207 N N . ILE B 2 53 ? -3.816 2.074 -0.435 1.000 0.970 53 ILE B N 1
ATOM 5208 C CA . ILE B 2 53 ? -2.834 1.813 0.617 1.000 0.970 53 ILE B CA 1
ATOM 5209 C C . ILE B 2 53 ? -1.868 2.997 0.666 1.000 0.970 53 ILE B C 1
ATOM 5210 O O . ILE B 2 53 ? -0.988 3.095 -0.196 1.000 0.970 53 ILE B O 1
ATOM 5226 N N . PRO B 2 54 ? -2.033 3.922 1.625 1.000 0.970 54 PRO B N 1
ATOM 5227 C CA . PRO B 2 54 ? -1.075 4.995 1.830 1.000 0.970 54 PRO B CA 1
ATOM 5228 C C . PRO B 2 54 ? 0.222 4.431 2.411 1.000 0.970 54 PRO B C 1
ATOM 5229 O O . PRO B 2 54 ? 0.215 3.749 3.436 1.000 0.970 54 PRO B O 1
ATOM 5240 N N . VAL B 2 55 ? 1.346 4.746 1.773 1.000 0.980 55 VAL B N 1
ATOM 5241 C CA . VAL B 2 55 ? 2.684 4.389 2.249 1.000 0.980 55 VAL B CA 1
ATOM 5242 C C . VAL B 2 55 ? 3.521 5.653 2.325 1.000 0.980 55 VAL B C 1
ATOM 5243 O O . VAL B 2 55 ? 3.627 6.396 1.350 1.000 0.980 55 VAL B O 1
ATOM 5256 N N . ARG B 2 56 ? 4.120 5.892 3.494 1.000 0.960 56 ARG B N 1
ATOM 5257 C CA . ARG B 2 56 ? 5.155 6.914 3.646 1.000 0.960 56 ARG B CA 1
ATOM 5258 C C . ARG B 2 56 ? 6.436 6.391 3.005 1.000 0.960 56 ARG B C 1
ATOM 5259 O O . ARG B 2 56 ? 6.945 5.350 3.431 1.000 0.960 56 ARG B O 1
ATOM 5280 N N . MET B 2 57 ? 6.892 7.084 1.978 1.000 0.960 57 MET B N 1
ATOM 5281 C CA . MET B 2 57 ? 8.109 6.785 1.235 1.000 0.960 57 MET B CA 1
ATOM 5282 C C . MET B 2 57 ? 9.330 7.272 2.026 1.000 0.960 57 MET B C 1
ATOM 5283 O O . MET B 2 57 ? 9.199 8.037 2.986 1.000 0.960 57 MET B O 1
ATOM 5297 N N . ASP B 2 58 ? 10.519 6.799 1.668 1.000 0.950 58 ASP B N 1
ATOM 5298 C CA . ASP B 2 58 ? 11.760 7.143 2.367 1.000 0.950 58 ASP B CA 1
ATOM 5299 C C . ASP B 2 58 ? 12.187 8.601 2.133 1.000 0.950 58 ASP B C 1
ATOM 5300 O O . ASP B 2 58 ? 12.854 9.179 2.988 1.000 0.950 58 ASP B O 1
ATOM 5309 N N . ASP B 2 59 ? 11.729 9.227 1.044 1.000 0.950 59 ASP B N 1
ATOM 5310 C CA . ASP B 2 59 ? 11.873 10.669 0.787 1.000 0.950 59 ASP B CA 1
ATOM 5311 C C . ASP B 2 59 ? 10.921 11.545 1.631 1.000 0.950 59 ASP B C 1
ATOM 5312 O O . ASP B 2 59 ? 10.924 12.769 1.520 1.000 0.950 59 ASP B O 1
ATOM 5321 N N . GLY B 2 60 ? 10.099 10.924 2.484 1.000 0.930 60 GLY B N 1
ATOM 5322 C CA . GLY B 2 60 ? 9.125 11.588 3.346 1.000 0.930 60 GLY B CA 1
ATOM 5323 C C . GLY B 2 60 ? 7.767 11.845 2.692 1.000 0.930 60 GLY B C 1
ATOM 5324 O O . GLY B 2 60 ? 6.805 12.132 3.410 1.000 0.930 60 GLY B O 1
ATOM 5328 N N . SER B 2 61 ? 7.644 11.690 1.371 1.000 0.960 61 SER B N 1
ATOM 5329 C CA . SER B 2 61 ? 6.367 11.801 0.668 1.000 0.960 61 SER B CA 1
ATOM 5330 C C . SER B 2 61 ? 5.411 10.664 1.048 1.000 0.960 61 SER B C 1
ATOM 5331 O O . SER B 2 61 ? 5.782 9.662 1.669 1.000 0.960 61 SER B O 1
ATOM 5339 N N . VAL B 2 62 ? 4.137 10.808 0.682 1.000 0.97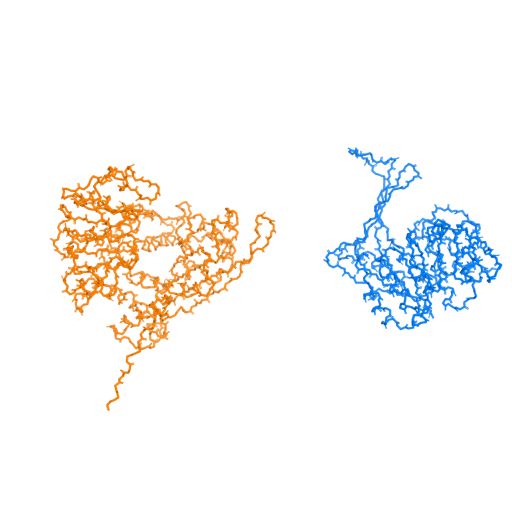0 62 VAL B N 1
ATOM 5340 C CA . VAL B 2 62 ? 3.142 9.741 0.826 1.000 0.970 62 VAL B CA 1
ATOM 5341 C C . VAL B 2 62 ? 2.648 9.342 -0.553 1.000 0.970 62 VAL B C 1
ATOM 5342 O O . VAL B 2 62 ? 2.083 10.156 -1.281 1.000 0.970 62 VAL B O 1
ATOM 5355 N N . LYS B 2 63 ? 2.813 8.064 -0.892 1.000 0.970 63 LYS B N 1
ATOM 5356 C CA . LYS B 2 63 ? 2.320 7.483 -2.140 1.000 0.970 63 LYS B CA 1
ATOM 5357 C C . LYS B 2 63 ? 1.130 6.575 -1.857 1.000 0.970 63 LYS B C 1
ATOM 5358 O O . LYS B 2 63 ? 1.158 5.763 -0.932 1.000 0.970 63 LYS B O 1
ATOM 5377 N N . ILE B 2 64 ? 0.073 6.715 -2.658 1.000 0.970 64 ILE B N 1
ATOM 5378 C CA . ILE B 2 64 ? -1.144 5.906 -2.536 1.000 0.970 64 ILE B CA 1
ATOM 5379 C C . ILE B 2 64 ? -1.098 4.771 -3.557 1.000 0.970 64 ILE B C 1
ATOM 5380 O O . ILE B 2 64 ? -1.282 4.984 -4.756 1.000 0.970 64 ILE B O 1
ATOM 5396 N N . PHE B 2 65 ? -0.876 3.551 -3.080 1.000 0.950 65 PHE B N 1
ATOM 5397 C CA . PHE B 2 65 ? -0.860 2.354 -3.915 1.000 0.950 65 PHE B CA 1
ATOM 5398 C C . PHE B 2 65 ? -2.266 1.765 -4.049 1.000 0.950 65 PHE B C 1
ATOM 5399 O O . PHE B 2 65 ? -3.088 1.881 -3.142 1.000 0.950 65 PHE B O 1
ATOM 5416 N N . THR B 2 66 ? -2.559 1.123 -5.180 1.000 0.950 66 THR B N 1
ATOM 5417 C CA . T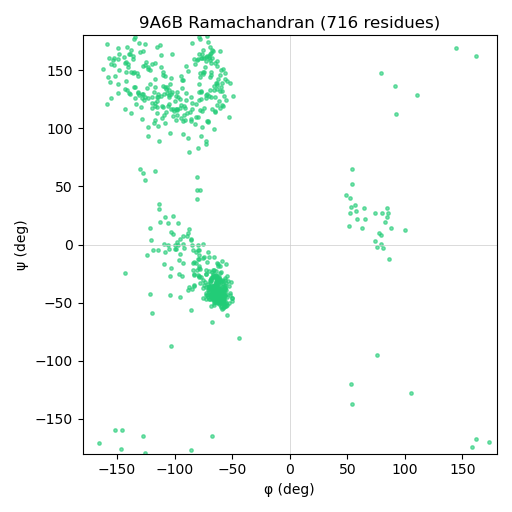HR B 2 66 ? -3.822 0.391 -5.365 1.000 0.950 66 THR B CA 1
ATOM 5418 C C . THR B 2 66 ? -3.552 -1.103 -5.272 1.000 0.950 66 THR B C 1
ATOM 5419 O O . THR B 2 66 ? -2.656 -1.603 -5.950 1.000 0.950 66 THR B O 1
ATOM 5430 N N . GLY B 2 67 ? -4.311 -1.799 -4.429 1.000 0.950 67 GLY B N 1
ATOM 5431 C CA . GLY B 2 67 ? -4.240 -3.247 -4.258 1.000 0.950 67 GLY B CA 1
ATOM 5432 C C . GLY B 2 67 ? -5.563 -3.924 -4.601 1.000 0.950 67 GLY B C 1
ATOM 5433 O O . GLY B 2 67 ? -6.623 -3.311 -4.495 1.000 0.950 67 GLY B O 1
ATOM 5437 N N . TYR B 2 68 ? -5.499 -5.196 -4.975 1.000 0.950 68 TYR B N 1
ATOM 5438 C CA . TYR B 2 68 ? -6.651 -6.017 -5.333 1.000 0.950 68 TYR B CA 1
ATOM 5439 C C . TYR B 2 68 ? -6.594 -7.364 -4.623 1.000 0.950 68 TYR B C 1
ATOM 5440 O O . TYR B 2 68 ? -5.517 -7.949 -4.506 1.000 0.950 68 TYR B O 1
ATOM 5458 N N . ARG B 2 69 ? -7.756 -7.903 -4.245 1.000 0.970 69 ARG B N 1
ATOM 5459 C CA . ARG B 2 69 ? -7.924 -9.304 -3.847 1.000 0.970 69 ARG B CA 1
ATOM 5460 C C . ARG B 2 69 ? -9.203 -9.876 -4.455 1.000 0.970 69 ARG B C 1
ATOM 5461 O O . ARG B 2 69 ? -10.300 -9.462 -4.096 1.000 0.970 69 ARG B O 1
ATOM 5482 N N . ALA B 2 70 ? -9.051 -10.823 -5.373 1.000 0.970 70 ALA B N 1
ATOM 5483 C CA . ALA B 2 70 ? -10.133 -11.610 -5.949 1.000 0.970 70 ALA B CA 1
ATOM 5484 C C . ALA B 2 70 ? -10.237 -12.961 -5.236 1.000 0.970 70 ALA B C 1
ATOM 5485 O O . ALA B 2 70 ? -9.240 -13.670 -5.092 1.000 0.970 70 ALA B O 1
ATOM 5492 N N . GLN B 2 71 ? -11.446 -13.322 -4.828 1.000 0.990 71 GLN B N 1
ATOM 5493 C CA . GLN B 2 71 ? -11.800 -14.607 -4.235 1.000 0.990 71 GLN B CA 1
ATOM 5494 C C . GLN B 2 71 ? -12.819 -15.251 -5.173 1.000 0.990 71 GLN B C 1
ATOM 5495 O O . GLN B 2 71 ? -13.955 -14.783 -5.266 1.000 0.990 71 GLN B O 1
ATOM 5509 N N . HIS B 2 72 ? -12.379 -16.254 -5.939 1.000 0.980 72 HIS B N 1
ATOM 5510 C CA . HIS B 2 72 ? -13.151 -16.801 -7.046 1.000 0.980 72 HIS B CA 1
ATOM 5511 C C . HIS B 2 72 ? -14.404 -17.524 -6.563 1.000 0.980 72 HIS B C 1
ATOM 5512 O O . HIS B 2 72 ? -15.511 -17.066 -6.811 1.000 0.980 72 HIS B O 1
ATOM 5526 N N . ASN B 2 73 ? -14.222 -18.637 -5.860 1.000 0.980 73 ASN B N 1
ATOM 5527 C CA . ASN B 2 73 ? -15.315 -19.448 -5.347 1.000 0.980 73 ASN B CA 1
ATOM 5528 C C . ASN B 2 73 ? -14.815 -20.225 -4.130 1.000 0.980 73 ASN B C 1
ATOM 5529 O O . ASN B 2 73 ? -13.809 -20.918 -4.244 1.000 0.980 73 ASN B O 1
ATOM 5540 N N . ASP B 2 74 ? -15.495 -20.114 -2.990 1.000 0.980 74 ASP B N 1
ATOM 5541 C CA . ASP B 2 74 ? -15.143 -20.760 -1.717 1.000 0.980 74 ASP B CA 1
ATOM 5542 C C . ASP B 2 74 ? -16.110 -21.905 -1.339 1.000 0.980 74 ASP B C 1
ATOM 5543 O O . ASP B 2 74 ? -16.250 -22.274 -0.169 1.000 0.980 74 ASP B O 1
ATOM 5552 N N . SER B 2 75 ? -16.792 -22.510 -2.325 1.000 0.970 75 SER B N 1
ATOM 5553 C CA . SER B 2 75 ? -17.738 -23.616 -2.089 1.000 0.970 75 SER B CA 1
ATOM 5554 C C . SER B 2 75 ? -17.068 -24.840 -1.464 1.000 0.970 75 SER B C 1
ATOM 5555 O O . SER B 2 75 ? -17.639 -25.443 -0.554 1.000 0.970 75 SER B O 1
ATOM 5563 N N . VAL B 2 76 ? -15.858 -25.168 -1.928 1.000 0.980 76 VAL B N 1
ATOM 5564 C CA . VAL B 2 76 ? -15.063 -26.341 -1.525 1.000 0.980 76 VAL B CA 1
ATOM 5565 C C . VAL B 2 76 ? -14.280 -26.095 -0.231 1.000 0.980 76 VAL B C 1
ATOM 5566 O O . VAL B 2 76 ? -13.937 -27.041 0.475 1.000 0.980 76 VAL B O 1
ATOM 5579 N N . GLY B 2 77 ? -13.975 -24.837 0.075 1.000 0.980 77 GLY B N 1
ATOM 5580 C CA . GLY B 2 77 ? -13.097 -24.443 1.171 1.000 0.980 77 GLY B CA 1
ATOM 5581 C C . GLY B 2 77 ? -12.518 -23.045 0.949 1.000 0.980 77 GLY B C 1
ATOM 5582 O O . GLY B 2 77 ? -12.891 -22.384 -0.023 1.000 0.980 77 GLY B O 1
ATOM 5586 N N . PRO B 2 78 ? -11.603 -22.587 1.822 1.000 0.980 78 PRO B N 1
ATOM 5587 C CA . PRO B 2 78 ? -11.032 -21.248 1.725 1.000 0.980 78 PRO B CA 1
ATOM 5588 C C . PRO B 2 78 ? -10.345 -21.023 0.377 1.000 0.980 78 PRO B C 1
ATOM 5589 O O . PRO B 2 78 ? -9.842 -21.963 -0.248 1.000 0.980 78 PRO B O 1
ATOM 5600 N N . THR B 2 79 ? -10.308 -19.777 -0.090 1.000 0.990 79 THR B N 1
ATOM 5601 C CA . THR B 2 79 ? -9.629 -19.467 -1.351 1.000 0.990 79 THR B CA 1
ATOM 5602 C C . THR B 2 79 ? -8.112 -19.488 -1.189 1.000 0.990 79 THR B C 1
ATOM 5603 O O . THR B 2 79 ? -7.564 -19.170 -0.134 1.000 0.990 79 THR B O 1
ATOM 5614 N N . LYS B 2 80 ? -7.401 -19.861 -2.254 1.000 0.980 80 LYS B N 1
ATOM 5615 C CA . LYS B 2 80 ? -5.942 -19.950 -2.272 1.000 0.980 80 LYS B CA 1
ATOM 5616 C C . LYS B 2 80 ? -5.366 -19.248 -3.490 1.000 0.980 80 LYS B C 1
ATOM 5617 O O . LYS B 2 80 ? -5.760 -19.529 -4.619 1.000 0.980 80 LYS B O 1
ATOM 5636 N N . GLY B 2 81 ? -4.358 -18.402 -3.274 1.000 0.980 81 GLY B N 1
ATOM 5637 C CA . GLY B 2 81 ? -3.491 -17.954 -4.367 1.000 0.980 81 GLY B CA 1
ATOM 5638 C C . GLY B 2 81 ? -2.670 -16.701 -4.094 1.000 0.980 81 GLY B C 1
ATOM 5639 O O . GLY B 2 81 ? -2.926 -15.951 -3.150 1.000 0.980 81 GLY B O 1
ATOM 5643 N N . GLY B 2 82 ? -1.637 -16.525 -4.918 1.000 0.960 82 GLY B N 1
ATOM 5644 C CA . GLY B 2 82 ? -0.549 -15.578 -4.684 1.000 0.960 82 GLY B CA 1
ATOM 5645 C C . GLY B 2 82 ? -0.912 -14.096 -4.783 1.000 0.960 82 GLY B C 1
ATOM 5646 O O . GLY B 2 82 ? -2.009 -13.740 -5.222 1.000 0.960 82 GLY B O 1
ATOM 5650 N N . ILE B 2 83 ? 0.027 -13.249 -4.357 1.000 0.960 83 ILE B N 1
ATOM 5651 C CA . ILE B 2 83 ? -0.006 -11.787 -4.466 1.000 0.960 83 ILE B CA 1
ATOM 5652 C C . ILE B 2 83 ? 1.189 -11.346 -5.305 1.000 0.960 83 ILE B C 1
ATOM 5653 O O . ILE B 2 83 ? 2.319 -11.706 -4.993 1.000 0.960 83 ILE B O 1
ATOM 5669 N N . ARG B 2 84 ? 0.952 -10.556 -6.350 1.000 0.920 84 ARG B N 1
ATOM 5670 C CA . ARG B 2 84 ? 2.009 -9.999 -7.206 1.000 0.920 84 ARG B CA 1
ATOM 5671 C C . ARG B 2 84 ? 2.167 -8.503 -7.035 1.000 0.920 84 ARG B C 1
ATOM 5672 O O . ARG B 2 84 ? 1.180 -7.801 -6.857 1.000 0.920 84 ARG B O 1
ATOM 5693 N N . PHE B 2 85 ? 3.388 -8.010 -7.144 1.000 0.920 85 PHE B N 1
ATOM 5694 C CA . PHE B 2 85 ? 3.688 -6.581 -7.180 1.000 0.920 85 PHE B CA 1
ATOM 5695 C C . PHE B 2 85 ? 4.175 -6.254 -8.592 1.000 0.920 85 PHE B C 1
ATOM 5696 O O . PHE B 2 85 ? 5.124 -6.882 -9.032 1.000 0.920 85 PHE B O 1
ATOM 5713 N N . HIS B 2 86 ? 3.515 -5.381 -9.355 1.000 0.860 86 HIS B N 1
ATOM 5714 C CA . HIS B 2 86 ? 3.897 -5.117 -10.758 1.000 0.860 86 HIS B CA 1
ATOM 5715 C C . HIS B 2 86 ? 3.440 -3.715 -11.242 1.000 0.860 86 HIS B C 1
ATOM 5716 O O . HIS B 2 86 ? 2.484 -3.206 -10.662 1.000 0.860 86 HIS B O 1
ATOM 5730 N N . PRO B 2 87 ? 4.071 -3.065 -12.257 1.000 0.770 87 PRO B N 1
ATOM 5731 C CA . PRO B 2 87 ? 3.748 -1.673 -12.661 1.000 0.770 87 PRO B CA 1
ATOM 5732 C C . PRO B 2 87 ? 2.714 -1.440 -13.796 1.000 0.770 87 PRO B C 1
ATOM 5733 O O . PRO B 2 87 ? 2.053 -0.402 -13.801 1.000 0.770 87 PRO B O 1
ATOM 5744 N N . ASN B 2 88 ? 2.512 -2.359 -14.751 1.000 0.640 88 ASN B N 1
ATOM 5745 C CA . ASN B 2 88 ? 1.697 -2.135 -15.978 1.000 0.640 88 ASN B CA 1
ATOM 5746 C C . ASN B 2 88 ? 0.148 -2.193 -15.809 1.000 0.640 88 ASN B C 1
ATOM 5747 O O . ASN B 2 88 ? -0.526 -2.896 -16.561 1.000 0.640 88 ASN B O 1
ATOM 5758 N N . VAL B 2 89 ? -0.443 -1.541 -14.801 1.000 0.480 89 VAL B N 1
ATOM 5759 C CA . VAL B 2 89 ? -1.533 -2.234 -14.081 1.000 0.480 89 VAL B CA 1
ATOM 5760 C C . VAL B 2 89 ? -3.002 -1.843 -14.341 1.000 0.480 89 VAL B C 1
ATOM 5761 O O . VAL B 2 89 ? -3.800 -2.760 -14.409 1.000 0.480 89 VAL B O 1
ATOM 5774 N N . THR B 2 90 ? -3.451 -0.583 -14.442 1.000 0.560 90 THR B N 1
ATOM 5775 C CA . THR B 2 90 ? -4.822 -0.228 -13.953 1.000 0.560 90 THR B CA 1
ATOM 5776 C C . THR B 2 90 ? -5.979 -1.185 -14.312 1.000 0.560 90 THR B C 1
ATOM 5777 O O . THR B 2 90 ? -6.366 -1.992 -13.470 1.000 0.560 90 THR B O 1
ATOM 5788 N N . GLU B 2 91 ? -6.551 -1.127 -15.515 1.000 0.590 91 GLU B N 1
ATOM 5789 C CA . GLU B 2 91 ? -7.747 -1.923 -15.849 1.000 0.590 91 GLU B CA 1
ATOM 5790 C C . GLU B 2 91 ? -7.409 -3.365 -16.275 1.000 0.590 91 GLU B C 1
ATOM 5791 O O . GLU B 2 91 ? -8.114 -4.319 -15.931 1.000 0.590 91 GLU B O 1
ATOM 5803 N N . LYS B 2 92 ? -6.274 -3.540 -16.970 1.000 0.650 92 LYS B N 1
ATOM 5804 C CA . LYS B 2 92 ? -5.778 -4.851 -17.423 1.000 0.650 92 LYS B CA 1
ATOM 5805 C C . LYS B 2 92 ? -5.482 -5.793 -16.260 1.000 0.650 92 LYS B C 1
ATOM 5806 O O . LYS B 2 92 ? -5.725 -6.991 -16.376 1.000 0.650 92 LYS B O 1
ATOM 5825 N N . GLU B 2 93 ? -5.021 -5.275 -15.128 1.000 0.660 93 GLU B N 1
ATOM 5826 C CA . GLU B 2 93 ? -4.740 -6.110 -13.965 1.000 0.660 93 GLU B CA 1
ATOM 5827 C C . GLU B 2 93 ? -5.995 -6.560 -13.258 1.000 0.660 93 GLU B C 1
ATOM 5828 O O . GLU B 2 93 ? -6.022 -7.679 -12.771 1.000 0.660 93 GLU B O 1
ATOM 5840 N N . VAL B 2 94 ? -7.049 -5.743 -13.203 1.000 0.780 94 VAL B N 1
ATOM 5841 C CA . VAL B 2 94 ? -8.307 -6.208 -12.610 1.000 0.780 94 VAL B CA 1
ATOM 5842 C C . VAL B 2 94 ? -8.778 -7.450 -13.363 1.000 0.780 94 VAL B C 1
ATOM 5843 O O . VAL B 2 94 ? -9.101 -8.464 -12.744 1.000 0.780 94 VAL B O 1
ATOM 5856 N N . LYS B 2 95 ? -8.715 -7.415 -14.699 1.000 0.830 95 LYS B N 1
ATOM 5857 C CA . LYS B 2 95 ? -8.979 -8.588 -15.539 1.000 0.830 95 LYS B CA 1
ATOM 5858 C C . LYS B 2 95 ? -7.987 -9.727 -15.267 1.000 0.830 95 LYS B C 1
ATOM 5859 O O . LYS B 2 95 ? -8.422 -10.863 -15.092 1.000 0.830 95 LYS B O 1
ATOM 5878 N N . ALA B 2 96 ? -6.687 -9.443 -15.160 1.000 0.830 96 ALA B N 1
ATOM 5879 C CA . ALA B 2 96 ? -5.663 -10.456 -14.892 1.000 0.830 96 ALA B CA 1
ATOM 5880 C C . ALA B 2 96 ? -5.822 -11.126 -13.514 1.000 0.830 96 ALA B C 1
ATOM 5881 O O . ALA B 2 96 ? -5.771 -12.346 -13.418 1.000 0.830 96 ALA B O 1
ATOM 5888 N N . VAL B 2 97 ? -6.063 -10.365 -12.446 1.000 0.890 97 VAL B N 1
ATOM 5889 C CA . VAL B 2 97 ? -6.278 -10.852 -11.074 1.000 0.890 97 VAL B CA 1
ATOM 5890 C C . VAL B 2 97 ? -7.550 -11.693 -11.002 1.000 0.890 97 VAL B C 1
ATOM 5891 O O . VAL B 2 97 ? -7.521 -12.771 -10.407 1.000 0.890 97 VAL B O 1
ATOM 5904 N N . LYS B 2 98 ? -8.639 -11.270 -11.666 1.000 0.930 98 LYS B N 1
ATOM 5905 C CA . LYS B 2 98 ? -9.851 -12.090 -11.816 1.000 0.930 98 LYS B CA 1
ATOM 5906 C C . LYS B 2 98 ? -9.536 -13.407 -12.528 1.000 0.930 98 LYS B C 1
ATOM 5907 O O . LYS B 2 98 ? -9.760 -14.469 -11.949 1.000 0.930 98 LYS B O 1
ATOM 5926 N N . ALA B 2 99 ? -8.940 -13.346 -13.720 1.000 0.920 99 ALA B N 1
ATOM 5927 C CA . ALA B 2 99 ? -8.581 -14.518 -14.518 1.000 0.920 99 ALA B CA 1
ATOM 5928 C C . ALA B 2 99 ? -7.699 -15.498 -13.728 1.000 0.920 99 ALA B C 1
ATOM 5929 O O . ALA B 2 99 ? -8.006 -16.682 -13.605 1.000 0.920 99 ALA B O 1
ATOM 5936 N N . LEU B 2 100 ? -6.632 -14.998 -13.106 1.000 0.920 100 LEU B N 1
ATOM 5937 C CA . LEU B 2 100 ? -5.696 -15.802 -12.325 1.000 0.920 100 LEU B CA 1
ATOM 5938 C C . LEU B 2 100 ? -6.347 -16.436 -11.085 1.000 0.920 100 LEU B C 1
ATOM 5939 O O . LEU B 2 100 ? -5.924 -17.517 -10.678 1.000 0.920 100 LEU B O 1
ATOM 5955 N N . SER B 2 101 ? -7.370 -15.816 -10.488 1.000 0.960 101 SER B N 1
ATOM 5956 C CA . SER B 2 101 ? -8.125 -16.431 -9.384 1.000 0.960 101 SER B CA 1
ATOM 5957 C C . SER B 2 101 ? -8.990 -17.614 -9.847 1.000 0.960 101 SER B C 1
ATOM 5958 O O . SER B 2 101 ? -9.075 -18.630 -9.151 1.000 0.960 101 SER B O 1
ATOM 5966 N N . ILE B 2 102 ? -9.552 -17.541 -11.057 1.000 0.970 102 ILE B N 1
ATOM 5967 C CA . ILE B 2 102 ? -10.281 -18.649 -11.690 1.000 0.970 102 ILE B CA 1
ATOM 5968 C C . ILE B 2 102 ? -9.309 -19.802 -11.985 1.000 0.970 102 ILE B C 1
ATOM 5969 O O . ILE B 2 102 ? -9.564 -20.943 -11.597 1.000 0.970 102 ILE B O 1
ATOM 5985 N N . TRP B 2 103 ? -8.138 -19.502 -12.561 1.000 0.940 103 TRP B N 1
ATOM 5986 C CA . TRP B 2 103 ? -7.066 -20.484 -12.795 1.000 0.940 103 TRP B CA 1
ATOM 5987 C C . TRP B 2 103 ? -6.583 -21.175 -11.520 1.000 0.940 103 TRP B C 1
ATOM 5988 O O . TRP B 2 103 ? -6.280 -22.370 -11.533 1.000 0.940 103 TRP B O 1
ATOM 6009 N N . MET B 2 104 ? -6.543 -20.458 -10.397 1.000 0.970 104 MET B N 1
ATOM 6010 C CA . MET B 2 104 ? -6.250 -21.083 -9.110 1.000 0.970 104 MET B CA 1
ATOM 6011 C C . MET B 2 104 ? -7.340 -22.064 -8.679 1.000 0.970 104 MET B C 1
ATOM 6012 O O . MET B 2 104 ? -7.002 -23.110 -8.133 1.000 0.970 104 MET B O 1
ATOM 6026 N N . SER B 2 105 ? -8.617 -21.783 -8.957 1.000 0.980 105 SER B N 1
ATOM 6027 C CA . SER B 2 105 ? -9.702 -22.734 -8.665 1.000 0.980 105 SER B CA 1
ATOM 6028 C C . SER B 2 105 ? -9.567 -23.998 -9.504 1.000 0.980 105 SER B C 1
ATOM 6029 O O . SER B 2 105 ? -9.645 -25.096 -8.962 1.000 0.980 105 SER B O 1
ATOM 6037 N N . LEU B 2 106 ? -9.260 -23.842 -10.798 1.000 0.970 106 LEU B N 1
ATOM 6038 C CA . LEU B 2 106 ? -8.948 -24.952 -11.701 1.000 0.970 106 LEU B CA 1
ATOM 6039 C C . LEU B 2 106 ? -7.808 -25.820 -11.149 1.000 0.970 106 LEU B C 1
ATOM 6040 O O . LEU B 2 106 ? -7.978 -27.028 -11.005 1.000 0.970 106 LEU B O 1
ATOM 6056 N N . LYS B 2 107 ? -6.667 -25.220 -10.778 1.000 0.960 107 LYS B N 1
ATOM 6057 C CA . LYS B 2 107 ? -5.534 -25.959 -10.188 1.000 0.960 107 LYS B CA 1
ATOM 6058 C C . LYS B 2 107 ? -5.904 -26.657 -8.879 1.000 0.960 107 LYS B C 1
ATOM 6059 O O . LYS B 2 107 ? -5.516 -27.807 -8.680 1.000 0.960 107 LYS B O 1
ATOM 6078 N N . CYS B 2 108 ? -6.654 -25.988 -8.001 1.000 0.980 108 CYS B N 1
ATOM 60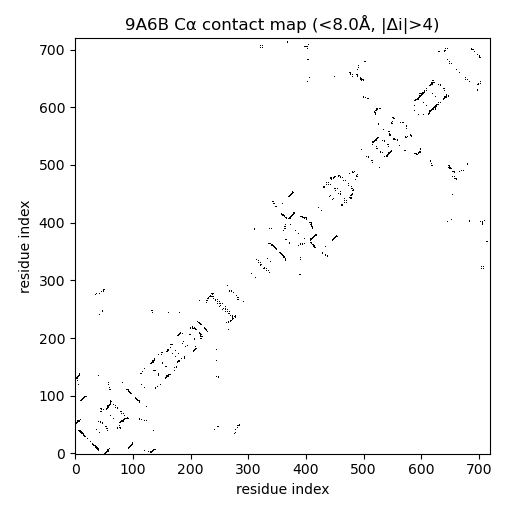79 C CA . CYS B 2 108 ? -7.110 -26.587 -6.746 1.000 0.980 108 CYS B CA 1
ATOM 6080 C C . CYS B 2 108 ? -8.015 -27.802 -6.997 1.000 0.980 108 CYS B C 1
ATOM 6081 O O . CYS B 2 108 ? -7.836 -28.823 -6.339 1.000 0.980 108 CYS B O 1
ATOM 6089 N N . GLY B 2 109 ? -8.922 -27.739 -7.977 1.000 0.980 109 GLY B N 1
ATOM 6090 C CA . GLY B 2 109 ? -9.748 -28.881 -8.380 1.000 0.980 109 GLY B CA 1
ATOM 6091 C C . GLY B 2 109 ? -8.946 -30.015 -9.027 1.000 0.980 109 GLY B C 1
ATOM 6092 O O . GLY B 2 109 ? -9.178 -31.176 -8.703 1.000 0.980 109 GLY B O 1
ATOM 6096 N N . ILE B 2 110 ? -7.956 -29.688 -9.870 1.000 0.980 110 ILE B N 1
ATOM 6097 C CA . ILE B 2 110 ? -7.060 -30.662 -10.524 1.000 0.980 110 ILE B CA 1
ATOM 6098 C C . ILE B 2 110 ? -6.306 -31.507 -9.496 1.000 0.980 110 ILE B C 1
ATOM 6099 O O . ILE B 2 110 ? -6.238 -32.723 -9.650 1.000 0.980 110 ILE B O 1
ATOM 6115 N N . ILE B 2 111 ? -5.775 -30.868 -8.448 1.000 0.980 111 ILE B N 1
ATOM 6116 C CA . ILE B 2 111 ? -5.036 -31.535 -7.364 1.000 0.980 111 ILE B CA 1
ATOM 6117 C C . ILE B 2 111 ? -5.964 -32.059 -6.253 1.000 0.980 111 ILE B C 1
ATOM 6118 O O . ILE B 2 111 ? -5.507 -32.605 -5.252 1.000 0.980 111 ILE B O 1
ATOM 6134 N N . ASP B 2 112 ? -7.285 -31.950 -6.425 1.000 0.980 112 ASP B N 1
ATOM 6135 C CA . ASP B 2 112 ? -8.279 -32.398 -5.445 1.000 0.980 112 ASP B CA 1
ATOM 6136 C C . ASP B 2 112 ? -8.087 -31.746 -4.056 1.000 0.980 112 ASP B C 1
ATOM 6137 O O . ASP B 2 112 ? -8.363 -32.332 -3.008 1.000 0.980 112 ASP B O 1
ATOM 6146 N N . LEU B 2 113 ? -7.645 -30.487 -4.031 1.000 0.980 113 LEU B N 1
ATOM 6147 C CA . LEU B 2 113 ? -7.427 -29.729 -2.800 1.000 0.980 113 LEU B CA 1
ATOM 6148 C C . LEU B 2 113 ? -8.756 -29.292 -2.163 1.000 0.980 113 LEU B C 1
ATOM 6149 O O . LEU B 2 113 ? -9.754 -29.109 -2.869 1.000 0.980 113 LEU B O 1
ATOM 6165 N N . PRO B 2 114 ? -8.805 -29.097 -0.834 1.000 0.980 114 PRO B N 1
ATOM 6166 C CA . PRO B 2 114 ? -9.948 -28.504 -0.142 1.000 0.980 114 PRO B CA 1
ATOM 6167 C C . PRO B 2 114 ? -9.931 -26.963 -0.245 1.000 0.980 114 PRO B C 1
ATOM 6168 O O . PRO B 2 114 ? -10.069 -26.269 0.759 1.000 0.980 114 PRO B O 1
ATOM 6179 N N . TYR B 2 115 ? -9.710 -26.425 -1.450 1.000 0.980 115 TYR B N 1
ATOM 6180 C CA . TYR B 2 115 ? -9.560 -24.989 -1.697 1.000 0.980 115 TYR B CA 1
ATOM 6181 C C . TYR B 2 115 ? -10.393 -24.490 -2.870 1.000 0.980 115 TYR B C 1
ATOM 6182 O O . TYR B 2 115 ? -10.551 -25.166 -3.887 1.000 0.980 115 TYR B O 1
ATOM 6200 N N . GLY B 2 116 ? -10.835 -23.247 -2.727 1.000 0.980 116 GLY B N 1
ATOM 6201 C CA . GLY B 2 116 ? -11.202 -22.366 -3.823 1.000 0.980 116 GLY B CA 1
ATOM 6202 C C . GLY B 2 116 ? -10.003 -21.617 -4.404 1.000 0.980 116 GLY B C 1
ATOM 6203 O O . GLY B 2 116 ? -8.906 -21.632 -3.846 1.000 0.980 116 GLY B O 1
ATOM 6207 N N . GLY B 2 117 ? -10.192 -20.880 -5.494 1.000 0.980 117 GLY B N 1
ATOM 6208 C CA . GLY B 2 117 ? -9.150 -20.017 -6.056 1.000 0.980 117 GLY B CA 1
ATOM 6209 C C . GLY B 2 117 ? -9.232 -18.580 -5.563 1.000 0.980 117 GLY B C 1
ATOM 6210 O O . GLY B 2 117 ? -10.308 -18.011 -5.422 1.000 0.980 117 GLY B O 1
ATOM 6214 N N . GLY B 2 118 ? -8.078 -17.971 -5.324 1.000 0.980 118 GLY B N 1
ATOM 6215 C CA . GLY B 2 118 ? -7.952 -16.553 -5.011 1.000 0.980 118 GLY B CA 1
ATOM 6216 C C . GLY B 2 118 ? -6.740 -15.950 -5.708 1.000 0.980 118 GLY B C 1
ATOM 6217 O O . GLY B 2 118 ? -5.860 -16.665 -6.187 1.000 0.980 118 GLY B O 1
ATOM 6221 N N . LYS B 2 119 ? -6.670 -14.625 -5.786 1.000 0.960 119 LYS B N 1
ATOM 6222 C CA . LYS B 2 119 ? -5.494 -13.920 -6.300 1.000 0.960 119 LYS B CA 1
ATOM 6223 C C . LYS B 2 119 ? -5.455 -12.496 -5.786 1.000 0.960 119 LYS B C 1
ATOM 6224 O O . LYS B 2 119 ? -6.494 -11.868 -5.630 1.000 0.960 119 LYS B O 1
ATOM 6243 N N . GLY B 2 120 ? -4.263 -11.983 -5.516 1.000 0.950 120 GLY B N 1
ATOM 6244 C CA . GLY B 2 120 ? -4.072 -10.576 -5.203 1.000 0.950 120 GLY B CA 1
ATOM 6245 C C . GLY B 2 120 ? -3.008 -9.928 -6.069 1.000 0.950 120 GLY B C 1
ATOM 6246 O O . GLY B 2 120 ? -2.210 -10.608 -6.717 1.000 0.950 120 GLY B O 1
ATOM 6250 N N . GLY B 2 121 ? -2.983 -8.606 -6.038 1.000 0.930 121 GLY B N 1
ATOM 6251 C CA . GLY B 2 121 ? -1.964 -7.826 -6.720 1.000 0.930 121 GLY B CA 1
ATOM 6252 C C . GLY B 2 121 ? -1.893 -6.401 -6.194 1.000 0.930 121 GLY B C 1
ATOM 6253 O O . GLY B 2 121 ? -2.900 -5.871 -5.730 1.000 0.930 121 GLY B O 1
ATOM 6257 N N . ILE B 2 122 ? -0.717 -5.785 -6.263 1.000 0.940 122 ILE B N 1
ATOM 6258 C CA . ILE B 2 122 ? -0.516 -4.364 -5.977 1.000 0.940 122 ILE B CA 1
ATOM 6259 C C . ILE B 2 122 ? 0.146 -3.697 -7.181 1.000 0.940 122 ILE B C 1
ATOM 6260 O O . ILE B 2 122 ? 1.115 -4.210 -7.740 1.000 0.940 122 ILE B O 1
ATOM 6276 N N . VAL B 2 123 ? -0.389 -2.533 -7.547 1.000 0.930 123 VAL B N 1
ATOM 6277 C CA . VAL B 2 123 ? 0.143 -1.635 -8.576 1.000 0.930 123 VAL B CA 1
ATOM 6278 C C . VAL B 2 123 ? 1.412 -0.954 -8.051 1.000 0.930 123 VAL B C 1
ATOM 6279 O O . VAL B 2 123 ? 1.332 0.130 -7.475 1.000 0.930 123 VAL B O 1
ATOM 6292 N N . CYS B 2 124 ? 2.580 -1.572 -8.199 1.000 0.930 124 CYS B N 1
ATOM 6293 C CA . CYS B 2 124 ? 3.862 -0.990 -7.792 1.000 0.930 124 CYS B CA 1
ATOM 6294 C C . CYS B 2 124 ? 5.039 -1.605 -8.554 1.000 0.930 124 CYS B C 1
ATOM 6295 O O . CYS B 2 124 ? 4.932 -2.706 -9.083 1.000 0.930 124 CYS B O 1
ATOM 6303 N N . ASP B 2 125 ? 6.178 -0.917 -8.579 1.000 0.920 125 ASP B N 1
ATOM 6304 C CA . ASP B 2 125 ? 7.431 -1.499 -9.062 1.000 0.920 125 ASP B CA 1
ATOM 6305 C C . ASP B 2 125 ? 8.385 -1.737 -7.885 1.000 0.920 125 ASP B C 1
ATOM 6306 O O . ASP B 2 125 ? 8.971 -0.781 -7.379 1.000 0.920 125 ASP B O 1
ATOM 6315 N N . PRO B 2 126 ? 8.560 -2.988 -7.421 1.000 0.920 126 PRO B N 1
ATOM 6316 C CA . PRO B 2 126 ? 9.470 -3.287 -6.317 1.000 0.920 126 PRO B CA 1
ATOM 6317 C C . PRO B 2 126 ? 10.932 -2.960 -6.597 1.000 0.920 126 PRO B C 1
ATOM 6318 O O . PRO B 2 126 ? 11.710 -2.864 -5.655 1.000 0.920 126 PRO B O 1
ATOM 6329 N N . ARG B 2 127 ? 11.316 -2.810 -7.871 1.000 0.890 127 ARG B N 1
ATOM 6330 C CA . ARG B 2 127 ? 12.688 -2.462 -8.264 1.000 0.890 127 ARG B CA 1
ATOM 6331 C C . ARG B 2 127 ? 13.018 -1.005 -7.944 1.000 0.890 127 ARG B C 1
ATOM 6332 O O . ARG B 2 127 ? 14.180 -0.700 -7.704 1.000 0.890 127 ARG B O 1
ATOM 6353 N N . ASP B 2 128 ? 11.995 -0.157 -7.873 1.000 0.930 128 ASP B N 1
ATOM 6354 C CA . ASP B 2 128 ? 12.109 1.271 -7.570 1.000 0.930 128 ASP B CA 1
ATOM 6355 C C . ASP B 2 128 ? 11.744 1.588 -6.109 1.000 0.930 128 ASP B C 1
ATOM 6356 O O . ASP B 2 128 ? 11.574 2.751 -5.748 1.000 0.930 128 ASP B O 1
ATOM 6365 N N . MET B 2 129 ? 11.569 0.563 -5.270 1.000 0.950 129 MET B N 1
ATOM 6366 C CA . MET B 2 129 ? 11.184 0.710 -3.868 1.000 0.950 129 MET B CA 1
ATOM 6367 C C . MET B 2 129 ? 12.274 0.184 -2.946 1.000 0.950 129 MET B C 1
ATOM 6368 O O . MET B 2 129 ? 12.888 -0.856 -3.190 1.000 0.950 129 MET B O 1
ATOM 6382 N N . SER B 2 130 ? 12.477 0.874 -1.830 1.000 0.960 130 SER B N 1
ATOM 6383 C CA . SER B 2 130 ? 13.388 0.410 -0.795 1.000 0.960 130 SER B CA 1
ATOM 6384 C C . SER B 2 130 ? 12.839 -0.823 -0.071 1.000 0.960 130 SER B C 1
ATOM 6385 O O . SER B 2 130 ? 11.636 -1.109 -0.051 1.000 0.960 130 SER B O 1
ATOM 6393 N N . PHE B 2 131 ? 13.731 -1.536 0.617 1.000 0.940 131 PHE B N 1
ATOM 6394 C CA . PHE B 2 131 ? 13.356 -2.683 1.443 1.000 0.940 131 PHE B CA 1
ATOM 6395 C C . PHE B 2 131 ? 12.309 -2.317 2.513 1.000 0.940 131 PHE B C 1
ATOM 6396 O O . PHE B 2 131 ? 11.378 -3.085 2.755 1.000 0.940 131 PHE B O 1
ATOM 6413 N N . ARG B 2 132 ? 12.412 -1.122 3.118 1.000 0.970 132 ARG B N 1
ATOM 6414 C CA . ARG B 2 132 ? 11.468 -0.654 4.150 1.000 0.970 132 ARG B CA 1
ATOM 6415 C C . ARG B 2 132 ? 10.155 -0.169 3.547 1.000 0.970 132 ARG B C 1
ATOM 6416 O O . ARG B 2 132 ? 9.107 -0.333 4.164 1.000 0.970 132 ARG B O 1
ATOM 6437 N N . GLU B 2 133 ? 10.183 0.408 2.353 1.000 0.970 133 GLU B N 1
ATOM 6438 C CA . GLU B 2 133 ? 8.965 0.790 1.637 1.000 0.970 133 GLU B CA 1
ATOM 6439 C C . GLU B 2 133 ? 8.148 -0.441 1.234 1.000 0.970 133 GLU B C 1
ATOM 6440 O O . GLU B 2 133 ? 6.931 -0.454 1.427 1.000 0.970 133 GLU B O 1
ATOM 6452 N N . LEU B 2 134 ? 8.809 -1.503 0.757 1.000 0.980 134 LEU B N 1
ATOM 6453 C CA . LEU B 2 134 ? 8.166 -2.788 0.470 1.000 0.980 134 LEU B CA 1
ATOM 6454 C C . LEU B 2 134 ? 7.553 -3.419 1.720 1.000 0.980 134 LEU B C 1
ATOM 6455 O O . LEU B 2 134 ? 6.438 -3.942 1.654 1.000 0.980 134 LEU B O 1
ATOM 6471 N N . GLU B 2 135 ? 8.233 -3.335 2.863 1.000 0.980 135 GLU B N 1
ATOM 6472 C CA . GLU B 2 135 ? 7.671 -3.757 4.146 1.000 0.980 135 GLU B CA 1
ATOM 6473 C C . GLU B 2 135 ? 6.403 -2.965 4.486 1.000 0.980 135 GLU B C 1
ATOM 6474 O O . GLU B 2 135 ? 5.350 -3.563 4.723 1.000 0.980 135 GLU B O 1
ATOM 6486 N N . ARG B 2 136 ? 6.469 -1.625 4.471 1.000 0.980 136 ARG B N 1
ATOM 6487 C CA . ARG B 2 136 ? 5.316 -0.759 4.782 1.000 0.980 136 ARG B CA 1
ATOM 6488 C C . ARG B 2 136 ? 4.137 -1.039 3.853 1.000 0.980 136 ARG B C 1
ATOM 6489 O O . ARG B 2 136 ? 3.006 -1.124 4.327 1.000 0.980 136 ARG B O 1
ATOM 6510 N N . LEU B 2 137 ? 4.391 -1.224 2.557 1.000 0.980 137 LEU B N 1
ATOM 6511 C CA . LEU B 2 137 ? 3.360 -1.568 1.580 1.000 0.980 137 LEU B CA 1
ATOM 6512 C C . LEU B 2 137 ? 2.740 -2.940 1.867 1.000 0.980 137 LEU B C 1
ATOM 6513 O O . LEU B 2 137 ? 1.518 -3.074 1.848 1.000 0.980 137 LEU B O 1
ATOM 6529 N N . SER B 2 138 ? 3.563 -3.943 2.178 1.000 0.990 138 SER B N 1
ATOM 6530 C CA . SER B 2 138 ? 3.105 -5.300 2.502 1.000 0.990 138 SER B CA 1
ATOM 6531 C C . SER B 2 138 ? 2.215 -5.313 3.748 1.000 0.990 138 SER B C 1
ATOM 6532 O O . SER B 2 138 ? 1.141 -5.915 3.738 1.000 0.990 138 SER B O 1
ATOM 6540 N N . ARG B 2 139 ? 2.622 -4.586 4.797 1.000 0.990 139 ARG B N 1
ATOM 6541 C CA . ARG B 2 139 ? 1.840 -4.400 6.028 1.000 0.990 139 ARG B CA 1
ATOM 6542 C C . ARG B 2 139 ? 0.544 -3.630 5.760 1.000 0.990 139 ARG B C 1
ATOM 6543 O O . ARG B 2 139 ? -0.532 -4.052 6.178 1.000 0.990 139 ARG B O 1
ATOM 6564 N N . GLY B 2 140 ? 0.624 -2.537 5.001 1.000 0.980 140 GLY B N 1
ATOM 6565 C CA . GLY B 2 140 ? -0.535 -1.738 4.601 1.000 0.980 140 GLY B CA 1
ATOM 6566 C C . GLY B 2 140 ? -1.556 -2.531 3.781 1.000 0.980 140 GLY B C 1
ATOM 6567 O O . GLY B 2 140 ? -2.757 -2.386 3.996 1.000 0.980 140 GLY B O 1
ATOM 6571 N N . TYR B 2 141 ? -1.094 -3.422 2.900 1.000 0.980 141 TYR B N 1
ATOM 6572 C CA . TYR B 2 141 ? -1.956 -4.325 2.141 1.000 0.980 141 TYR B CA 1
ATOM 6573 C C . TYR B 2 141 ? -2.719 -5.285 3.054 1.000 0.980 141 TYR B C 1
ATOM 6574 O O . TYR B 2 141 ? -3.936 -5.392 2.927 1.000 0.980 141 TYR B O 1
ATOM 6592 N N . VAL B 2 142 ? -2.039 -5.930 4.011 1.000 0.990 142 VAL B N 1
ATOM 6593 C CA . VAL B 2 142 ? -2.693 -6.829 4.978 1.000 0.990 142 VAL B CA 1
ATOM 6594 C C . VAL B 2 142 ? -3.731 -6.091 5.810 1.000 0.990 142 VAL B C 1
ATOM 6595 O O . VAL B 2 142 ? -4.865 -6.555 5.887 1.000 0.990 142 VAL B O 1
ATOM 6608 N N . ARG B 2 143 ? -3.396 -4.917 6.362 1.000 0.980 143 ARG B N 1
ATOM 6609 C CA . ARG B 2 143 ? -4.357 -4.078 7.102 1.000 0.980 143 ARG B CA 1
ATOM 6610 C C . ARG B 2 143 ? -5.596 -3.746 6.276 1.000 0.980 143 ARG B C 1
ATOM 6611 O O . ARG B 2 143 ? -6.697 -3.741 6.810 1.000 0.980 143 ARG B O 1
ATOM 6632 N N . ALA B 2 144 ? -5.414 -3.474 4.986 1.000 0.980 144 ALA B N 1
ATOM 6633 C CA . ALA B 2 144 ? -6.502 -3.085 4.101 1.000 0.980 144 ALA B CA 1
ATOM 6634 C C . ALA B 2 144 ? -7.446 -4.244 3.736 1.000 0.980 144 ALA B C 1
ATOM 6635 O O . ALA B 2 144 ? -8.602 -3.990 3.407 1.000 0.980 144 ALA B O 1
ATOM 6642 N N . ILE B 2 145 ? -6.985 -5.502 3.773 1.000 0.980 145 ILE B N 1
ATOM 6643 C CA . ILE B 2 145 ? -7.789 -6.667 3.354 1.000 0.980 145 ILE B CA 1
ATOM 6644 C C . ILE B 2 145 ? -8.124 -7.647 4.487 1.000 0.980 145 ILE B C 1
ATOM 6645 O O . ILE B 2 145 ? -8.863 -8.605 4.251 1.000 0.980 145 ILE B O 1
ATOM 6661 N N . SER B 2 146 ? -7.595 -7.433 5.696 1.000 0.980 146 SER B N 1
ATOM 6662 C CA . SER B 2 146 ? -7.636 -8.371 6.833 1.000 0.980 146 SER B CA 1
ATOM 6663 C C . SER B 2 146 ? -9.034 -8.901 7.156 1.000 0.980 146 SER B C 1
ATOM 6664 O O . SER B 2 146 ? -9.185 -10.059 7.525 1.000 0.980 146 SER B O 1
ATOM 6672 N N . GLN B 2 147 ? -10.079 -8.099 6.943 1.000 0.960 147 GLN B N 1
ATOM 6673 C CA . GLN B 2 147 ? -11.462 -8.485 7.234 1.000 0.960 147 GLN B CA 1
ATOM 6674 C C . GLN B 2 147 ? -11.952 -9.693 6.409 1.000 0.960 147 GLN B C 1
ATOM 6675 O O . GLN B 2 147 ? -12.773 -10.483 6.894 1.000 0.960 147 GLN B O 1
ATOM 6689 N N . ILE B 2 148 ? -11.449 -9.862 5.179 1.000 0.980 148 ILE B N 1
ATOM 6690 C CA . ILE B 2 148 ? -11.910 -10.897 4.236 1.000 0.980 148 ILE B CA 1
ATOM 6691 C C . ILE B 2 148 ? -10.911 -12.039 4.028 1.000 0.980 148 ILE B C 1
ATOM 6692 O O . ILE B 2 148 ? -11.241 -13.008 3.344 1.000 0.980 148 ILE B O 1
ATOM 6708 N N . VAL B 2 149 ? -9.709 -11.935 4.596 1.000 0.980 149 VAL B N 1
ATOM 6709 C CA . VAL B 2 149 ? -8.663 -12.961 4.509 1.000 0.980 149 VAL B CA 1
ATOM 6710 C C . VAL B 2 149 ? -8.401 -13.600 5.864 1.000 0.980 149 VAL B C 1
ATOM 6711 O O . VAL B 2 149 ? -8.973 -13.187 6.868 1.000 0.980 149 VAL B O 1
ATOM 6724 N N . GLY B 2 150 ? -7.595 -14.656 5.883 1.000 0.980 150 GLY B N 1
ATOM 6725 C CA . GLY B 2 150 ? -7.254 -15.361 7.113 1.000 0.980 150 GLY B CA 1
ATOM 6726 C C . GLY B 2 150 ? -7.119 -16.867 6.900 1.000 0.980 150 GLY B C 1
ATOM 6727 O O . GLY B 2 150 ? -7.541 -17.374 5.855 1.000 0.980 150 GLY B O 1
ATOM 6731 N N . PRO B 2 151 ? -6.598 -17.601 7.902 1.000 0.980 151 PRO B N 1
ATOM 6732 C CA . PRO B 2 151 ? -6.301 -19.033 7.795 1.000 0.980 151 PRO B CA 1
ATOM 6733 C C . PRO B 2 151 ? -7.485 -19.907 7.354 1.000 0.980 151 PRO B C 1
ATOM 6734 O O . PRO B 2 151 ? -7.285 -20.964 6.757 1.000 0.980 151 PRO B O 1
ATOM 6745 N N . THR B 2 152 ? -8.714 -19.466 7.640 1.000 0.980 152 THR B N 1
ATOM 6746 C CA . THR B 2 152 ? -9.972 -20.181 7.366 1.000 0.980 152 THR B CA 1
ATOM 6747 C C . THR B 2 152 ? -10.815 -19.562 6.249 1.000 0.980 152 THR B C 1
ATOM 6748 O O . THR B 2 152 ? -11.889 -20.079 5.951 1.000 0.980 152 THR B O 1
ATOM 6759 N N . LYS B 2 153 ? -10.356 -18.467 5.629 1.000 0.980 153 LYS B N 1
ATOM 6760 C CA . LYS B 2 153 ? -11.118 -17.707 4.622 1.000 0.980 153 LYS B CA 1
ATOM 6761 C C . LYS B 2 153 ? -10.403 -17.667 3.279 1.000 0.980 153 LYS B C 1
ATOM 6762 O O . LYS B 2 153 ? -10.943 -18.105 2.269 1.000 0.980 153 LYS B O 1
ATOM 6781 N N . ASP B 2 154 ? -9.185 -17.133 3.281 1.000 0.990 154 ASP B N 1
ATOM 6782 C CA . ASP B 2 154 ? -8.418 -16.854 2.076 1.000 0.990 154 ASP B CA 1
ATOM 6783 C C . ASP B 2 154 ? -6.932 -16.759 2.415 1.000 0.990 154 ASP B C 1
ATOM 6784 O O . ASP B 2 154 ? -6.532 -15.922 3.229 1.000 0.990 154 ASP B O 1
ATOM 6793 N N . VAL B 2 155 ? -6.133 -17.625 1.790 1.000 0.990 155 VAL B N 1
ATOM 6794 C CA . VAL B 2 155 ? -4.738 -17.887 2.153 1.000 0.990 155 VAL B CA 1
ATOM 6795 C C . VAL B 2 155 ? -3.800 -17.438 1.022 1.000 0.990 155 VAL B C 1
ATOM 6796 O O . VAL B 2 155 ? -3.641 -18.147 0.010 1.000 0.990 155 VAL B O 1
ATOM 6809 N N . PRO B 2 156 ? -3.131 -16.273 1.140 1.000 0.980 156 PRO B N 1
ATOM 6810 C CA . PRO B 2 156 ? -2.252 -15.789 0.087 1.000 0.980 156 PRO B CA 1
ATOM 6811 C C . PRO B 2 156 ? -0.934 -16.579 -0.041 1.000 0.980 156 PRO B C 1
ATOM 6812 O O . PRO B 2 156 ? -0.689 -17.568 0.659 1.000 0.980 156 PRO B O 1
ATOM 6823 N N . ALA B 2 157 ? -0.098 -16.186 -1.001 1.000 0.980 157 ALA B N 1
ATOM 6824 C CA . ALA B 2 157 ? 1.225 -16.763 -1.265 1.000 0.980 157 ALA B CA 1
ATOM 6825 C C . ALA B 2 157 ? 2.107 -15.773 -2.053 1.000 0.980 157 ALA B C 1
ATOM 6826 O O . ALA B 2 157 ? 1.584 -14.766 -2.539 1.000 0.980 157 ALA B O 1
ATOM 6833 N N . PRO B 2 158 ? 3.403 -16.069 -2.259 1.000 0.960 158 PRO B N 1
ATOM 6834 C CA . PRO B 2 158 ? 4.223 -15.361 -3.227 1.000 0.960 158 PRO B CA 1
ATOM 6835 C C . PRO B 2 158 ? 3.718 -15.544 -4.659 1.000 0.960 158 PRO B C 1
ATOM 6836 O O . PRO B 2 158 ? 3.121 -16.565 -5.006 1.000 0.960 158 PRO B O 1
ATOM 6847 N N . ASP B 2 159 ? 4.023 -14.556 -5.481 1.000 0.910 159 ASP B N 1
ATOM 6848 C CA . ASP B 2 159 ? 3.875 -14.500 -6.932 1.000 0.910 159 ASP B CA 1
ATOM 6849 C C . ASP B 2 159 ? 4.960 -13.546 -7.486 1.000 0.910 159 ASP B C 1
ATOM 6850 O O . ASP B 2 159 ? 5.959 -13.280 -6.819 1.000 0.910 159 ASP B O 1
ATOM 6859 N N . VAL B 2 160 ? 4.777 -13.010 -8.693 1.000 0.850 160 VAL B N 1
ATOM 6860 C CA . VAL B 2 160 ? 5.700 -12.067 -9.341 1.000 0.850 160 VAL B CA 1
ATOM 6861 C C . VAL B 2 160 ? 6.096 -10.916 -8.406 1.000 0.850 160 VAL B C 1
ATOM 6862 O O . VAL B 2 160 ? 5.245 -10.248 -7.816 1.000 0.850 160 VAL B O 1
ATOM 6875 N N . PHE B 2 161 ? 7.411 -10.716 -8.285 1.000 0.860 161 PHE B N 1
ATOM 6876 C CA . PHE B 2 161 ? 8.072 -9.733 -7.422 1.000 0.860 161 PHE B CA 1
ATOM 6877 C C . PHE B 2 161 ? 7.647 -9.758 -5.940 1.000 0.860 161 PHE B C 1
ATOM 6878 O O . PHE B 2 161 ? 7.774 -8.759 -5.234 1.000 0.860 161 PHE B O 1
ATOM 6895 N N . THR B 2 162 ? 7.206 -10.915 -5.436 1.000 0.920 162 THR B N 1
ATOM 6896 C CA . THR B 2 162 ? 7.065 -11.166 -3.995 1.000 0.920 162 THR B CA 1
ATOM 6897 C C . THR B 2 162 ? 7.780 -12.455 -3.590 1.000 0.920 162 THR B C 1
ATOM 6898 O O . THR B 2 162 ? 7.999 -13.357 -4.396 1.000 0.920 162 THR B O 1
ATOM 6909 N N . ASN B 2 163 ? 8.204 -12.543 -2.330 1.000 0.940 163 ASN B N 1
ATOM 6910 C CA . ASN B 2 163 ? 9.061 -13.625 -1.843 1.000 0.940 163 ASN B CA 1
ATOM 6911 C C . ASN B 2 163 ? 8.747 -13.980 -0.381 1.000 0.940 163 ASN B C 1
ATOM 6912 O O . ASN B 2 163 ? 7.821 -13.435 0.220 1.000 0.940 163 ASN B O 1
ATOM 6923 N N . SER B 2 164 ? 9.528 -14.894 0.199 1.000 0.960 164 SER B N 1
ATOM 6924 C CA . SER B 2 164 ? 9.354 -15.347 1.583 1.000 0.960 164 SER B CA 1
ATOM 6925 C C . SER B 2 164 ? 9.470 -14.225 2.617 1.000 0.960 164 SER B C 1
ATOM 6926 O O . SER B 2 164 ? 8.757 -14.259 3.616 1.000 0.960 164 SER B O 1
ATOM 6934 N N . GLN B 2 165 ? 10.288 -13.200 2.373 1.000 0.960 165 GLN B N 1
ATOM 6935 C CA . GLN B 2 165 ? 10.386 -12.045 3.267 1.000 0.960 165 GLN B CA 1
ATOM 6936 C C . GLN B 2 165 ? 9.097 -11.217 3.267 1.000 0.960 165 GLN B C 1
ATOM 6937 O O . GLN B 2 165 ? 8.600 -10.843 4.328 1.000 0.960 165 GLN B O 1
ATOM 6951 N N . ILE B 2 166 ? 8.514 -10.985 2.090 1.000 0.970 166 ILE B N 1
ATOM 6952 C CA . ILE B 2 166 ? 7.214 -10.316 1.988 1.000 0.970 166 ILE B CA 1
ATOM 6953 C C . ILE B 2 166 ? 6.131 -11.153 2.682 1.000 0.970 166 ILE B C 1
ATOM 6954 O O . ILE B 2 166 ? 5.330 -10.599 3.433 1.000 0.970 166 ILE B O 1
ATOM 6970 N N . MET B 2 167 ? 6.148 -12.486 2.532 1.000 0.980 167 MET B N 1
ATOM 6971 C CA . MET B 2 167 ? 5.218 -13.358 3.269 1.000 0.980 167 MET B CA 1
ATOM 6972 C C . MET B 2 167 ? 5.409 -13.266 4.783 1.000 0.980 167 MET B C 1
ATOM 6973 O O . MET B 2 167 ? 4.424 -13.276 5.514 1.000 0.980 167 MET B O 1
ATOM 6987 N N . ALA B 2 168 ? 6.653 -13.153 5.258 1.000 0.980 168 ALA B N 1
ATOM 6988 C CA . ALA B 2 168 ? 6.959 -12.996 6.675 1.000 0.980 168 ALA B CA 1
ATOM 6989 C C . ALA B 2 168 ? 6.373 -11.695 7.242 1.000 0.980 168 ALA B C 1
ATOM 6990 O O . ALA B 2 168 ? 5.694 -11.737 8.265 1.000 0.980 168 ALA B O 1
ATOM 6997 N N . TRP B 2 169 ? 6.566 -10.561 6.559 1.000 0.980 169 TRP B N 1
ATOM 6998 C CA . TRP B 2 169 ? 5.981 -9.280 6.976 1.000 0.980 169 TRP B CA 1
ATOM 6999 C C . TRP B 2 169 ? 4.458 -9.305 6.969 1.000 0.980 169 TRP B C 1
ATOM 7000 O O . TRP B 2 169 ? 3.829 -8.823 7.907 1.000 0.980 169 TRP B O 1
ATOM 7021 N N . MET B 2 170 ? 3.859 -9.890 5.929 1.000 0.990 170 MET B N 1
ATOM 7022 C CA . MET B 2 170 ? 2.407 -10.025 5.851 1.000 0.990 170 MET B CA 1
ATOM 7023 C C . MET B 2 170 ? 1.860 -10.907 6.982 1.000 0.990 170 MET B C 1
ATOM 7024 O O . MET B 2 170 ? 0.826 -10.585 7.563 1.000 0.990 170 MET B O 1
ATOM 7038 N N . MET B 2 171 ? 2.556 -11.995 7.317 1.000 0.990 171 MET B N 1
ATOM 7039 C CA . MET B 2 171 ? 2.167 -12.887 8.408 1.000 0.990 171 MET B CA 1
ATOM 7040 C C . MET B 2 171 ? 2.282 -12.224 9.785 1.000 0.990 171 MET B C 1
ATOM 7041 O O . MET B 2 171 ? 1.350 -12.353 10.576 1.000 0.990 171 MET B O 1
ATOM 7055 N N . ASP B 2 172 ? 3.373 -11.501 10.068 1.000 0.980 172 ASP B N 1
ATOM 7056 C CA . ASP B 2 172 ? 3.540 -10.750 11.325 1.000 0.980 172 ASP B CA 1
ATOM 7057 C C . ASP B 2 172 ? 2.450 -9.683 11.477 1.000 0.980 172 ASP B C 1
ATOM 7058 O O . ASP B 2 172 ? 1.848 -9.566 12.542 1.000 0.980 172 ASP B O 1
ATOM 7067 N N . GLU B 2 173 ? 2.133 -8.957 10.400 1.000 0.980 173 GLU B N 1
ATOM 7068 C CA . GLU B 2 173 ? 1.073 -7.948 10.430 1.000 0.980 173 GLU B CA 1
ATOM 7069 C C . GLU B 2 173 ? -0.303 -8.557 10.713 1.000 0.980 173 GLU B C 1
ATOM 7070 O O . GLU B 2 173 ? -1.036 -8.051 11.558 1.000 0.980 173 GLU B O 1
ATOM 7082 N N . TYR B 2 174 ? -0.649 -9.663 10.047 1.000 0.980 174 TYR B N 1
ATOM 7083 C CA . TYR B 2 174 ? -1.925 -10.339 10.277 1.000 0.980 174 TYR B CA 1
ATOM 7084 C C . TYR B 2 174 ? -1.994 -10.937 11.690 1.000 0.980 174 TYR B C 1
ATOM 7085 O O . TYR B 2 174 ? -2.988 -10.763 12.386 1.000 0.980 174 TYR B O 1
ATOM 7103 N N . SER B 2 175 ? -0.911 -11.569 12.156 1.000 0.980 175 SER B N 1
ATOM 7104 C CA . SER B 2 175 ? -0.821 -12.116 13.518 1.000 0.980 175 SER B CA 1
ATOM 7105 C C . SER B 2 175 ? -0.952 -11.033 14.593 1.000 0.980 175 SER B C 1
ATOM 7106 O O . SER B 2 175 ? -1.446 -11.302 15.683 1.000 0.980 175 SER B O 1
ATOM 7114 N N . ARG B 2 176 ? -0.534 -9.794 14.296 1.000 0.970 176 ARG B N 1
ATOM 7115 C CA . ARG B 2 176 ? -0.732 -8.644 15.187 1.000 0.970 176 ARG B CA 1
ATOM 7116 C C . ARG B 2 176 ? -2.198 -8.227 15.275 1.000 0.970 176 ARG B C 1
ATOM 7117 O O . ARG B 2 176 ? -2.640 -7.870 16.358 1.000 0.970 176 ARG B O 1
ATOM 7138 N N . ILE B 2 177 ? -2.919 -8.262 14.153 1.000 0.960 177 ILE B N 1
ATOM 7139 C CA . ILE B 2 177 ? -4.350 -7.927 14.081 1.000 0.960 177 ILE B CA 1
ATOM 7140 C C . ILE B 2 177 ? -5.191 -8.976 14.817 1.000 0.960 177 ILE B C 1
ATOM 7141 O O . ILE B 2 177 ? -6.098 -8.603 15.552 1.000 0.960 177 ILE B O 1
ATOM 7157 N N . ASP B 2 178 ? -4.872 -10.261 14.643 1.000 0.930 178 ASP B N 1
ATOM 7158 C CA . ASP B 2 178 ? -5.563 -11.368 15.320 1.000 0.930 178 ASP B CA 1
ATOM 7159 C C . ASP B 2 178 ? -5.103 -11.558 16.783 1.000 0.930 178 ASP B C 1
ATOM 7160 O O . ASP B 2 178 ? -5.708 -12.329 17.519 1.000 0.930 178 ASP B O 1
ATOM 7169 N N . GLU B 2 179 ? -4.046 -10.861 17.219 1.000 0.910 179 GLU B N 1
ATOM 7170 C CA . GLU B 2 179 ? -3.425 -10.952 18.555 1.000 0.910 179 GLU B CA 1
ATOM 7171 C C . GLU B 2 179 ? -2.824 -12.330 18.913 1.000 0.910 179 GLU B C 1
ATOM 7172 O O . GLU B 2 179 ? -2.460 -12.588 20.063 1.000 0.910 179 GLU B O 1
ATOM 7184 N N . PHE B 2 180 ? -2.637 -13.214 17.931 1.000 0.930 180 PHE B N 1
ATOM 7185 C CA . PHE B 2 180 ? -1.911 -14.476 18.078 1.000 0.930 180 PHE B CA 1
ATOM 7186 C C . PHE B 2 180 ? -1.220 -14.884 16.771 1.000 0.930 180 PHE B C 1
ATOM 7187 O O . PHE B 2 180 ? -1.588 -14.466 15.672 1.000 0.930 180 PHE B O 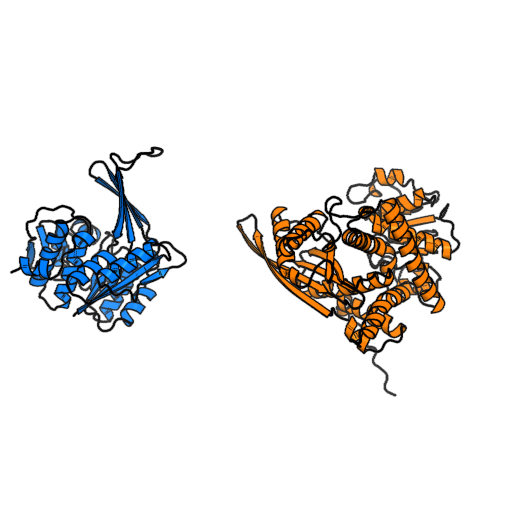1
ATOM 7204 N N . ASN B 2 181 ? -0.209 -15.750 16.885 1.000 0.960 181 ASN B N 1
ATOM 7205 C CA . ASN B 2 181 ? 0.520 -16.263 15.726 1.000 0.960 181 ASN B CA 1
ATOM 7206 C C . ASN B 2 181 ? -0.409 -17.022 14.777 1.000 0.960 181 ASN B C 1
ATOM 7207 O O . ASN B 2 181 ? -0.930 -18.083 15.117 1.000 0.960 181 ASN B O 1
ATOM 7218 N N . SER B 2 182 ? -0.532 -16.514 13.555 1.000 0.980 182 SER B N 1
ATOM 7219 C CA . SER B 2 182 ? -1.426 -17.041 12.526 1.000 0.980 182 SER B CA 1
ATOM 7220 C C . SER B 2 182 ? -0.640 -17.542 11.309 1.000 0.980 182 SER B C 1
ATOM 7221 O O . SER B 2 182 ? -0.805 -17.018 10.206 1.000 0.980 182 SER B O 1
ATOM 7229 N N . PRO B 2 183 ? 0.223 -18.571 11.447 1.000 0.970 183 PRO B N 1
ATOM 7230 C CA . PRO B 2 183 ? 1.083 -19.020 10.351 1.000 0.970 183 PRO B CA 1
ATOM 7231 C C . PRO B 2 183 ? 0.277 -19.522 9.144 1.000 0.970 183 PRO B C 1
ATOM 7232 O O . PRO B 2 183 ? 0.699 -19.322 8.007 1.000 0.970 183 PRO B O 1
ATOM 7243 N N . GLY B 2 184 ? -0.909 -20.100 9.369 1.000 0.980 184 GLY B N 1
ATOM 7244 C CA . GLY B 2 184 ? -1.804 -20.579 8.311 1.000 0.980 184 GLY B CA 1
ATOM 7245 C C . GLY B 2 184 ? -2.479 -19.473 7.492 1.000 0.980 184 GLY B C 1
ATOM 7246 O O . GLY B 2 184 ? -3.140 -19.776 6.504 1.000 0.980 184 GLY B O 1
ATOM 7250 N N . PHE B 2 185 ? -2.323 -18.196 7.859 1.000 0.980 185 PHE B N 1
ATOM 7251 C CA . PHE B 2 185 ? -2.871 -17.082 7.080 1.000 0.980 185 PHE B CA 1
ATOM 7252 C C . PHE B 2 185 ? -2.260 -17.028 5.681 1.000 0.980 185 PHE B C 1
ATOM 7253 O O . PHE B 2 185 ? -2.961 -16.772 4.709 1.000 0.980 185 PHE B O 1
ATOM 7270 N N . ILE B 2 186 ? -0.956 -17.267 5.569 1.000 0.980 186 ILE B N 1
ATOM 7271 C CA . ILE B 2 186 ? -0.224 -17.091 4.322 1.000 0.980 186 ILE B CA 1
ATOM 7272 C C . ILE B 2 186 ? 0.816 -18.190 4.185 1.000 0.980 186 ILE B C 1
ATOM 7273 O O . ILE B 2 186 ? 1.460 -18.588 5.152 1.000 0.980 186 ILE B O 1
ATOM 7289 N N . THR B 2 187 ? 0.980 -18.700 2.974 1.000 0.980 187 THR B N 1
ATOM 7290 C CA . THR B 2 187 ? 1.977 -19.739 2.695 1.000 0.980 187 THR B CA 1
ATOM 7291 C C . THR B 2 187 ? 3.186 -19.136 2.015 1.000 0.980 187 THR B C 1
ATOM 7292 O O . THR B 2 187 ? 3.104 -18.071 1.414 1.000 0.980 187 THR B O 1
ATOM 7303 N N . GLY B 2 188 ? 4.277 -19.871 1.999 1.000 0.970 188 GLY B N 1
ATOM 7304 C CA . GLY B 2 188 ? 5.530 -19.459 1.433 1.000 0.970 188 GLY B CA 1
ATOM 7305 C C . GLY B 2 188 ? 6.423 -18.663 2.337 1.000 0.970 188 GLY B C 1
ATOM 7306 O O . GLY B 2 188 ? 7.238 -17.875 1.856 1.000 0.970 188 GLY B O 1
ATOM 7310 N N . LYS B 2 189 ? 6.254 -18.895 3.630 1.000 0.970 189 LYS B N 1
ATOM 7311 C CA . LYS B 2 189 ? 7.032 -18.282 4.689 1.000 0.970 189 LYS B CA 1
ATOM 7312 C C . LYS B 2 189 ? 8.434 -18.906 4.753 1.000 0.970 189 LYS B C 1
ATOM 7313 O O . LYS B 2 189 ? 8.636 -20.021 4.265 1.000 0.970 189 LYS B O 1
ATOM 7332 N N . PRO B 2 190 ? 9.411 -18.222 5.370 1.000 0.970 190 PRO B N 1
ATOM 7333 C CA . PRO B 2 190 ? 10.646 -18.857 5.819 1.000 0.970 190 PRO B CA 1
ATOM 7334 C C . PRO B 2 190 ? 10.338 -20.034 6.756 1.000 0.970 190 PRO B C 1
ATOM 7335 O O . PRO B 2 190 ? 9.376 -19.965 7.522 1.000 0.970 190 PRO B O 1
ATOM 7346 N N . LEU B 2 191 ? 11.170 -21.083 6.745 1.000 0.970 191 LEU B N 1
ATOM 7347 C CA . LEU B 2 191 ? 10.961 -22.293 7.562 1.000 0.970 191 LEU B CA 1
ATOM 7348 C C . LEU B 2 191 ? 10.727 -21.969 9.049 1.000 0.970 191 LEU B C 1
ATOM 7349 O O . LEU B 2 191 ? 9.776 -22.462 9.642 1.000 0.970 191 LEU B O 1
ATOM 7365 N N . VAL B 2 192 ? 11.512 -21.048 9.619 1.000 0.970 192 VAL B N 1
ATOM 7366 C CA . VAL B 2 192 ? 11.415 -20.630 11.034 1.000 0.970 192 VAL B CA 1
ATOM 7367 C C . VAL B 2 192 ? 10.086 -19.964 11.418 1.000 0.970 192 VAL B C 1
ATOM 7368 O O . VAL B 2 192 ? 9.779 -19.854 12.599 1.000 0.970 192 VAL B O 1
ATOM 7381 N N . LEU B 2 193 ? 9.291 -19.527 10.438 1.000 0.980 193 LEU B N 1
ATOM 7382 C CA . LEU B 2 193 ? 7.966 -18.929 10.633 1.000 0.980 193 LEU B CA 1
ATOM 7383 C C . LEU B 2 193 ? 6.831 -19.889 10.239 1.000 0.980 193 LEU B C 1
ATOM 7384 O O . LEU B 2 193 ? 5.710 -19.457 9.969 1.000 0.980 193 LEU B O 1
ATOM 7400 N N . GLY B 2 194 ? 7.128 -21.187 10.161 1.000 0.980 194 GLY B N 1
ATOM 7401 C CA . GLY B 2 194 ? 6.187 -22.219 9.750 1.000 0.980 194 GLY B CA 1
ATOM 7402 C C . GLY B 2 194 ? 6.082 -22.402 8.238 1.000 0.980 194 GLY B C 1
ATOM 7403 O O . GLY B 2 194 ? 5.003 -22.701 7.726 1.000 0.980 194 GLY B O 1
ATOM 7407 N N . GLY B 2 195 ? 7.175 -22.167 7.513 1.000 0.980 195 GLY B N 1
ATOM 7408 C CA . GLY B 2 195 ? 7.309 -22.609 6.125 1.000 0.980 195 GLY B CA 1
ATOM 7409 C C . GLY B 2 195 ? 7.372 -24.140 6.012 1.000 0.980 195 GLY B C 1
ATOM 7410 O O . GLY B 2 195 ? 7.574 -24.831 7.006 1.000 0.980 195 GLY B O 1
ATOM 7414 N N . SER B 2 196 ? 7.236 -24.668 4.793 1.000 0.980 196 SER B N 1
ATOM 7415 C CA . SER B 2 196 ? 7.381 -26.105 4.504 1.000 0.980 196 SER B CA 1
ATOM 7416 C C . SER B 2 196 ? 8.673 -26.392 3.746 1.000 0.980 196 SER B C 1
ATOM 7417 O O . SER B 2 196 ? 9.056 -25.634 2.851 1.000 0.980 196 SER B O 1
ATOM 7425 N N . HIS B 2 197 ? 9.285 -27.540 4.036 1.000 0.960 197 HIS B N 1
ATOM 7426 C CA . HIS B 2 197 ? 10.318 -28.133 3.186 1.000 0.960 197 HIS B CA 1
ATOM 7427 C C . HIS B 2 197 ? 9.787 -28.449 1.775 1.000 0.960 197 HIS B C 1
ATOM 7428 O O . HIS B 2 197 ? 8.577 -28.402 1.527 1.000 0.960 197 HIS B O 1
ATOM 7442 N N . GLY B 2 198 ? 10.700 -28.727 0.836 1.000 0.940 198 GLY B N 1
ATOM 7443 C CA . GLY B 2 198 ? 10.388 -29.107 -0.550 1.000 0.940 198 GLY B CA 1
ATOM 7444 C C . GLY B 2 198 ? 9.895 -27.968 -1.451 1.000 0.940 198 GLY B C 1
ATOM 7445 O O . GLY B 2 198 ? 9.549 -28.192 -2.610 1.000 0.940 198 GLY B O 1
ATOM 7449 N N . ARG B 2 199 ? 9.842 -26.731 -0.948 1.000 0.910 199 ARG B N 1
ATOM 7450 C CA . ARG B 2 199 ? 9.175 -25.624 -1.641 1.000 0.910 199 ARG B CA 1
ATOM 7451 C C . ARG B 2 199 ? 9.925 -25.106 -2.871 1.000 0.910 199 ARG B C 1
ATOM 7452 O O . ARG B 2 199 ? 9.277 -24.759 -3.855 1.000 0.910 199 ARG B O 1
ATOM 7473 N N . GLU B 2 200 ? 11.257 -25.075 -2.835 1.000 0.850 200 GLU B N 1
ATOM 7474 C CA . GLU B 2 200 ? 12.082 -24.605 -3.963 1.000 0.850 200 GLU B CA 1
ATOM 7475 C C . GLU B 2 200 ? 11.960 -25.505 -5.194 1.000 0.850 200 GLU B C 1
ATOM 7476 O O . GLU B 2 200 ? 11.911 -25.021 -6.322 1.000 0.850 200 GLU B O 1
ATOM 7488 N N . SER B 2 201 ? 11.849 -26.813 -4.978 1.000 0.880 201 SER B N 1
ATOM 7489 C CA . SER B 2 201 ? 11.803 -27.811 -6.044 1.000 0.880 201 SER B CA 1
ATOM 7490 C C . SER B 2 201 ? 10.383 -28.275 -6.390 1.000 0.880 201 SER B C 1
ATOM 7491 O O . SER B 2 201 ? 10.212 -29.024 -7.352 1.000 0.880 201 SER B O 1
ATOM 7499 N N . ALA B 2 202 ? 9.355 -27.814 -5.666 1.000 0.920 202 ALA B N 1
ATOM 7500 C CA . ALA B 2 202 ? 7.977 -28.308 -5.745 1.000 0.920 202 ALA B CA 1
ATOM 7501 C C . ALA B 2 202 ? 7.418 -28.389 -7.177 1.000 0.920 202 ALA B C 1
ATOM 7502 O O . ALA B 2 202 ? 6.863 -29.413 -7.579 1.000 0.920 202 ALA B O 1
ATOM 7509 N N . THR B 2 203 ? 7.574 -27.323 -7.966 1.000 0.910 203 THR B N 1
ATOM 7510 C CA . THR B 2 203 ? 7.078 -27.281 -9.350 1.000 0.910 203 THR B CA 1
ATOM 7511 C C . THR B 2 203 ? 7.846 -28.248 -10.252 1.000 0.910 203 THR B C 1
ATOM 7512 O O . THR B 2 203 ? 7.223 -29.029 -10.967 1.000 0.910 203 THR B O 1
ATOM 7523 N N . ALA B 2 204 ? 9.182 -28.252 -10.186 1.000 0.910 204 ALA B N 1
ATOM 7524 C CA . ALA B 2 204 ? 10.021 -29.121 -11.014 1.000 0.910 204 ALA B CA 1
ATOM 7525 C C . ALA B 2 204 ? 9.830 -30.614 -10.678 1.000 0.910 204 ALA B C 1
ATOM 7526 O O . ALA B 2 204 ? 9.728 -31.443 -11.585 1.000 0.910 204 ALA B O 1
ATOM 7533 N N . LYS B 2 205 ? 9.698 -30.963 -9.388 1.000 0.950 205 LYS B N 1
ATOM 7534 C CA . LYS B 2 205 ? 9.330 -32.321 -8.949 1.000 0.950 205 LYS B CA 1
ATOM 7535 C C . LYS B 2 205 ? 7.939 -32.708 -9.457 1.000 0.950 205 LYS B C 1
ATOM 7536 O O . LYS B 2 205 ? 7.769 -33.810 -9.969 1.000 0.950 205 LYS B O 1
ATOM 7555 N N . GLY B 2 206 ? 6.970 -31.789 -9.399 1.000 0.960 206 GLY B N 1
ATOM 7556 C CA . GLY B 2 206 ? 5.629 -31.991 -9.956 1.000 0.960 206 GLY B CA 1
ATOM 7557 C C . GLY B 2 206 ? 5.648 -32.379 -11.440 1.000 0.960 206 GLY B C 1
ATOM 7558 O O . GLY B 2 206 ? 5.112 -33.426 -11.806 1.000 0.960 206 GLY B O 1
ATOM 7562 N N . VAL B 2 207 ? 6.340 -31.593 -12.271 1.000 0.970 207 VAL B N 1
ATOM 7563 C CA . VAL B 2 207 ? 6.525 -31.883 -13.705 1.000 0.970 207 VAL B CA 1
ATOM 7564 C C . VAL B 2 207 ? 7.227 -33.235 -13.903 1.000 0.970 207 VAL B C 1
ATOM 7565 O O . VAL B 2 207 ? 6.800 -34.041 -14.727 1.000 0.970 207 VAL B O 1
ATOM 7578 N N . THR B 2 208 ? 8.258 -33.528 -13.107 1.000 0.970 208 THR B N 1
ATOM 7579 C CA . THR B 2 208 ? 9.001 -34.801 -13.151 1.000 0.970 208 THR B CA 1
ATOM 7580 C C . THR B 2 208 ? 8.107 -36.014 -12.885 1.000 0.970 208 THR B C 1
ATOM 7581 O O . THR B 2 208 ? 8.208 -37.024 -13.582 1.000 0.970 208 THR B O 1
ATOM 7592 N N . ILE B 2 209 ? 7.204 -35.931 -11.904 1.000 0.980 209 ILE B N 1
ATOM 7593 C CA . ILE B 2 209 ? 6.235 -36.996 -11.608 1.000 0.980 209 ILE B CA 1
ATOM 7594 C C . ILE B 2 209 ? 5.287 -37.196 -12.796 1.000 0.980 209 ILE B C 1
ATOM 7595 O O . ILE B 2 209 ? 5.036 -38.333 -13.196 1.000 0.980 209 ILE B O 1
ATOM 7611 N N . CYS B 2 210 ? 4.816 -36.109 -13.416 1.000 0.980 210 CYS B N 1
ATOM 7612 C CA . CYS B 2 210 ? 4.001 -36.187 -14.626 1.000 0.980 210 CYS B CA 1
ATOM 7613 C C . CYS B 2 210 ? 4.740 -36.844 -15.801 1.000 0.980 210 CYS B C 1
ATOM 7614 O O . CYS B 2 210 ? 4.136 -37.660 -16.490 1.000 0.980 210 CYS B O 1
ATOM 7622 N N . ILE B 2 211 ? 6.032 -36.550 -16.007 1.000 0.980 211 ILE B N 1
ATOM 7623 C CA . ILE B 2 211 ? 6.859 -37.219 -17.028 1.000 0.980 211 ILE B CA 1
ATOM 7624 C C . ILE B 2 211 ? 6.916 -38.724 -16.763 1.000 0.980 211 ILE B C 1
ATOM 7625 O O . ILE B 2 211 ? 6.658 -39.517 -17.667 1.000 0.980 211 ILE B O 1
ATOM 7641 N N . LYS B 2 212 ? 7.202 -39.130 -15.520 1.000 0.980 212 LYS B N 1
ATOM 7642 C CA . LYS B 2 212 ? 7.272 -40.548 -15.139 1.000 0.980 212 LYS B CA 1
ATOM 7643 C C . LYS B 2 212 ? 5.938 -41.261 -15.358 1.000 0.980 212 LYS B C 1
ATOM 7644 O O . LYS B 2 212 ? 5.919 -42.350 -15.924 1.000 0.980 212 LYS B O 1
ATOM 7663 N N . GLU B 2 213 ? 4.821 -40.666 -14.945 1.000 0.980 213 GLU B N 1
ATOM 7664 C CA . GLU B 2 213 ? 3.494 -41.253 -15.165 1.000 0.980 213 GLU B CA 1
ATOM 7665 C C . GLU B 2 213 ? 3.113 -41.294 -16.652 1.000 0.980 213 GLU B C 1
ATOM 7666 O O . GLU B 2 213 ? 2.579 -42.300 -17.118 1.000 0.980 213 GLU B O 1
ATOM 7678 N N . ALA B 2 214 ? 3.445 -40.261 -17.431 1.000 0.980 214 ALA B N 1
ATOM 7679 C CA . ALA B 2 214 ? 3.226 -40.249 -18.876 1.000 0.980 214 ALA B CA 1
ATOM 7680 C C . ALA B 2 214 ? 4.044 -41.336 -19.591 1.000 0.980 214 ALA B C 1
ATOM 7681 O O . ALA B 2 214 ? 3.497 -42.075 -20.414 1.000 0.980 214 ALA B O 1
ATOM 7688 N N . ALA B 2 215 ? 5.323 -41.489 -19.232 1.000 0.980 215 ALA B N 1
ATOM 7689 C CA . ALA B 2 215 ? 6.198 -42.541 -19.741 1.000 0.980 215 ALA B CA 1
ATOM 7690 C C . ALA B 2 215 ? 5.641 -43.934 -19.408 1.000 0.980 215 ALA B C 1
ATOM 7691 O O . ALA B 2 215 ? 5.525 -44.775 -20.303 1.000 0.980 215 ALA B O 1
ATOM 7698 N N . LYS B 2 216 ? 5.158 -44.144 -18.169 1.000 0.980 216 LYS B N 1
ATOM 7699 C CA . LYS B 2 216 ? 4.459 -45.381 -17.769 1.000 0.980 216 LYS B CA 1
ATOM 7700 C C . LYS B 2 216 ? 3.247 -45.673 -18.661 1.000 0.980 216 LYS B C 1
ATOM 7701 O O . LYS B 2 216 ? 3.083 -46.811 -19.091 1.000 0.980 216 LYS B O 1
ATOM 7720 N N . LYS B 2 217 ? 2.406 -44.681 -18.982 1.000 0.970 217 LYS B N 1
ATOM 7721 C CA . LYS B 2 217 ? 1.228 -44.880 -19.856 1.000 0.970 217 LYS B CA 1
ATOM 7722 C C . LYS B 2 217 ? 1.582 -45.181 -21.312 1.000 0.970 217 LYS B C 1
ATOM 7723 O O . LYS B 2 217 ? 0.808 -45.858 -21.983 1.000 0.970 217 LYS B O 1
ATOM 7742 N N . ARG B 2 218 ? 2.720 -44.684 -21.804 1.000 0.970 218 ARG B N 1
ATOM 7743 C CA . ARG B 2 218 ? 3.228 -44.957 -23.162 1.000 0.970 218 ARG B CA 1
ATOM 7744 C C . ARG B 2 218 ? 4.182 -46.152 -23.235 1.000 0.970 218 ARG B C 1
ATOM 7745 O O . ARG B 2 218 ? 4.643 -46.480 -24.324 1.000 0.970 218 ARG B O 1
ATOM 7766 N N . GLY B 2 219 ? 4.452 -46.812 -22.108 1.000 0.970 219 GLY B N 1
ATOM 7767 C CA . GLY B 2 219 ? 5.366 -47.952 -22.045 1.000 0.970 219 GLY B CA 1
ATOM 7768 C C . GLY B 2 219 ? 6.814 -47.586 -22.375 1.000 0.970 219 GLY B C 1
ATOM 7769 O O . GLY B 2 219 ? 7.533 -48.399 -22.944 1.000 0.970 219 GLY B O 1
ATOM 7773 N N . ILE B 2 220 ? 7.230 -46.362 -22.063 1.000 0.970 220 ILE B N 1
ATOM 7774 C CA . ILE B 2 220 ? 8.599 -45.884 -22.260 1.000 0.970 220 ILE B CA 1
ATOM 7775 C C . ILE B 2 220 ? 9.330 -46.026 -20.931 1.000 0.970 220 ILE B C 1
ATOM 7776 O O . ILE B 2 220 ? 8.856 -45.532 -19.906 1.000 0.970 220 ILE B O 1
ATOM 7792 N N . ASP B 2 221 ? 10.477 -46.696 -20.939 1.000 0.970 221 ASP B N 1
ATOM 7793 C CA . ASP B 2 221 ? 11.347 -46.712 -19.770 1.000 0.970 221 ASP B CA 1
ATOM 7794 C C . ASP B 2 221 ? 12.098 -45.387 -19.690 1.000 0.970 221 ASP B C 1
ATOM 7795 O O . ASP B 2 221 ? 12.687 -44.942 -20.668 1.000 0.970 221 ASP B O 1
ATOM 7804 N N . ILE B 2 222 ? 12.087 -44.771 -18.511 1.000 0.970 222 ILE B N 1
ATOM 7805 C CA . ILE B 2 222 ? 12.857 -43.558 -18.251 1.000 0.970 222 ILE B CA 1
ATOM 7806 C C . ILE B 2 222 ? 14.350 -43.829 -18.424 1.000 0.970 222 ILE B C 1
ATOM 7807 O O . ILE B 2 222 ? 15.069 -42.978 -18.946 1.000 0.970 222 ILE B O 1
ATOM 7823 N N . LYS B 2 223 ? 14.827 -45.015 -18.034 1.000 0.970 223 LYS B N 1
ATOM 7824 C CA . LYS B 2 223 ? 16.221 -45.385 -18.261 1.000 0.970 223 LYS B CA 1
ATOM 7825 C C . LYS B 2 223 ? 16.476 -45.552 -19.751 1.000 0.970 223 LYS B C 1
ATOM 7826 O O . LYS B 2 223 ? 15.935 -46.442 -20.398 1.000 0.970 223 LYS B O 1
ATOM 7845 N N . GLY B 2 224 ? 17.346 -44.700 -20.275 1.000 0.970 224 GLY B N 1
ATOM 7846 C CA . GLY B 2 224 ? 17.663 -44.639 -21.693 1.000 0.970 224 GLY B CA 1
ATOM 7847 C C . GLY B 2 224 ? 16.658 -43.860 -22.547 1.000 0.970 224 GLY B C 1
ATOM 7848 O O . GLY B 2 224 ? 16.945 -43.698 -23.731 1.000 0.970 224 GLY B O 1
ATOM 7852 N N . ALA B 2 225 ? 15.547 -43.339 -21.996 1.000 0.980 225 ALA B N 1
ATOM 7853 C CA . ALA B 2 225 ? 14.634 -42.464 -22.744 1.000 0.980 225 ALA B CA 1
ATOM 7854 C C . ALA B 2 225 ? 15.364 -41.221 -23.259 1.000 0.980 225 ALA B C 1
ATOM 7855 O O . ALA B 2 225 ? 16.146 -40.610 -22.527 1.000 0.980 225 ALA B O 1
ATOM 7862 N N . ARG B 2 226 ? 15.069 -40.814 -24.497 1.000 0.980 226 ARG B N 1
ATOM 7863 C CA . ARG B 2 226 ? 15.597 -39.584 -25.100 1.000 0.980 226 ARG B CA 1
ATOM 7864 C C . ARG B 2 226 ? 14.719 -38.405 -24.702 1.000 0.980 226 ARG B C 1
ATOM 7865 O O . ARG B 2 226 ? 13.551 -38.348 -25.087 1.000 0.980 226 ARG B O 1
ATOM 7886 N N . VAL B 2 227 ? 15.278 -37.452 -23.966 1.000 0.980 227 VAL B N 1
ATOM 7887 C CA . VAL B 2 227 ? 14.549 -36.278 -23.473 1.000 0.980 227 VAL B CA 1
ATOM 7888 C C . VAL B 2 227 ? 15.128 -35.002 -24.066 1.000 0.980 227 VAL B C 1
ATOM 7889 O O . VAL B 2 227 ? 16.344 -34.823 -24.094 1.000 0.980 227 VAL B O 1
ATOM 7902 N N . VAL B 2 228 ? 14.254 -34.104 -24.509 1.000 0.980 228 VAL B N 1
ATOM 7903 C CA . VAL B 2 228 ? 14.607 -32.744 -24.928 1.000 0.980 228 VAL B CA 1
ATOM 7904 C C . VAL B 2 228 ? 13.959 -31.758 -23.967 1.000 0.980 228 VAL B C 1
ATOM 7905 O O . VAL B 2 228 ? 12.747 -31.808 -23.758 1.000 0.980 228 VAL B O 1
ATOM 7918 N N . VAL B 2 229 ? 14.746 -30.851 -23.389 1.000 0.980 229 VAL B N 1
ATOM 7919 C CA . VAL B 2 229 ? 14.251 -29.820 -22.466 1.000 0.980 229 VAL B CA 1
ATOM 7920 C C . VAL B 2 229 ? 14.488 -28.437 -23.058 1.000 0.980 229 VAL B C 1
ATOM 7921 O O . VAL B 2 229 ? 15.614 -27.948 -23.102 1.000 0.980 229 VAL B O 1
ATOM 7934 N N . GLN B 2 230 ? 13.419 -27.783 -23.503 1.000 0.970 230 GLN B N 1
ATOM 7935 C CA . GLN B 2 230 ? 13.511 -26.437 -24.054 1.000 0.970 230 GLN B CA 1
ATOM 7936 C C . GLN B 2 230 ? 13.549 -25.405 -22.923 1.000 0.970 230 GLN B C 1
ATOM 7937 O O . GLN B 2 230 ? 12.586 -25.282 -22.168 1.000 0.970 230 GLN B O 1
ATOM 7951 N N . GLY B 2 231 ? 14.617 -24.613 -22.857 1.000 0.940 231 GLY B N 1
ATOM 7952 C CA . GLY B 2 231 ? 14.826 -23.600 -21.828 1.000 0.940 231 GLY B CA 1
ATOM 7953 C C . GLY B 2 231 ? 15.608 -24.133 -20.627 1.000 0.940 231 GLY B C 1
ATOM 7954 O O . GLY B 2 231 ? 15.099 -24.905 -19.828 1.000 0.940 231 GLY B O 1
ATOM 7958 N N . PHE B 2 232 ? 16.831 -23.645 -20.444 1.000 0.940 232 PHE B N 1
ATOM 7959 C CA . PHE B 2 232 ? 17.773 -24.060 -19.402 1.000 0.940 232 PHE B CA 1
ATOM 7960 C C . PHE B 2 232 ? 17.827 -23.067 -18.236 1.000 0.940 232 PHE B C 1
ATOM 7961 O O . PHE B 2 232 ? 18.792 -22.980 -17.473 1.000 0.940 232 PHE B O 1
ATOM 7978 N N . GLY B 2 233 ? 16.729 -22.328 -18.074 1.000 0.870 233 GLY B N 1
ATOM 7979 C CA . GLY B 2 233 ? 16.468 -21.526 -16.893 1.000 0.870 233 GLY B CA 1
ATOM 7980 C C . GLY B 2 233 ? 16.228 -22.397 -15.662 1.000 0.870 233 GLY B C 1
ATOM 7981 O O . GLY B 2 233 ? 16.493 -23.600 -15.635 1.000 0.870 233 GLY B O 1
ATOM 7985 N N . ASN B 2 234 ? 15.672 -21.788 -14.620 1.000 0.800 234 ASN B N 1
ATOM 7986 C CA . ASN B 2 234 ? 15.541 -22.440 -13.321 1.000 0.800 234 ASN B CA 1
ATOM 7987 C C . ASN B 2 234 ? 14.757 -23.769 -13.401 1.000 0.800 234 ASN B C 1
ATOM 7988 O O . ASN B 2 234 ? 15.281 -24.815 -13.041 1.000 0.800 234 ASN B O 1
ATOM 7999 N N . ALA B 2 235 ? 13.547 -23.767 -13.970 1.000 0.860 235 ALA B N 1
ATOM 8000 C CA . ALA B 2 235 ? 12.744 -24.988 -14.078 1.000 0.860 235 ALA B CA 1
ATOM 8001 C C . ALA B 2 235 ? 13.381 -26.046 -14.998 1.000 0.860 235 ALA B C 1
ATOM 8002 O O . ALA B 2 235 ? 13.548 -27.193 -14.586 1.000 0.860 235 ALA B O 1
ATOM 8009 N N . GLY B 2 236 ? 13.751 -25.675 -16.227 1.000 0.920 236 GLY B N 1
ATOM 8010 C CA . GLY B 2 236 ? 14.243 -26.647 -17.205 1.000 0.920 236 GLY B CA 1
ATOM 8011 C C . GLY B 2 236 ? 15.606 -27.243 -16.860 1.000 0.920 236 GLY B C 1
ATOM 8012 O O . GLY B 2 236 ? 15.833 -28.421 -17.101 1.000 0.920 236 GLY B O 1
ATOM 8016 N N . SER B 2 237 ? 16.480 -26.502 -16.184 1.000 0.920 237 SER B N 1
ATOM 8017 C CA . SER B 2 237 ? 17.736 -27.057 -15.667 1.000 0.920 237 SER B CA 1
ATOM 8018 C C . SER B 2 237 ? 17.533 -28.100 -14.558 1.000 0.920 237 SER B C 1
ATOM 8019 O O . SER B 2 237 ? 18.155 -29.160 -14.604 1.000 0.920 237 SER B O 1
ATOM 8027 N N . TYR B 2 238 ? 16.621 -27.860 -13.605 1.000 0.900 238 TYR B N 1
ATOM 8028 C CA . TYR B 2 238 ? 16.224 -28.874 -12.621 1.000 0.900 238 TYR B CA 1
ATOM 8029 C C . TYR B 2 238 ? 15.626 -30.104 -13.302 1.000 0.900 238 TYR B C 1
ATOM 8030 O O . TYR B 2 238 ? 15.927 -31.227 -12.911 1.000 0.900 238 TYR B O 1
ATOM 8048 N N . LEU B 2 239 ? 14.808 -29.910 -14.338 1.000 0.940 239 LEU B N 1
ATOM 8049 C CA . LEU B 2 239 ? 14.238 -31.017 -15.104 1.000 0.940 239 LEU B CA 1
ATOM 8050 C C . LEU B 2 239 ? 15.318 -31.810 -15.840 1.000 0.940 239 LEU B C 1
ATOM 8051 O O . LEU B 2 239 ? 15.317 -33.034 -15.753 1.000 0.940 239 LEU B O 1
ATOM 8067 N N . ALA B 2 240 ? 16.271 -31.142 -16.493 1.000 0.960 240 ALA B N 1
ATOM 8068 C CA . ALA B 2 240 ? 17.408 -31.801 -17.127 1.000 0.960 240 ALA B CA 1
ATOM 8069 C C . ALA B 2 240 ? 18.215 -32.620 -16.105 1.000 0.960 240 ALA B C 1
ATOM 8070 O O . ALA B 2 240 ? 18.476 -33.795 -16.359 1.000 0.960 240 ALA B O 1
ATOM 8077 N N . LYS B 2 241 ? 18.518 -32.051 -14.924 1.000 0.950 241 LYS B N 1
ATOM 8078 C CA . LYS B 2 241 ? 19.171 -32.761 -13.807 1.000 0.950 241 LYS B CA 1
ATOM 8079 C C . LYS B 2 241 ? 18.370 -33.996 -13.399 1.000 0.950 241 LYS B C 1
ATOM 8080 O O . LYS B 2 241 ? 18.901 -35.098 -13.380 1.000 0.950 241 LYS B O 1
ATOM 8099 N N . PHE B 2 242 ? 17.078 -33.830 -13.116 1.000 0.950 242 PHE B N 1
ATOM 8100 C CA . PHE B 2 242 ? 16.218 -34.919 -12.650 1.000 0.950 242 PHE B CA 1
ATOM 8101 C C . PHE B 2 242 ? 16.046 -36.040 -13.680 1.000 0.950 242 PHE B C 1
ATOM 8102 O O . PHE B 2 242 ? 15.912 -37.200 -13.293 1.000 0.950 242 PHE B O 1
ATOM 8119 N N . MET B 2 243 ? 16.042 -35.721 -14.976 1.000 0.960 243 MET B N 1
ATOM 8120 C CA . MET B 2 243 ? 15.990 -36.717 -16.048 1.000 0.960 243 MET B CA 1
ATOM 8121 C C . MET B 2 243 ? 17.321 -37.461 -16.185 1.000 0.960 243 MET B C 1
ATOM 8122 O O . MET B 2 243 ? 17.317 -38.693 -16.200 1.000 0.960 243 MET B O 1
ATOM 8136 N N . HIS B 2 244 ? 18.444 -36.738 -16.206 1.000 0.970 244 HIS B N 1
ATOM 8137 C CA . HIS B 2 244 ? 19.784 -37.328 -16.241 1.000 0.970 244 HIS B CA 1
ATOM 8138 C C . HIS B 2 244 ? 20.031 -38.252 -15.039 1.000 0.970 244 HIS B C 1
ATOM 8139 O O . HIS B 2 244 ? 20.388 -39.416 -15.214 1.000 0.970 244 HIS B O 1
ATOM 8153 N N . ASP B 2 245 ? 19.723 -37.787 -13.824 1.000 0.960 245 ASP B N 1
ATOM 8154 C CA . ASP B 2 245 ? 19.887 -38.557 -12.584 1.000 0.960 245 ASP B CA 1
ATOM 8155 C C . ASP B 2 245 ? 18.984 -39.808 -12.544 1.000 0.960 245 ASP B C 1
ATOM 8156 O O . ASP B 2 245 ? 19.321 -40.807 -11.909 1.000 0.960 245 ASP B O 1
ATOM 8165 N N . ALA B 2 246 ? 17.849 -39.800 -13.255 1.000 0.960 246 ALA B N 1
ATOM 8166 C CA . ALA B 2 246 ? 16.983 -40.973 -13.416 1.000 0.960 246 ALA B CA 1
ATOM 8167 C C . ALA B 2 246 ? 17.494 -41.981 -14.469 1.000 0.960 246 ALA B C 1
ATOM 8168 O O . ALA B 2 246 ? 16.913 -43.060 -14.623 1.000 0.960 246 ALA B O 1
ATOM 8175 N N . GLY B 2 247 ? 18.578 -41.651 -15.178 1.000 0.960 247 GLY B N 1
ATOM 8176 C CA . GLY B 2 247 ? 19.171 -42.451 -16.247 1.000 0.960 247 GLY B CA 1
ATOM 8177 C C . GLY B 2 247 ? 18.592 -42.177 -17.636 1.000 0.960 247 GLY B C 1
ATOM 8178 O O . GLY B 2 247 ? 18.807 -42.992 -18.534 1.000 0.960 247 GLY B O 1
ATOM 8182 N N . ALA B 2 248 ? 17.849 -41.080 -17.827 1.000 0.980 248 ALA B N 1
ATOM 8183 C CA . ALA B 2 248 ? 17.406 -40.651 -19.151 1.000 0.980 248 ALA B CA 1
ATOM 8184 C C . ALA B 2 248 ? 18.553 -39.965 -19.905 1.000 0.980 248 ALA B C 1
ATOM 8185 O O . ALA B 2 248 ? 19.354 -39.231 -19.323 1.000 0.980 248 ALA B O 1
ATOM 8192 N N . LYS B 2 249 ? 18.612 -40.163 -21.222 1.000 0.980 249 LYS B N 1
ATOM 8193 C CA . LYS B 2 249 ? 19.532 -39.431 -22.094 1.000 0.980 249 LYS B CA 1
ATOM 8194 C C . LYS B 2 249 ? 18.906 -38.078 -22.429 1.000 0.980 249 LYS B C 1
ATOM 8195 O O . LYS B 2 249 ? 17.997 -38.013 -23.255 1.000 0.980 249 LYS B O 1
ATOM 8214 N N . VAL B 2 250 ? 19.375 -36.994 -21.809 1.000 0.980 250 VAL B N 1
ATOM 8215 C CA . VAL B 2 250 ? 18.965 -35.632 -22.194 1.000 0.980 250 VAL B CA 1
ATOM 8216 C C . VAL B 2 250 ? 19.719 -35.256 -23.466 1.000 0.980 250 VAL B C 1
ATOM 8217 O O . VAL B 2 250 ? 20.865 -34.825 -23.420 1.000 0.980 250 VAL B O 1
ATOM 8230 N N . VAL B 2 251 ? 19.100 -35.500 -24.618 1.000 0.980 251 VAL B N 1
ATOM 8231 C CA . VAL B 2 251 ? 19.745 -35.364 -25.934 1.000 0.980 251 VAL B CA 1
ATOM 8232 C C . VAL B 2 251 ? 19.720 -33.936 -26.451 1.000 0.980 251 VAL B C 1
ATOM 8233 O O . VAL B 2 251 ? 20.454 -33.609 -27.374 1.000 0.980 251 VAL B O 1
ATOM 8246 N N . GLY B 2 252 ? 18.879 -33.084 -25.866 1.000 0.980 252 GLY B N 1
ATOM 8247 C CA . GLY B 2 252 ? 18.780 -31.689 -26.257 1.000 0.980 252 GLY B CA 1
ATOM 8248 C C . GLY B 2 252 ? 18.400 -30.787 -25.097 1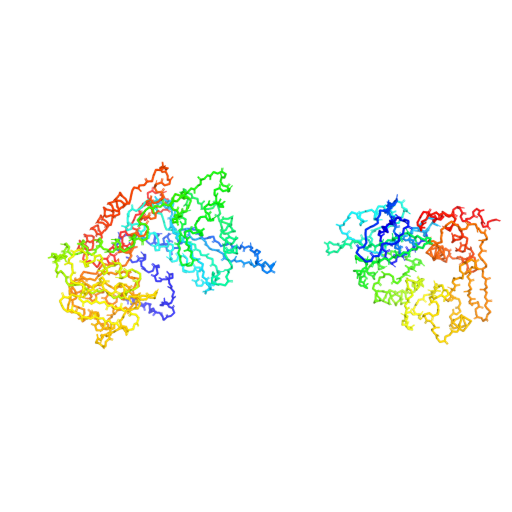.000 0.980 252 GLY B C 1
ATOM 8249 O O . GLY B 2 252 ? 17.512 -31.113 -24.306 1.000 0.980 252 GLY B O 1
ATOM 8253 N N . ILE B 2 253 ? 19.053 -29.632 -25.033 1.000 0.970 253 ILE B N 1
ATOM 8254 C CA . ILE B 2 253 ? 18.682 -28.520 -24.154 1.000 0.970 253 ILE B CA 1
ATOM 8255 C C . ILE B 2 253 ? 18.767 -27.210 -24.924 1.000 0.970 253 ILE B C 1
ATOM 8256 O O . ILE B 2 253 ? 19.474 -27.139 -25.927 1.000 0.970 253 ILE B O 1
ATOM 8272 N N . SER B 2 254 ? 18.097 -26.161 -24.452 1.000 0.960 254 SER B N 1
ATOM 8273 C CA . SER B 2 254 ? 18.222 -24.829 -25.053 1.000 0.960 254 SER B CA 1
ATOM 8274 C C . SER B 2 254 ? 18.172 -23.689 -24.054 1.000 0.960 254 SER B C 1
ATOM 8275 O O . SER B 2 254 ? 17.671 -23.853 -22.953 1.000 0.960 254 SER B O 1
ATOM 8283 N N . ASP B 2 255 ? 18.652 -22.514 -24.441 1.000 0.930 255 ASP B N 1
ATOM 8284 C CA . ASP B 2 255 ? 18.450 -21.245 -23.743 1.000 0.930 255 ASP B CA 1
ATOM 8285 C C . ASP B 2 255 ? 17.905 -20.173 -24.711 1.000 0.930 255 ASP B C 1
ATOM 8286 O O . ASP B 2 255 ? 17.399 -20.485 -25.793 1.000 0.930 255 ASP B O 1
ATOM 8295 N N . ALA B 2 256 ? 17.963 -18.897 -24.315 1.000 0.890 256 ALA B N 1
ATOM 8296 C CA . ALA B 2 256 ? 17.456 -17.780 -25.115 1.000 0.890 256 ALA B CA 1
ATOM 8297 C C . ALA B 2 256 ? 18.177 -17.594 -26.466 1.000 0.890 256 ALA B C 1
ATOM 8298 O O . ALA B 2 256 ? 17.655 -16.898 -27.336 1.000 0.890 256 ALA B O 1
ATOM 8305 N N . TYR B 2 257 ? 19.361 -18.184 -26.647 1.000 0.910 257 TYR B N 1
ATOM 8306 C CA . TYR B 2 257 ? 20.207 -17.977 -27.822 1.000 0.910 257 TYR B CA 1
ATOM 8307 C C . TYR B 2 257 ? 20.273 -19.195 -28.749 1.000 0.910 257 TYR B C 1
ATOM 8308 O O . TYR B 2 257 ? 20.651 -19.036 -29.907 1.000 0.910 257 TYR B O 1
ATOM 8326 N N . GLY B 2 258 ? 19.883 -20.385 -28.288 1.000 0.930 258 GLY B N 1
ATOM 8327 C CA . GLY B 2 258 ? 19.885 -21.591 -29.111 1.000 0.930 258 GLY B CA 1
ATOM 8328 C C . GLY B 2 258 ? 19.823 -22.865 -28.286 1.000 0.930 258 GLY B C 1
ATOM 8329 O O . GLY B 2 258 ? 19.547 -22.834 -27.090 1.000 0.930 258 GLY B O 1
ATOM 8333 N N . GLY B 2 259 ? 20.080 -23.986 -28.943 1.000 0.960 259 GLY B N 1
ATOM 8334 C CA . GLY B 2 259 ? 20.090 -25.319 -28.370 1.000 0.960 259 GLY B CA 1
ATOM 8335 C C . GLY B 2 259 ? 21.393 -26.062 -28.611 1.000 0.960 259 GLY B C 1
ATOM 8336 O O . GLY B 2 259 ? 22.128 -25.782 -29.556 1.000 0.960 259 GLY B O 1
ATOM 8340 N N . LEU B 2 260 ? 21.653 -27.036 -27.749 1.000 0.970 260 LEU B N 1
ATOM 8341 C CA . LEU B 2 260 ? 22.694 -28.042 -27.908 1.000 0.970 260 LEU B CA 1
ATOM 8342 C C . LEU B 2 260 ? 22.028 -29.379 -28.181 1.000 0.970 260 LEU B C 1
ATOM 8343 O O . LEU B 2 260 ? 20.936 -29.648 -27.676 1.000 0.970 260 LEU B O 1
ATOM 8359 N N . TYR B 2 261 ? 22.705 -30.215 -28.954 1.000 0.970 261 TYR B N 1
ATOM 8360 C CA . TYR B 2 261 ? 22.214 -31.533 -29.304 1.000 0.970 261 TYR B CA 1
ATOM 8361 C C . TYR B 2 261 ? 23.343 -32.555 -29.265 1.000 0.970 261 TYR B C 1
ATOM 8362 O O . TYR B 2 261 ? 24.390 -32.347 -29.874 1.000 0.970 261 TYR B O 1
ATOM 8380 N N . ASP B 2 262 ? 23.099 -33.666 -28.576 1.000 0.970 262 ASP B N 1
ATOM 8381 C CA . ASP B 2 262 ? 23.967 -34.838 -28.585 1.000 0.970 262 ASP B CA 1
ATOM 8382 C C . ASP B 2 262 ? 23.110 -36.117 -28.530 1.000 0.970 262 ASP B C 1
ATOM 8383 O O . ASP B 2 262 ? 22.409 -36.349 -27.539 1.000 0.970 262 ASP B O 1
ATOM 8392 N N . PRO B 2 263 ? 23.135 -36.977 -29.569 1.000 0.950 263 PRO B N 1
ATOM 8393 C CA . PRO B 2 263 ? 22.365 -38.215 -29.587 1.000 0.950 263 PRO B CA 1
ATOM 8394 C C . PRO B 2 263 ? 22.785 -39.232 -28.517 1.000 0.950 263 PRO B C 1
ATOM 8395 O O . PRO B 2 263 ? 21.953 -40.074 -28.165 1.000 0.950 263 PRO B O 1
ATOM 8406 N N . GLU B 2 264 ? 24.011 -39.172 -27.994 1.000 0.950 264 GLU B N 1
ATOM 8407 C CA . GLU B 2 264 ? 24.461 -40.059 -26.918 1.000 0.950 264 GLU B CA 1
ATOM 8408 C C . GLU B 2 264 ? 24.013 -39.596 -25.529 1.000 0.950 264 GLU B C 1
ATOM 8409 O O . GLU B 2 264 ? 23.945 -40.422 -24.612 1.000 0.950 264 GLU B O 1
ATOM 8421 N N . GLY B 2 265 ? 23.581 -38.339 -25.423 1.000 0.970 265 GLY B N 1
ATOM 8422 C CA . GLY B 2 265 ? 23.170 -37.671 -24.195 1.000 0.970 265 GLY B CA 1
ATOM 8423 C C . GLY B 2 265 ? 24.178 -36.595 -23.798 1.000 0.970 265 GLY B C 1
ATOM 8424 O O . GLY B 2 265 ? 25.371 -36.863 -23.705 1.000 0.970 265 GLY B O 1
ATOM 8428 N N . LEU B 2 266 ? 23.680 -35.383 -23.550 1.000 0.970 266 LEU B N 1
ATOM 8429 C CA . LEU B 2 266 ? 24.477 -34.249 -23.089 1.000 0.970 266 LEU B CA 1
ATOM 8430 C C . LEU B 2 266 ? 24.968 -34.478 -21.647 1.000 0.970 266 LEU B C 1
ATOM 8431 O O . LEU B 2 266 ? 24.223 -34.999 -20.814 1.000 0.970 266 LEU B O 1
ATOM 8447 N N . ASP B 2 267 ? 26.185 -34.022 -21.332 1.000 0.950 267 ASP B N 1
ATOM 8448 C CA . ASP B 2 267 ? 26.717 -33.981 -19.959 1.000 0.950 267 ASP B CA 1
ATOM 8449 C C . ASP B 2 267 ? 26.028 -32.861 -19.159 1.000 0.950 267 ASP B C 1
ATOM 8450 O O . ASP B 2 267 ? 26.447 -31.699 -19.158 1.000 0.950 267 ASP B O 1
ATOM 8459 N N . ILE B 2 268 ? 24.908 -33.204 -18.519 1.000 0.960 268 ILE B N 1
ATOM 8460 C CA . ILE B 2 268 ? 24.056 -32.237 -17.820 1.000 0.960 268 ILE B CA 1
ATOM 8461 C C . ILE B 2 268 ? 24.759 -31.602 -16.619 1.000 0.960 268 ILE B C 1
ATOM 8462 O O . ILE B 2 268 ? 24.568 -30.408 -16.390 1.000 0.960 268 ILE B O 1
ATOM 8478 N N . ASP B 2 269 ? 25.589 -32.343 -15.884 1.000 0.960 269 ASP B N 1
ATOM 8479 C CA . ASP B 2 269 ? 26.313 -31.801 -14.730 1.000 0.960 269 ASP B CA 1
ATOM 8480 C C . ASP B 2 269 ? 27.332 -30.740 -15.175 1.000 0.960 269 ASP B C 1
ATOM 8481 O O . ASP B 2 269 ? 27.387 -29.655 -14.593 1.000 0.960 269 ASP B O 1
ATOM 8490 N N . TYR B 2 270 ? 28.046 -30.982 -16.280 1.000 0.950 270 TYR B N 1
ATOM 8491 C CA . TYR B 2 270 ? 28.930 -29.980 -16.879 1.000 0.950 270 TYR B CA 1
ATOM 8492 C C . TYR B 2 270 ? 28.177 -28.719 -17.330 1.000 0.950 270 TYR B C 1
ATOM 8493 O O . TYR B 2 270 ? 28.624 -27.597 -17.072 1.000 0.950 270 TYR B O 1
ATOM 8511 N N . LEU B 2 271 ? 27.028 -28.879 -17.999 1.000 0.950 271 LEU B N 1
ATOM 8512 C CA . LEU B 2 271 ? 26.226 -27.743 -18.468 1.000 0.950 271 LEU B CA 1
ATOM 8513 C C . LEU B 2 271 ? 25.654 -26.916 -17.306 1.000 0.950 271 LEU B C 1
ATOM 8514 O O . LEU B 2 271 ? 25.574 -25.691 -17.411 1.000 0.950 271 LEU B O 1
ATOM 8530 N N . LEU B 2 272 ? 25.291 -27.556 -16.190 1.000 0.940 272 LEU B N 1
ATOM 8531 C CA . LEU B 2 272 ? 24.837 -26.875 -14.973 1.000 0.940 272 LEU B CA 1
ATOM 8532 C C . LEU B 2 272 ? 25.951 -26.052 -14.322 1.000 0.940 272 LEU B C 1
ATOM 8533 O O . LEU B 2 272 ? 25.708 -24.902 -13.961 1.000 0.940 272 LEU B O 1
ATOM 8549 N N . ASP B 2 273 ? 27.160 -26.610 -14.226 1.000 0.910 273 ASP B N 1
ATOM 8550 C CA . ASP B 2 273 ? 28.328 -25.934 -13.643 1.000 0.910 273 ASP B CA 1
ATOM 8551 C C . ASP B 2 273 ? 28.781 -24.715 -14.469 1.000 0.910 273 ASP B C 1
ATOM 8552 O O . ASP B 2 273 ? 29.377 -23.774 -13.942 1.000 0.910 273 ASP B O 1
ATOM 8561 N N . ARG B 2 274 ? 28.512 -24.715 -15.782 1.000 0.910 274 ARG B N 1
ATOM 8562 C CA . ARG B 2 274 ? 28.921 -23.653 -16.720 1.000 0.910 274 ARG B CA 1
ATOM 8563 C C . ARG B 2 274 ? 27.858 -22.598 -16.995 1.000 0.910 274 ARG B C 1
ATOM 8564 O O . ARG B 2 274 ? 28.178 -21.566 -17.587 1.000 0.910 274 ARG B O 1
ATOM 8585 N N . ARG B 2 275 ? 26.614 -22.854 -16.603 1.000 0.860 275 ARG B N 1
ATOM 8586 C CA . ARG B 2 275 ? 25.496 -21.935 -16.806 1.000 0.860 275 ARG B CA 1
ATOM 8587 C C . ARG B 2 275 ? 25.733 -20.636 -16.032 1.000 0.860 275 ARG B C 1
ATOM 8588 O O . ARG B 2 275 ? 26.142 -20.644 -14.872 1.000 0.860 275 ARG B O 1
ATOM 8609 N N . ASP B 2 276 ? 25.398 -19.515 -16.654 1.000 0.780 276 ASP B N 1
ATOM 8610 C CA . ASP B 2 276 ? 25.406 -18.224 -15.973 1.000 0.780 276 ASP B CA 1
ATOM 8611 C C . ASP B 2 276 ? 24.164 -18.006 -15.080 1.000 0.780 276 ASP B C 1
ATOM 8612 O O . ASP B 2 276 ? 23.245 -18.826 -14.997 1.000 0.780 276 ASP B O 1
ATOM 8621 N N . SER B 2 277 ? 24.107 -16.858 -14.401 1.000 0.730 277 SER B N 1
ATOM 8622 C CA . SER B 2 277 ? 22.978 -16.474 -13.544 1.000 0.730 277 SER B CA 1
ATOM 8623 C C . SER B 2 277 ? 21.656 -16.240 -14.295 1.000 0.730 277 SER B C 1
ATOM 8624 O O . SER B 2 277 ? 20.617 -16.136 -13.643 1.000 0.730 277 SER B O 1
ATOM 8632 N N . PHE B 2 278 ? 21.662 -16.182 -15.631 1.000 0.730 278 PHE B N 1
ATOM 8633 C CA . PHE B 2 278 ? 20.473 -16.014 -16.475 1.000 0.730 278 PHE B CA 1
ATOM 8634 C C . PHE B 2 278 ? 19.966 -17.336 -17.074 1.000 0.730 278 PHE B C 1
ATOM 8635 O O . PHE B 2 278 ? 18.919 -17.343 -17.721 1.000 0.730 278 PHE B O 1
ATOM 8652 N N . GLY B 2 279 ? 20.663 -18.454 -16.843 1.000 0.820 279 GLY B N 1
ATOM 8653 C CA . GLY B 2 279 ? 20.336 -19.748 -17.449 1.000 0.820 279 GLY B CA 1
ATOM 8654 C C . GLY B 2 279 ? 20.897 -19.931 -18.863 1.000 0.820 279 GLY B C 1
ATOM 8655 O O . GLY B 2 279 ? 20.390 -20.778 -19.595 1.000 0.820 279 GLY B O 1
ATOM 8659 N N . THR B 2 280 ? 21.910 -19.146 -19.254 1.000 0.860 280 THR B N 1
ATOM 8660 C CA . THR B 2 280 ? 22.587 -19.245 -20.558 1.000 0.860 280 THR B CA 1
ATOM 8661 C C . THR B 2 280 ? 23.812 -20.146 -20.457 1.000 0.860 280 THR B C 1
ATOM 8662 O O . THR B 2 280 ? 24.626 -20.001 -19.544 1.000 0.860 280 THR B O 1
ATOM 8673 N N . VAL B 2 281 ? 23.977 -21.047 -21.421 1.000 0.910 281 VAL B N 1
ATOM 8674 C CA . VAL B 2 281 ? 25.149 -21.930 -21.538 1.000 0.910 281 VAL B CA 1
ATOM 8675 C C . VAL B 2 281 ? 25.559 -22.172 -22.995 1.000 0.910 281 VAL B C 1
ATOM 8676 O O . VAL B 2 281 ? 26.731 -22.425 -23.272 1.000 0.910 281 VAL B O 1
ATOM 8689 N N . THR B 2 282 ? 24.639 -22.031 -23.955 1.000 0.910 282 THR B N 1
ATOM 8690 C CA . THR B 2 282 ? 24.878 -22.390 -25.364 1.000 0.910 282 THR B CA 1
ATOM 8691 C C . THR B 2 282 ? 25.956 -21.546 -26.042 1.000 0.910 282 THR B C 1
ATOM 8692 O O . THR B 2 282 ? 26.683 -22.061 -26.884 1.000 0.910 282 THR B O 1
ATOM 8703 N N . LYS B 2 283 ? 26.158 -20.288 -25.617 1.000 0.890 283 LYS B N 1
ATOM 8704 C CA . LYS B 2 283 ? 27.216 -19.388 -26.130 1.000 0.890 283 LYS B CA 1
ATOM 8705 C C . LYS B 2 283 ? 28.648 -19.917 -25.968 1.000 0.890 283 LYS B C 1
ATOM 8706 O O . LYS B 2 283 ? 29.566 -19.347 -26.548 1.000 0.890 283 LYS B O 1
ATOM 8725 N N . LEU B 2 284 ? 28.855 -20.949 -25.151 1.000 0.920 284 LEU B N 1
ATOM 8726 C CA . LEU B 2 284 ? 30.161 -21.580 -24.950 1.000 0.920 284 LEU B CA 1
ATOM 8727 C C . LEU B 2 284 ? 30.521 -22.589 -26.055 1.000 0.920 284 LEU B C 1
ATOM 8728 O O . LEU B 2 284 ? 31.638 -23.101 -26.057 1.000 0.920 284 LEU B O 1
ATOM 8744 N N . PHE B 2 285 ? 29.602 -22.877 -26.980 1.000 0.930 285 PHE B N 1
ATOM 8745 C CA . PHE B 2 285 ? 29.758 -23.887 -28.023 1.000 0.930 285 PHE B CA 1
ATOM 8746 C C . PHE B 2 285 ? 29.630 -23.264 -29.416 1.000 0.930 285 PHE B C 1
ATOM 8747 O O . PHE B 2 285 ? 28.911 -22.286 -29.609 1.000 0.930 285 PHE B O 1
ATOM 8764 N N . ASN B 2 286 ? 30.323 -23.853 -30.394 1.000 0.890 286 ASN B N 1
ATOM 8765 C CA . ASN B 2 286 ? 30.233 -23.428 -31.795 1.000 0.890 286 ASN B CA 1
ATOM 8766 C C . ASN B 2 286 ? 29.081 -24.131 -32.529 1.000 0.890 286 ASN B C 1
ATOM 8767 O O . ASN B 2 286 ? 28.400 -23.508 -33.339 1.000 0.890 286 ASN B O 1
ATOM 8778 N N . ASP B 2 287 ? 28.841 -25.406 -32.214 1.000 0.910 287 ASP B N 1
ATOM 8779 C CA . ASP B 2 287 ? 27.806 -26.218 -32.853 1.000 0.910 287 ASP B CA 1
ATOM 8780 C C . ASP B 2 287 ? 26.508 -26.136 -32.053 1.000 0.910 287 ASP B C 1
ATOM 8781 O O . ASP B 2 287 ? 26.296 -26.848 -31.070 1.000 0.910 287 ASP B O 1
ATOM 8790 N N . THR B 2 288 ? 25.645 -25.217 -32.475 1.000 0.940 288 THR B N 1
ATOM 8791 C CA . THR B 2 288 ? 24.332 -24.984 -31.871 1.000 0.940 288 THR B CA 1
ATOM 8792 C C . THR B 2 288 ? 23.234 -25.137 -32.919 1.000 0.940 288 THR B C 1
ATOM 8793 O O . THR B 2 288 ? 23.460 -24.933 -34.112 1.000 0.940 288 THR B O 1
ATOM 8804 N N . ILE B 2 289 ? 22.039 -25.504 -32.462 1.000 0.960 289 ILE B N 1
ATOM 8805 C CA . ILE B 2 289 ? 20.813 -25.527 -33.269 1.000 0.960 289 ILE B CA 1
ATOM 8806 C C . ILE B 2 289 ? 19.859 -24.442 -32.785 1.000 0.960 289 ILE B C 1
ATOM 8807 O O . ILE B 2 289 ? 19.987 -23.920 -31.677 1.000 0.960 289 ILE B O 1
ATOM 8823 N N . THR B 2 290 ? 18.873 -24.085 -33.590 1.000 0.940 290 THR B N 1
ATOM 8824 C CA . THR B 2 290 ? 17.843 -23.139 -33.160 1.000 0.940 290 THR B CA 1
ATOM 8825 C C . THR B 2 290 ? 16.876 -23.779 -32.159 1.000 0.940 290 THR B C 1
ATOM 8826 O O . THR B 2 290 ? 16.728 -25.000 -32.082 1.000 0.940 290 THR B O 1
ATOM 8837 N N . ASN B 2 291 ? 16.151 -22.946 -31.406 1.000 0.940 291 ASN B N 1
ATOM 8838 C CA . ASN B 2 291 ? 15.051 -23.431 -30.569 1.000 0.940 291 ASN B CA 1
ATOM 8839 C C . ASN B 2 291 ? 13.970 -24.150 -31.400 1.000 0.940 291 ASN B C 1
ATOM 8840 O O . ASN B 2 291 ? 13.359 -25.085 -30.895 1.000 0.940 291 ASN B O 1
ATOM 8851 N N . GLN B 2 292 ? 13.766 -23.755 -32.662 1.000 0.940 292 GLN B N 1
ATOM 8852 C CA . GLN B 2 292 ? 12.775 -24.369 -33.544 1.000 0.940 292 GLN B CA 1
ATOM 8853 C C . GLN B 2 292 ? 13.183 -25.787 -33.966 1.000 0.940 292 GLN B C 1
ATOM 8854 O O . GLN B 2 292 ? 12.385 -26.710 -33.850 1.000 0.940 292 GLN B O 1
ATOM 8868 N N . GLU B 2 293 ? 14.437 -25.980 -34.384 1.000 0.960 293 GLU B N 1
ATOM 8869 C CA . GLU B 2 293 ? 14.974 -27.304 -34.737 1.000 0.960 293 GLU B CA 1
ATOM 8870 C C . GLU B 2 293 ? 15.005 -28.247 -33.529 1.000 0.960 293 GLU B C 1
ATOM 8871 O O . GLU B 2 293 ? 14.716 -29.435 -33.670 1.000 0.960 293 GLU B O 1
ATOM 8883 N N . LEU B 2 294 ? 15.291 -27.720 -32.330 1.000 0.970 294 LEU B N 1
ATOM 8884 C CA . LEU B 2 294 ? 15.275 -28.490 -31.084 1.000 0.970 294 LEU B CA 1
ATOM 8885 C C . LEU B 2 294 ? 13.901 -29.141 -30.824 1.000 0.970 294 LEU B C 1
ATOM 8886 O O . LEU B 2 294 ? 13.842 -30.285 -30.374 1.000 0.970 294 LEU B O 1
ATOM 8902 N N . LEU B 2 295 ? 12.799 -28.443 -31.136 1.000 0.970 295 LEU B N 1
ATOM 8903 C CA . LEU B 2 295 ? 11.432 -28.960 -30.962 1.000 0.970 295 LEU B CA 1
ATOM 8904 C C . LEU B 2 295 ? 11.117 -30.145 -31.893 1.000 0.970 295 LEU B C 1
ATOM 8905 O O . LEU B 2 295 ? 10.264 -30.970 -31.567 1.000 0.970 295 LEU B O 1
ATOM 8921 N N . GLU B 2 296 ? 11.799 -30.243 -33.036 1.000 0.970 296 GLU B N 1
ATOM 8922 C CA . GLU B 2 296 ? 11.563 -31.259 -34.075 1.000 0.970 296 GLU B CA 1
ATOM 8923 C C . GLU B 2 296 ? 12.539 -32.451 -33.992 1.000 0.970 296 GLU B C 1
ATOM 8924 O O . GLU B 2 296 ? 12.477 -33.381 -34.808 1.000 0.970 296 GLU B O 1
ATOM 8936 N N . LEU B 2 297 ? 13.429 -32.452 -32.991 1.000 0.960 297 LEU B N 1
ATOM 8937 C CA . LEU B 2 297 ? 14.391 -33.526 -32.755 1.000 0.960 297 LEU B CA 1
ATOM 8938 C C . LEU B 2 297 ? 13.715 -34.872 -32.479 1.000 0.960 297 LEU B C 1
ATOM 8939 O O . LEU B 2 297 ? 12.685 -34.971 -31.807 1.000 0.960 297 LEU B O 1
ATOM 8955 N N . ASP B 2 298 ? 14.372 -35.937 -32.939 1.000 0.960 298 ASP B N 1
ATOM 8956 C CA . ASP B 2 298 ? 13.986 -37.313 -32.639 1.000 0.960 298 ASP B CA 1
ATOM 8957 C C . ASP B 2 298 ? 14.277 -37.654 -31.167 1.000 0.960 298 ASP B C 1
ATOM 8958 O O . ASP B 2 298 ? 15.432 -37.827 -30.749 1.000 0.960 298 ASP B O 1
ATOM 8967 N N . CYS B 2 299 ? 13.213 -37.712 -30.367 1.000 0.980 299 CYS B N 1
ATOM 8968 C CA . CYS B 2 299 ? 13.237 -37.997 -28.937 1.000 0.980 299 CYS B CA 1
ATOM 8969 C C . CYS B 2 299 ? 11.947 -38.705 -28.501 1.000 0.980 299 CYS B C 1
ATOM 8970 O O . CYS B 2 299 ? 10.982 -38.793 -29.255 1.000 0.980 299 CYS B O 1
ATOM 8978 N N . ASP B 2 300 ? 11.922 -39.214 -27.275 1.000 0.980 300 ASP B N 1
ATOM 8979 C CA . ASP B 2 300 ? 10.736 -39.844 -26.700 1.000 0.980 300 ASP B CA 1
ATOM 8980 C C . ASP B 2 300 ? 9.850 -38.810 -25.994 1.000 0.980 300 ASP B C 1
ATOM 8981 O O . ASP B 2 300 ? 8.619 -38.875 -26.081 1.000 0.980 300 ASP B O 1
ATOM 8990 N N . ILE B 2 301 ? 10.482 -37.854 -25.302 1.000 0.990 301 ILE B N 1
ATOM 8991 C CA . ILE B 2 301 ? 9.829 -36.888 -24.412 1.000 0.990 301 ILE B CA 1
ATOM 8992 C C . ILE B 2 301 ? 10.365 -35.476 -24.686 1.000 0.990 301 ILE B C 1
ATOM 8993 O O . ILE B 2 301 ? 11.553 -35.214 -24.506 1.000 0.990 301 ILE B O 1
ATOM 9009 N N . LEU B 2 302 ? 9.478 -34.550 -25.057 1.000 0.990 302 LEU B N 1
ATOM 9010 C CA . LEU B 2 302 ? 9.770 -33.121 -25.195 1.000 0.990 302 LEU B CA 1
ATOM 9011 C C . LEU B 2 302 ? 9.180 -32.355 -24.009 1.000 0.990 302 LEU B C 1
ATOM 9012 O O . LEU B 2 302 ? 8.018 -32.537 -23.647 1.000 0.990 302 LEU B O 1
ATOM 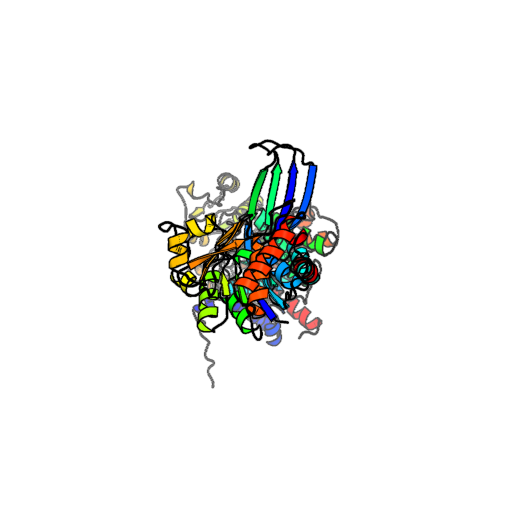9028 N N . VAL B 2 303 ? 9.972 -31.472 -23.415 1.000 0.980 303 VAL B N 1
ATOM 9029 C CA . VAL B 2 303 ? 9.573 -30.673 -22.256 1.000 0.980 303 VAL B CA 1
ATOM 9030 C C . VAL B 2 303 ? 9.726 -29.191 -22.590 1.000 0.980 303 VAL B C 1
ATOM 9031 O O . VAL B 2 303 ? 10.816 -28.634 -22.437 1.000 0.980 303 VAL B O 1
ATOM 9044 N N . PRO B 2 304 ? 8.655 -28.529 -23.057 1.000 0.970 304 PRO B N 1
ATOM 9045 C CA . PRO B 2 304 ? 8.663 -27.091 -23.268 1.000 0.970 304 PRO B CA 1
ATOM 9046 C C . PRO B 2 304 ? 8.674 -26.368 -21.914 1.000 0.970 304 PRO B C 1
ATOM 9047 O O . PRO B 2 304 ? 7.661 -26.356 -21.211 1.000 0.970 304 PRO B O 1
ATOM 9058 N N . ALA B 2 305 ? 9.812 -25.786 -21.527 1.000 0.940 305 ALA B N 1
ATOM 9059 C CA . ALA B 2 305 ? 10.023 -25.104 -20.243 1.000 0.940 305 ALA B CA 1
ATOM 9060 C C . ALA B 2 305 ? 10.445 -23.625 -20.398 1.000 0.940 305 ALA B C 1
ATOM 9061 O O . ALA B 2 305 ? 10.909 -23.017 -19.430 1.000 0.940 305 ALA B O 1
ATOM 9068 N N . ALA B 2 306 ? 10.289 -23.049 -21.598 1.000 0.880 306 ALA B N 1
ATOM 9069 C CA . ALA B 2 306 ? 10.751 -21.702 -21.936 1.000 0.880 306 ALA B CA 1
ATOM 9070 C C . ALA B 2 306 ? 9.627 -20.646 -21.966 1.000 0.880 306 ALA B C 1
ATOM 9071 O O . ALA B 2 306 ? 9.402 -19.960 -20.970 1.000 0.880 306 ALA B O 1
ATOM 9078 N N . ILE B 2 307 ? 8.951 -20.481 -23.109 1.000 0.830 307 ILE B N 1
ATOM 9079 C CA . ILE B 2 307 ? 7.974 -19.409 -23.369 1.000 0.830 307 ILE B CA 1
ATOM 9080 C C . ILE B 2 307 ? 6.708 -19.960 -24.047 1.000 0.830 307 ILE B C 1
ATOM 9081 O O . ILE B 2 307 ? 6.613 -21.148 -24.343 1.000 0.830 307 ILE B O 1
ATOM 9097 N N . GLU B 2 308 ? 5.727 -19.091 -24.266 1.000 0.860 308 GLU B N 1
ATOM 9098 C CA . GLU B 2 308 ? 4.432 -19.417 -24.871 1.000 0.860 308 GLU B CA 1
ATOM 9099 C C . GLU B 2 308 ? 4.549 -19.702 -26.387 1.000 0.860 308 GLU B C 1
ATOM 9100 O O . GLU B 2 308 ? 5.518 -19.293 -27.031 1.000 0.860 308 GLU B O 1
ATOM 9112 N N . ASN B 2 309 ? 3.541 -20.360 -26.976 1.000 0.890 309 ASN B N 1
ATOM 9113 C CA . ASN B 2 309 ? 3.369 -20.539 -28.433 1.000 0.890 309 ASN B CA 1
ATOM 9114 C C . ASN B 2 309 ? 4.593 -21.118 -29.173 1.000 0.890 309 ASN B C 1
ATOM 9115 O O . ASN B 2 309 ? 4.936 -20.682 -30.270 1.000 0.890 309 ASN B O 1
ATOM 9126 N N . GLN B 2 310 ? 5.262 -22.092 -28.561 1.000 0.930 310 GLN B N 1
ATOM 9127 C CA . GLN B 2 310 ? 6.399 -22.811 -29.141 1.000 0.930 310 GLN B CA 1
ATOM 9128 C C . GLN B 2 310 ? 5.954 -23.947 -30.064 1.000 0.930 310 GLN B C 1
ATOM 9129 O O . GLN B 2 310 ? 6.583 -24.182 -31.091 1.000 0.930 310 GLN B O 1
ATOM 9143 N N . ILE B 2 311 ? 4.856 -24.631 -29.733 1.000 0.960 311 ILE B N 1
ATOM 9144 C CA . ILE B 2 311 ? 4.231 -25.654 -30.576 1.000 0.960 311 ILE B CA 1
ATOM 9145 C C . ILE B 2 311 ? 2.913 -25.096 -31.120 1.000 0.960 311 ILE B C 1
ATOM 9146 O O . ILE B 2 311 ? 1.953 -24.874 -30.381 1.000 0.960 311 ILE B O 1
ATOM 9162 N N . THR B 2 312 ? 2.863 -24.855 -32.420 1.000 0.950 312 THR B N 1
ATOM 9163 C CA . THR B 2 312 ? 1.767 -24.167 -33.112 1.000 0.950 312 THR B CA 1
ATOM 9164 C C . THR B 2 312 ? 1.232 -25.029 -34.259 1.000 0.950 312 THR B C 1
ATOM 9165 O O . THR B 2 312 ? 1.723 -26.132 -34.498 1.000 0.950 312 THR B O 1
ATOM 9176 N N . GLU B 2 313 ? 0.239 -24.533 -35.005 1.000 0.950 313 GLU B N 1
ATOM 9177 C CA . GLU B 2 313 ? -0.200 -25.164 -36.263 1.000 0.950 313 GLU B CA 1
ATOM 9178 C C . GLU B 2 313 ? 0.960 -25.387 -37.248 1.000 0.950 313 GLU B C 1
ATOM 9179 O O . GLU B 2 313 ? 0.974 -26.371 -37.983 1.000 0.950 313 GLU B O 1
ATOM 9191 N N . GLU B 2 314 ? 1.965 -24.513 -37.218 1.000 0.950 314 GLU B N 1
ATOM 9192 C CA . GLU B 2 314 ? 3.048 -24.502 -38.198 1.000 0.950 314 GLU B CA 1
ATOM 9193 C C . GLU B 2 314 ? 4.070 -25.624 -37.986 1.000 0.950 314 GLU B C 1
ATOM 9194 O O . GLU B 2 314 ? 4.653 -26.102 -38.956 1.000 0.950 314 GLU B O 1
ATOM 9206 N N . ASN B 2 315 ? 4.289 -26.071 -36.744 1.000 0.960 315 ASN B N 1
ATOM 9207 C CA . ASN B 2 315 ? 5.309 -27.081 -36.428 1.000 0.960 315 ASN B CA 1
ATOM 9208 C C . ASN B 2 315 ? 4.772 -28.320 -35.693 1.000 0.960 315 ASN B C 1
ATOM 9209 O O . ASN B 2 315 ? 5.492 -29.313 -35.584 1.000 0.960 315 ASN B O 1
ATOM 9220 N N . ALA B 2 316 ? 3.515 -28.337 -35.228 1.000 0.970 316 ALA B N 1
ATOM 9221 C CA . ALA B 2 316 ? 2.969 -29.480 -34.488 1.000 0.970 316 ALA B CA 1
ATOM 9222 C C . ALA B 2 316 ? 2.983 -30.793 -35.295 1.000 0.970 316 ALA B C 1
ATOM 9223 O O . ALA B 2 316 ? 3.024 -31.877 -34.709 1.000 0.970 316 ALA B O 1
ATOM 9230 N N . HIS B 2 317 ? 2.992 -30.722 -36.631 1.000 0.980 317 HIS B N 1
ATOM 9231 C CA . HIS B 2 317 ? 3.148 -31.881 -37.519 1.000 0.980 317 HIS B CA 1
ATOM 9232 C C . HIS B 2 317 ? 4.575 -32.455 -37.554 1.000 0.980 317 HIS B C 1
ATOM 9233 O O . HIS B 2 317 ? 4.741 -33.637 -37.860 1.000 0.980 317 HIS B O 1
ATOM 9247 N N . ASN B 2 318 ? 5.583 -31.660 -37.193 1.000 0.980 318 ASN B N 1
ATOM 9248 C CA . ASN B 2 318 ? 6.996 -32.034 -37.250 1.000 0.980 318 ASN B CA 1
ATOM 9249 C C . ASN B 2 318 ? 7.511 -32.619 -35.924 1.000 0.980 318 ASN B C 1
ATOM 9250 O O . ASN B 2 318 ? 8.542 -33.288 -35.909 1.000 0.980 318 ASN B O 1
ATOM 9261 N N . ILE B 2 319 ? 6.778 -32.422 -34.817 1.000 0.980 319 ILE B N 1
ATOM 9262 C CA . ILE B 2 319 ? 7.120 -32.968 -33.493 1.000 0.980 319 ILE B CA 1
ATOM 9263 C C . ILE B 2 319 ? 7.235 -34.498 -33.560 1.000 0.980 319 ILE B C 1
ATOM 9264 O O . ILE B 2 319 ? 6.312 -35.170 -34.036 1.000 0.980 319 ILE B O 1
ATOM 9280 N N . ARG B 2 320 ? 8.353 -35.055 -33.077 1.000 0.970 320 ARG B N 1
ATOM 9281 C CA . ARG B 2 320 ? 8.626 -36.510 -33.086 1.000 0.970 320 ARG B CA 1
ATOM 9282 C C . ARG B 2 320 ? 8.436 -37.195 -31.741 1.000 0.970 320 ARG B C 1
ATOM 9283 O O . ARG B 2 320 ? 8.246 -38.409 -31.699 1.000 0.970 320 ARG B O 1
ATOM 9304 N N . ALA B 2 321 ? 8.463 -36.415 -30.665 1.000 0.980 321 ALA B N 1
ATOM 9305 C CA . ALA B 2 321 ? 8.246 -36.918 -29.323 1.000 0.980 321 ALA B CA 1
ATOM 9306 C C . ALA B 2 321 ? 6.920 -37.678 -29.216 1.000 0.980 321 ALA B C 1
ATOM 9307 O O . ALA B 2 321 ? 5.897 -37.251 -29.751 1.000 0.980 321 ALA B O 1
ATOM 9314 N N . LYS B 2 322 ? 6.923 -38.785 -28.469 1.000 0.980 322 LYS B N 1
ATOM 9315 C CA . LYS B 2 322 ? 5.694 -39.517 -28.119 1.000 0.980 322 LYS B CA 1
ATOM 9316 C C . LYS B 2 322 ? 4.931 -38.832 -26.987 1.000 0.980 322 LYS B C 1
ATOM 9317 O O . LYS B 2 322 ? 3.737 -39.082 -26.800 1.000 0.980 322 LYS B O 1
ATOM 9336 N N . ILE B 2 323 ? 5.629 -37.999 -26.216 1.000 0.990 323 ILE B N 1
ATOM 9337 C CA . ILE B 2 323 ? 5.114 -37.282 -25.053 1.000 0.990 323 ILE B CA 1
ATOM 9338 C C . ILE B 2 323 ? 5.600 -35.832 -25.105 1.000 0.990 323 ILE B C 1
ATOM 9339 O O . ILE B 2 323 ? 6.783 -35.578 -25.321 1.000 0.990 323 ILE B O 1
ATOM 9355 N N . VAL B 2 324 ? 4.698 -34.891 -24.835 1.000 0.990 324 VAL B N 1
ATOM 9356 C CA . VAL B 2 324 ? 5.030 -33.486 -24.582 1.000 0.990 324 VAL B CA 1
ATOM 9357 C C . VAL B 2 324 ? 4.549 -33.135 -23.178 1.000 0.990 324 VAL B C 1
ATOM 9358 O O . VAL B 2 324 ? 3.363 -33.274 -22.893 1.000 0.990 324 VAL B O 1
ATOM 9371 N N . VAL B 2 325 ? 5.438 -32.695 -22.288 1.000 0.980 325 VAL B N 1
ATOM 9372 C CA . VAL B 2 325 ? 5.057 -32.262 -20.932 1.000 0.980 325 VAL B CA 1
ATOM 9373 C C . VAL B 2 325 ? 5.349 -30.787 -20.760 1.000 0.980 325 VAL B C 1
ATOM 9374 O O . VAL B 2 325 ? 6.503 -30.373 -20.739 1.000 0.980 325 VAL B O 1
ATOM 9387 N N . GLU B 2 326 ? 4.301 -29.989 -20.612 1.000 0.970 326 GLU B N 1
ATOM 9388 C CA . GLU B 2 326 ? 4.442 -28.541 -20.525 1.000 0.970 326 GLU B CA 1
ATOM 9389 C C . GLU B 2 326 ? 4.951 -28.115 -19.143 1.000 0.970 326 GLU B C 1
ATOM 9390 O O . GLU B 2 326 ? 4.277 -28.279 -18.126 1.000 0.970 326 GLU B O 1
ATOM 9402 N N . ALA B 2 327 ? 6.152 -27.544 -19.111 1.000 0.950 327 ALA B N 1
ATOM 9403 C CA . ALA B 2 327 ? 6.775 -26.990 -17.911 1.000 0.950 327 ALA B CA 1
ATOM 9404 C C . ALA B 2 327 ? 6.752 -25.449 -17.883 1.000 0.950 327 ALA B C 1
ATOM 9405 O O . ALA B 2 327 ? 7.163 -24.846 -16.891 1.000 0.950 327 ALA B O 1
ATOM 9412 N N . ALA B 2 328 ? 6.258 -24.822 -18.950 1.000 0.890 328 ALA B N 1
ATOM 9413 C CA . ALA B 2 328 ? 5.964 -23.397 -19.056 1.000 0.890 328 ALA B CA 1
ATOM 9414 C C . ALA B 2 328 ? 4.457 -23.166 -19.236 1.000 0.890 328 ALA B C 1
ATOM 9415 O O . ALA B 2 328 ? 3.704 -24.108 -19.472 1.000 0.890 328 ALA B O 1
ATOM 9422 N N . ASN B 2 329 ? 4.019 -21.911 -19.134 1.000 0.820 329 ASN B N 1
ATOM 9423 C CA . ASN B 2 329 ? 2.623 -21.552 -19.380 1.000 0.820 329 ASN B CA 1
ATOM 9424 C C . ASN B 2 329 ? 2.363 -21.482 -20.888 1.000 0.820 329 ASN B C 1
ATOM 9425 O O . ASN B 2 329 ? 3.127 -20.839 -21.602 1.000 0.820 329 ASN B O 1
ATOM 9436 N N . GLY B 2 330 ? 1.294 -22.122 -21.362 1.000 0.820 330 GLY B N 1
ATOM 9437 C CA . GLY B 2 330 ? 0.844 -22.025 -22.758 1.000 0.820 330 GLY B CA 1
ATOM 9438 C C . GLY B 2 330 ? 1.907 -22.225 -23.859 1.000 0.820 330 GLY B C 1
ATOM 9439 O O . GLY B 2 330 ? 1.888 -21.469 -24.833 1.000 0.820 330 GLY B O 1
ATOM 9443 N N . PRO B 2 331 ? 2.834 -23.203 -23.776 1.000 0.900 331 PRO B N 1
ATOM 9444 C CA . PRO B 2 331 ? 3.831 -23.414 -24.824 1.000 0.900 331 PRO B CA 1
ATOM 9445 C C . PRO B 2 331 ? 3.221 -24.015 -26.096 1.000 0.900 331 PRO B C 1
ATOM 9446 O O . PRO B 2 331 ? 3.855 -23.968 -27.143 1.000 0.900 331 PRO B O 1
ATOM 9457 N N . THR B 2 332 ? 2.001 -24.550 -26.034 1.000 0.930 332 THR B N 1
ATOM 9458 C CA . THR B 2 332 ? 1.296 -25.133 -27.179 1.000 0.930 332 THR B CA 1
ATOM 9459 C C . THR B 2 332 ? 0.009 -24.363 -27.455 1.000 0.930 332 THR B C 1
ATOM 9460 O O . THR B 2 332 ? -0.798 -24.168 -26.544 1.000 0.930 332 THR B O 1
ATOM 9471 N N . THR B 2 333 ? -0.231 -23.973 -28.708 1.000 0.900 333 THR B N 1
ATOM 9472 C CA . THR B 2 333 ? -1.489 -23.312 -29.094 1.000 0.900 333 THR B CA 1
ATOM 9473 C C . THR B 2 333 ? -2.673 -24.287 -29.071 1.000 0.900 333 THR B C 1
ATOM 9474 O O . THR B 2 333 ? -2.524 -25.502 -28.878 1.000 0.900 333 THR B O 1
ATOM 9485 N N . LEU B 2 334 ? -3.884 -23.765 -29.285 1.000 0.860 334 LEU B N 1
ATOM 9486 C CA . LEU B 2 334 ? -5.097 -24.576 -29.435 1.000 0.860 334 LEU B CA 1
ATOM 9487 C C . LEU B 2 334 ? -5.002 -25.520 -30.645 1.000 0.860 334 LEU B C 1
ATOM 9488 O O . LEU B 2 334 ? -5.327 -26.702 -30.531 1.000 0.860 334 LEU B O 1
ATOM 9504 N N . GLU B 2 335 ? -4.519 -25.020 -31.780 1.000 0.930 335 GLU B N 1
ATOM 9505 C CA . GLU B 2 335 ? -4.327 -25.779 -33.018 1.000 0.930 335 GLU B CA 1
ATOM 9506 C C . GLU B 2 335 ? -3.224 -26.826 -32.845 1.000 0.930 335 GLU B C 1
ATOM 9507 O O . GLU B 2 335 ? -3.442 -27.999 -33.153 1.000 0.930 335 GLU B O 1
ATOM 9519 N N . GLY B 2 336 ? -2.087 -26.438 -32.251 1.000 0.950 336 GLY B N 1
ATOM 9520 C CA . GLY B 2 336 ? -0.996 -27.362 -31.942 1.000 0.950 336 GLY B CA 1
ATOM 9521 C C . GLY B 2 336 ? -1.450 -28.499 -31.025 1.000 0.950 336 GLY B C 1
ATOM 9522 O O . GLY B 2 336 ? -1.173 -29.664 -31.296 1.000 0.950 336 GLY B O 1
ATOM 9526 N N . THR B 2 337 ? -2.245 -28.190 -29.995 1.000 0.950 337 THR B N 1
ATOM 9527 C CA . THR B 2 337 ? -2.808 -29.193 -29.074 1.000 0.950 337 THR B CA 1
ATOM 9528 C C . THR B 2 337 ? -3.658 -30.219 -29.824 1.000 0.950 337 THR B C 1
ATOM 9529 O O . THR B 2 337 ? -3.518 -31.425 -29.608 1.000 0.950 337 THR B O 1
ATOM 9540 N N . LYS B 2 338 ? -4.525 -29.750 -30.726 1.000 0.940 338 LYS B N 1
ATOM 9541 C CA . LYS B 2 338 ? -5.377 -30.627 -31.530 1.000 0.940 338 LYS B CA 1
ATOM 9542 C C . LYS B 2 338 ? -4.549 -31.525 -32.450 1.000 0.940 338 LYS B C 1
ATOM 9543 O O . LYS B 2 338 ? -4.785 -32.728 -32.477 1.000 0.940 338 LYS B O 1
ATOM 9562 N N . ILE B 2 339 ? -3.556 -30.967 -33.146 1.000 0.970 339 ILE B N 1
ATOM 9563 C CA . ILE B 2 339 ? -2.680 -31.731 -34.045 1.000 0.970 339 ILE B CA 1
ATOM 9564 C C . ILE B 2 339 ? -1.923 -32.818 -33.279 1.000 0.970 339 ILE B C 1
ATOM 9565 O O . ILE B 2 339 ? -1.877 -33.959 -33.734 1.000 0.970 339 ILE B O 1
ATOM 9581 N N . LEU B 2 340 ? -1.361 -32.502 -32.108 1.000 0.970 340 LEU B N 1
ATOM 9582 C CA . LEU B 2 340 ? -0.688 -33.501 -31.274 1.000 0.970 340 LEU B CA 1
ATOM 9583 C C . LEU B 2 340 ? -1.646 -34.631 -30.860 1.000 0.970 340 LEU B C 1
ATOM 9584 O O . LEU B 2 340 ? -1.273 -35.800 -30.953 1.000 0.970 340 LEU B O 1
ATOM 9600 N N . SER B 2 341 ? -2.886 -34.301 -30.479 1.000 0.950 341 SER B N 1
ATOM 9601 C CA . SER B 2 341 ? -3.912 -35.291 -30.125 1.000 0.950 341 SER B CA 1
ATOM 9602 C C . SER B 2 341 ? -4.304 -36.188 -31.306 1.000 0.950 341 SER B C 1
ATOM 9603 O O . SER B 2 341 ? -4.411 -37.401 -31.128 1.000 0.950 341 SER B O 1
ATOM 9611 N N . ASP B 2 342 ? -4.489 -35.628 -32.507 1.000 0.960 342 ASP B N 1
ATOM 9612 C CA . ASP B 2 342 ? -4.816 -36.392 -33.724 1.000 0.960 342 ASP B CA 1
ATOM 9613 C C . ASP B 2 342 ? -3.665 -37.342 -34.120 1.000 0.960 342 ASP B C 1
ATOM 9614 O O . ASP B 2 342 ? -3.891 -38.396 -34.718 1.000 0.960 342 ASP B O 1
ATOM 9623 N N . ARG B 2 343 ? -2.428 -36.991 -33.744 1.000 0.970 343 ARG B N 1
ATOM 9624 C CA . ARG B 2 343 ? -1.204 -37.782 -33.953 1.000 0.970 343 ARG B CA 1
ATOM 9625 C C . ARG B 2 343 ? -0.880 -38.766 -32.813 1.000 0.970 343 ARG B C 1
ATOM 9626 O O . ARG B 2 343 ? 0.194 -39.360 -32.837 1.000 0.970 343 ARG B O 1
ATOM 9647 N N . ASP B 2 344 ? -1.768 -38.946 -31.831 1.000 0.960 344 ASP B N 1
ATOM 9648 C CA . ASP B 2 344 ? -1.574 -39.802 -30.637 1.000 0.960 344 ASP B CA 1
ATOM 9649 C C . ASP B 2 344 ? -0.350 -39.431 -29.760 1.000 0.960 344 ASP B C 1
ATOM 9650 O O . ASP B 2 344 ? 0.146 -40.223 -28.946 1.000 0.960 344 ASP B O 1
ATOM 9659 N N . ILE B 2 345 ? 0.127 -38.188 -29.861 1.000 0.980 345 ILE B N 1
ATOM 9660 C CA . ILE B 2 345 ? 1.178 -37.657 -28.988 1.000 0.980 345 ILE B CA 1
ATOM 9661 C C . ILE B 2 345 ? 0.543 -37.268 -27.651 1.000 0.980 345 ILE B C 1
ATOM 9662 O O . ILE B 2 345 ? -0.394 -36.470 -27.591 1.000 0.980 345 ILE B O 1
ATOM 9678 N N . LEU B 2 346 ? 1.057 -37.823 -26.549 1.000 0.980 346 LEU B N 1
ATOM 9679 C CA . LEU B 2 346 ? 0.519 -37.539 -25.220 1.000 0.980 346 LEU B CA 1
ATOM 9680 C C . LEU B 2 346 ? 0.978 -36.163 -24.742 1.000 0.980 346 LEU B C 1
ATOM 9681 O O . LEU B 2 346 ? 2.096 -36.014 -24.252 1.000 0.980 346 LEU B O 1
ATOM 9697 N N . LEU B 2 347 ? 0.094 -35.177 -24.846 1.000 0.980 347 LEU B N 1
ATOM 9698 C CA . LEU B 2 347 ? 0.321 -33.841 -24.310 1.000 0.980 347 LEU B CA 1
ATOM 9699 C C . LEU B 2 347 ? -0.160 -33.748 -22.857 1.000 0.980 347 LEU B C 1
ATOM 9700 O O . LEU B 2 347 ? -1.359 -33.800 -22.587 1.000 0.980 347 LEU B O 1
ATOM 9716 N N . VAL B 2 348 ? 0.768 -33.567 -21.921 1.000 0.980 348 VAL B N 1
ATOM 9717 C CA . VAL B 2 348 ? 0.468 -33.301 -20.513 1.000 0.980 348 VAL B CA 1
ATOM 9718 C C . VAL B 2 348 ? 0.391 -31.789 -20.298 1.000 0.980 348 VAL B C 1
ATOM 9719 O O . VAL B 2 348 ? 1.399 -31.103 -20.484 1.000 0.980 348 VAL B O 1
ATOM 9732 N N . PRO B 2 349 ? -0.773 -31.258 -19.888 1.000 0.970 349 PRO B N 1
ATOM 9733 C CA . PRO B 2 349 ? -1.008 -29.822 -19.876 1.000 0.970 349 PRO B CA 1
ATOM 9734 C C . PRO B 2 349 ? -0.291 -29.115 -18.720 1.000 0.970 349 PRO B C 1
ATOM 9735 O O . PRO B 2 349 ? -0.210 -29.639 -17.602 1.000 0.970 349 PRO B O 1
ATOM 9746 N N . ASP B 2 350 ? 0.134 -27.879 -18.977 1.000 0.940 350 ASP B N 1
ATOM 9747 C CA . ASP B 2 350 ? 0.830 -26.985 -18.043 1.000 0.940 350 ASP B CA 1
ATOM 9748 C C . ASP B 2 350 ? 0.098 -26.820 -16.708 1.000 0.940 350 ASP B C 1
ATOM 9749 O O . ASP B 2 350 ? 0.705 -26.871 -15.634 1.000 0.940 350 ASP B O 1
ATOM 9758 N N . VAL B 2 351 ? -1.229 -26.683 -16.754 1.000 0.940 351 VAL B N 1
ATOM 9759 C CA . VAL B 2 351 ? -2.082 -26.506 -15.576 1.000 0.940 351 VAL B CA 1
ATOM 9760 C C . VAL B 2 351 ? -1.979 -27.681 -14.594 1.000 0.940 351 VAL B C 1
ATOM 9761 O O . VAL B 2 351 ? -2.076 -27.457 -13.388 1.000 0.940 351 VAL B O 1
ATOM 9774 N N . LEU B 2 352 ? -1.731 -28.901 -15.091 1.000 0.970 352 LEU B N 1
ATOM 9775 C CA . LEU B 2 352 ? -1.484 -30.099 -14.284 1.000 0.970 352 LEU B CA 1
ATOM 9776 C C . LEU B 2 352 ? -0.005 -30.200 -13.908 1.000 0.970 352 LEU B C 1
ATOM 9777 O O . LEU B 2 352 ? 0.316 -30.263 -12.724 1.000 0.970 352 LEU B O 1
ATOM 9793 N N . ALA B 2 353 ? 0.895 -30.197 -14.893 1.000 0.970 353 ALA B N 1
ATOM 9794 C CA . ALA B 2 353 ? 2.317 -30.452 -14.670 1.000 0.970 353 ALA B CA 1
ATOM 9795 C C . ALA B 2 353 ? 2.949 -29.441 -13.689 1.000 0.970 353 ALA B C 1
ATOM 9796 O O . ALA B 2 353 ? 3.741 -29.816 -12.825 1.000 0.970 353 ALA B O 1
ATOM 9803 N N . SER B 2 354 ? 2.526 -28.172 -13.739 1.000 0.930 354 SER B N 1
ATOM 9804 C CA . SER B 2 354 ? 3.018 -27.097 -12.860 1.000 0.930 354 SER B CA 1
ATOM 9805 C C . SER B 2 354 ? 2.307 -26.992 -11.502 1.000 0.930 354 SER B C 1
ATOM 9806 O O . SER B 2 354 ? 2.555 -26.057 -10.733 1.000 0.930 354 SER B O 1
ATOM 9814 N N . ALA B 2 355 ? 1.386 -27.899 -11.177 1.000 0.960 355 ALA B N 1
ATOM 9815 C CA . ALA B 2 355 ? 0.586 -27.792 -9.961 1.000 0.960 355 ALA B CA 1
ATOM 9816 C C . ALA B 2 355 ? 1.354 -28.165 -8.676 1.000 0.960 355 ALA B C 1
ATOM 9817 O O . ALA B 2 355 ? 0.901 -27.827 -7.584 1.000 0.960 355 ALA B O 1
ATOM 9824 N N . GLY B 2 356 ? 2.551 -28.758 -8.774 1.000 0.960 356 GLY B N 1
ATOM 9825 C CA . GLY B 2 356 ? 3.355 -29.135 -7.603 1.000 0.960 356 GLY B CA 1
ATOM 9826 C C . GLY B 2 356 ? 3.591 -27.987 -6.610 1.000 0.960 356 GLY B C 1
ATOM 9827 O O . GLY B 2 356 ? 3.519 -28.187 -5.397 1.000 0.960 356 GLY B O 1
ATOM 9831 N N . GLY B 2 357 ? 3.755 -26.756 -7.105 1.000 0.950 357 GLY B N 1
ATOM 9832 C CA . GLY B 2 357 ? 3.883 -25.569 -6.256 1.000 0.950 357 GLY B CA 1
ATOM 9833 C C . GLY B 2 357 ? 2.643 -25.268 -5.401 1.000 0.950 357 GLY B C 1
ATOM 9834 O O . GLY B 2 357 ? 2.784 -24.940 -4.221 1.000 0.950 357 GLY B O 1
ATOM 9838 N N . VAL B 2 358 ? 1.424 -25.402 -5.950 1.000 0.960 358 VAL B N 1
ATOM 9839 C CA . VAL B 2 358 ? 0.193 -25.212 -5.153 1.000 0.960 358 VAL B CA 1
ATOM 9840 C C . VAL B 2 358 ? -0.001 -26.364 -4.167 1.000 0.960 358 VAL B C 1
ATOM 9841 O O . VAL B 2 358 ? -0.438 -26.127 -3.044 1.000 0.960 358 VAL B O 1
ATOM 9854 N N . THR B 2 359 ? 0.405 -27.580 -4.536 1.000 0.980 359 THR B N 1
ATOM 9855 C CA . THR B 2 359 ? 0.349 -28.764 -3.669 1.000 0.980 359 THR B CA 1
ATOM 9856 C C . THR B 2 359 ? 1.224 -28.602 -2.424 1.000 0.980 359 THR B C 1
ATOM 9857 O O . THR B 2 359 ? 0.740 -28.761 -1.307 1.000 0.980 359 THR B O 1
ATOM 9868 N N . VAL B 2 360 ? 2.492 -28.204 -2.580 1.000 0.980 360 VAL B N 1
ATOM 9869 C CA . VAL B 2 360 ? 3.388 -27.978 -1.426 1.000 0.980 360 VAL B CA 1
ATOM 9870 C C . VAL B 2 360 ? 2.971 -26.743 -0.622 1.000 0.980 360 VAL B C 1
ATOM 9871 O O . VAL B 2 360 ? 3.082 -26.724 0.601 1.000 0.980 360 VAL B O 1
ATOM 9884 N N . SER B 2 361 ? 2.409 -25.725 -1.276 1.000 0.980 361 SER B N 1
ATOM 9885 C CA . SER B 2 361 ? 1.787 -24.595 -0.577 1.000 0.980 361 SER B CA 1
ATOM 9886 C C . SER B 2 361 ? 0.612 -25.042 0.300 1.000 0.980 361 SER B C 1
ATOM 9887 O O . SER B 2 361 ? 0.496 -24.596 1.439 1.000 0.980 361 SER B O 1
ATOM 9895 N N . TYR B 2 362 ? -0.232 -25.949 -0.188 1.000 0.980 362 TYR B N 1
ATOM 9896 C CA . TYR B 2 362 ? -1.274 -26.574 0.621 1.000 0.980 362 TYR B CA 1
ATOM 9897 C C . TYR B 2 362 ? -0.684 -27.366 1.796 1.000 0.980 362 TYR B C 1
ATOM 9898 O O . TYR B 2 362 ? -1.168 -27.225 2.916 1.000 0.980 362 TYR B O 1
ATOM 9916 N N . PHE B 2 363 ? 0.391 -28.132 1.590 1.000 0.990 363 PHE B N 1
ATOM 9917 C CA . PHE B 2 363 ? 1.060 -28.849 2.681 1.000 0.990 363 PHE B CA 1
ATOM 9918 C C . PHE B 2 363 ? 1.580 -27.923 3.776 1.000 0.990 363 PHE B C 1
ATOM 9919 O O . PHE B 2 363 ? 1.455 -28.265 4.948 1.000 0.990 363 PHE B O 1
ATOM 9936 N N . GLU B 2 364 ? 2.122 -26.753 3.428 1.000 0.980 364 GLU B N 1
ATOM 9937 C CA . GLU B 2 364 ? 2.517 -25.744 4.418 1.000 0.980 364 GLU B CA 1
ATOM 9938 C C . GLU B 2 364 ? 1.324 -25.326 5.285 1.000 0.980 364 GLU B C 1
ATOM 9939 O O . GLU B 2 364 ? 1.428 -25.287 6.507 1.000 0.980 364 GLU B O 1
ATOM 9951 N N . TRP B 2 365 ? 0.163 -25.096 4.670 1.000 0.980 365 TRP B N 1
ATOM 9952 C CA . TRP B 2 365 ? -1.057 -24.761 5.404 1.000 0.980 365 TRP B CA 1
ATOM 9953 C C . TRP B 2 365 ? -1.549 -25.909 6.293 1.000 0.980 365 TRP B C 1
ATOM 9954 O O . TRP B 2 365 ? -1.944 -25.675 7.434 1.000 0.980 365 TRP B O 1
ATOM 9975 N N . VAL B 2 366 ? -1.483 -27.155 5.817 1.000 0.980 366 VAL B N 1
ATOM 9976 C CA . VAL B 2 366 ? -1.827 -28.328 6.637 1.000 0.980 366 VAL B CA 1
ATOM 9977 C C . VAL B 2 366 ? -0.908 -28.423 7.857 1.000 0.980 366 VAL B C 1
ATOM 9978 O O . VAL B 2 366 ? -1.404 -28.569 8.971 1.000 0.980 366 VAL B O 1
ATOM 9991 N N . GLN B 2 367 ? 0.405 -28.274 7.669 1.000 0.990 367 GLN B N 1
ATOM 9992 C CA . GLN B 2 367 ? 1.384 -28.262 8.762 1.000 0.990 367 GLN B CA 1
ATOM 9993 C C . GLN B 2 367 ? 1.111 -27.123 9.751 1.000 0.990 367 GLN B C 1
ATOM 9994 O O . GLN B 2 367 ? 1.179 -27.314 10.964 1.000 0.990 367 GLN B O 1
ATOM 10008 N N . ASN B 2 368 ? 0.724 -25.943 9.254 1.000 0.980 368 ASN B N 1
ATOM 10009 C CA . ASN B 2 368 ? 0.353 -24.812 10.102 1.000 0.980 368 ASN B CA 1
ATOM 10010 C C . ASN B 2 368 ? -0.909 -25.076 10.931 1.000 0.980 368 ASN B C 1
ATOM 10011 O O . ASN B 2 368 ? -0.943 -24.685 12.093 1.000 0.980 368 ASN B O 1
ATOM 10022 N N . ASN B 2 369 ? -1.910 -25.763 10.377 1.000 0.970 369 ASN B N 1
ATOM 10023 C CA . ASN B 2 369 ? -3.105 -26.164 11.126 1.000 0.970 369 ASN B CA 1
ATOM 10024 C C . ASN B 2 369 ? -2.799 -27.229 12.184 1.000 0.970 369 ASN B C 1
ATOM 10025 O O . ASN B 2 369 ? -3.460 -27.284 13.216 1.000 0.970 369 ASN B O 1
ATOM 10036 N N . GLN B 2 370 ? -1.817 -28.089 11.917 1.000 0.970 370 GLN B N 1
ATOM 10037 C CA . GLN B 2 370 ? -1.383 -29.121 12.855 1.000 0.970 370 GLN B CA 1
ATOM 10038 C C . GLN B 2 370 ? -0.480 -28.566 13.962 1.000 0.970 370 GLN B C 1
ATOM 10039 O O . GLN B 2 370 ? -0.417 -29.148 15.041 1.000 0.970 370 GLN B O 1
ATOM 10053 N N . GLY B 2 371 ? 0.260 -27.488 13.691 1.000 0.960 371 GLY B N 1
ATOM 10054 C CA . GLY B 2 371 ? 1.395 -27.090 14.527 1.000 0.960 371 GLY B CA 1
ATOM 10055 C C . GLY B 2 371 ? 2.536 -28.112 14.483 1.000 0.960 371 GLY B C 1
ATOM 10056 O O . GLY B 2 371 ? 3.349 -28.170 15.402 1.000 0.960 371 GLY B O 1
ATOM 10060 N N . PHE B 2 372 ? 2.582 -28.931 13.430 1.000 0.960 372 PHE B N 1
ATOM 10061 C CA . PHE B 2 372 ? 3.524 -30.028 13.265 1.000 0.960 372 PHE B CA 1
ATOM 10062 C C . PHE B 2 372 ? 4.088 -29.999 11.846 1.000 0.960 372 PHE B C 1
ATOM 10063 O O . PHE B 2 372 ? 3.331 -29.975 10.877 1.000 0.960 372 PHE B O 1
ATOM 10080 N N . TYR B 2 373 ? 5.414 -29.975 11.739 1.000 0.980 373 TYR B N 1
ATOM 10081 C CA . TYR B 2 373 ? 6.132 -29.740 10.488 1.000 0.980 373 TYR B CA 1
ATOM 10082 C C . TYR B 2 373 ? 6.789 -31.025 10.000 1.000 0.980 373 TYR B C 1
ATOM 10083 O O . TYR B 2 373 ? 7.372 -31.771 10.786 1.000 0.980 373 TYR B O 1
ATOM 10101 N N . TRP B 2 374 ? 6.651 -31.289 8.707 1.000 0.980 374 TRP B N 1
ATOM 10102 C CA . TRP B 2 374 ? 7.014 -32.558 8.086 1.000 0.980 374 TRP B CA 1
ATOM 10103 C C . TRP B 2 374 ? 8.463 -32.539 7.605 1.000 0.980 374 TRP B C 1
ATOM 10104 O O . TRP B 2 374 ? 8.998 -31.478 7.273 1.000 0.980 374 TRP B O 1
ATOM 10125 N N . SER B 2 375 ? 9.088 -33.716 7.527 1.000 0.970 375 SER B N 1
ATOM 10126 C CA . SER B 2 375 ? 10.408 -33.832 6.901 1.000 0.970 375 SER B CA 1
ATOM 10127 C C . SER B 2 375 ? 10.327 -33.586 5.390 1.000 0.970 375 SER B C 1
ATOM 10128 O O . SER B 2 375 ? 9.248 -33.609 4.788 1.000 0.970 375 SER B O 1
ATOM 10136 N N . GLU B 2 376 ? 11.477 -33.353 4.756 1.000 0.970 376 GLU B N 1
ATOM 10137 C CA . GLU B 2 376 ? 11.541 -33.184 3.304 1.000 0.970 376 GLU B CA 1
ATOM 10138 C C . GLU B 2 376 ? 11.090 -34.452 2.552 1.000 0.970 376 GLU B C 1
ATOM 10139 O O . GLU B 2 376 ? 10.336 -34.330 1.584 1.000 0.970 376 GLU B O 1
ATOM 10151 N N . GLU B 2 377 ? 11.436 -35.656 3.039 1.000 0.970 377 GLU B N 1
ATOM 10152 C CA . GLU B 2 377 ? 10.978 -36.933 2.458 1.000 0.970 377 GLU B CA 1
ATOM 10153 C C . GLU B 2 377 ? 9.461 -37.101 2.577 1.000 0.970 377 GLU B C 1
ATOM 10154 O O . GLU B 2 377 ? 8.802 -37.574 1.650 1.000 0.970 377 GLU B O 1
ATOM 10166 N N . GLU B 2 378 ? 8.887 -36.688 3.708 1.000 0.970 378 GLU B N 1
ATOM 10167 C CA . GLU B 2 378 ? 7.451 -36.803 3.940 1.000 0.970 378 GLU B CA 1
ATOM 10168 C C . GLU B 2 378 ? 6.649 -35.859 3.025 1.000 0.970 378 GLU B C 1
ATOM 10169 O O . GLU B 2 378 ? 5.582 -36.236 2.521 1.000 0.970 378 GLU B O 1
ATOM 10181 N N . VAL B 2 379 ? 7.166 -34.647 2.780 1.000 0.980 379 VAL B N 1
ATOM 10182 C CA . VAL B 2 379 ? 6.610 -33.706 1.794 1.000 0.980 379 VAL B CA 1
ATOM 10183 C C . VAL B 2 379 ? 6.684 -34.292 0.384 1.000 0.980 379 VAL B C 1
ATOM 10184 O O . VAL B 2 379 ? 5.703 -34.219 -0.360 1.000 0.980 379 VAL B O 1
ATOM 10197 N N . GLU B 2 380 ? 7.826 -34.870 0.012 1.000 0.970 380 GLU B N 1
ATOM 10198 C CA . GLU B 2 380 ? 8.059 -35.437 -1.318 1.000 0.970 380 GLU B CA 1
ATOM 10199 C C . GLU B 2 380 ? 7.148 -36.631 -1.611 1.000 0.970 380 GLU B C 1
ATOM 10200 O O . GLU B 2 380 ? 6.502 -36.676 -2.659 1.000 0.970 380 GLU B O 1
ATOM 10212 N N . GLU B 2 381 ? 6.998 -37.543 -0.654 1.000 0.980 381 GLU B N 1
ATOM 10213 C CA . GLU B 2 381 ? 6.126 -38.706 -0.801 1.000 0.980 381 GLU B CA 1
ATOM 10214 C C . GLU B 2 381 ? 4.657 -38.294 -0.985 1.000 0.980 381 GLU B C 1
ATOM 10215 O O . GLU B 2 381 ? 3.940 -38.806 -1.853 1.000 0.980 381 GLU B O 1
ATOM 10227 N N . LYS B 2 382 ? 4.180 -37.340 -0.178 1.000 0.980 382 LYS B N 1
ATOM 10228 C CA . LYS B 2 382 ? 2.812 -36.824 -0.302 1.000 0.980 382 LYS B CA 1
ATOM 10229 C C . LYS B 2 382 ? 2.611 -36.080 -1.621 1.000 0.980 382 LYS B C 1
ATOM 10230 O O . LYS B 2 382 ? 1.559 -36.250 -2.242 1.000 0.980 382 LYS B O 1
ATOM 10249 N N . LEU B 2 383 ? 3.598 -35.290 -2.063 1.000 0.980 383 LEU B N 1
ATOM 10250 C CA . LEU B 2 383 ? 3.568 -34.609 -3.359 1.000 0.980 383 LEU B CA 1
ATOM 10251 C C . LEU B 2 383 ? 3.422 -35.628 -4.495 1.000 0.980 383 LEU B C 1
ATOM 10252 O O . LEU B 2 383 ? 2.542 -35.460 -5.340 1.000 0.980 383 LEU B O 1
ATOM 10268 N N . GLU B 2 384 ? 4.219 -36.702 -4.485 1.000 0.980 384 GLU B N 1
ATOM 10269 C CA . GLU B 2 384 ? 4.157 -37.766 -5.490 1.000 0.980 384 GLU B CA 1
ATOM 10270 C C . GLU B 2 384 ? 2.798 -38.463 -5.498 1.000 0.980 384 GLU B C 1
ATOM 10271 O O . GLU B 2 384 ? 2.152 -38.525 -6.544 1.000 0.980 384 GLU B O 1
ATOM 10283 N N . LYS B 2 385 ? 2.288 -38.885 -4.335 1.000 0.980 385 LYS B N 1
ATOM 10284 C CA . LYS B 2 385 ? 0.958 -39.507 -4.227 1.000 0.980 385 LYS B CA 1
ATOM 10285 C C . LYS B 2 385 ? -0.150 -38.636 -4.825 1.000 0.980 385 LYS B C 1
ATOM 10286 O O . LYS B 2 385 ? -1.001 -39.147 -5.557 1.000 0.980 385 LYS B O 1
ATOM 10305 N N . MET B 2 386 ? -0.152 -37.332 -4.535 1.000 0.980 386 MET B N 1
ATOM 10306 C CA . MET B 2 386 ? -1.180 -36.413 -5.039 1.000 0.980 386 MET B CA 1
ATOM 10307 C C . MET B 2 386 ? -1.031 -36.117 -6.534 1.000 0.980 386 MET B C 1
ATOM 10308 O O . MET B 2 386 ? -2.029 -36.158 -7.259 1.000 0.980 386 MET B O 1
ATOM 10322 N N . MET B 2 387 ? 0.190 -35.868 -7.019 1.000 0.980 387 MET B N 1
ATOM 10323 C CA . MET B 2 387 ? 0.454 -35.654 -8.447 1.000 0.980 387 MET B CA 1
ATOM 10324 C C . MET B 2 387 ? 0.119 -36.910 -9.272 1.000 0.980 387 MET B C 1
ATOM 10325 O O . MET B 2 387 ? -0.554 -36.784 -10.294 1.000 0.980 387 MET B O 1
ATOM 10339 N N . VAL B 2 388 ? 0.478 -38.119 -8.804 1.000 0.990 388 VAL B N 1
ATOM 10340 C CA . VAL B 2 388 ? 0.129 -39.410 -9.439 1.000 0.990 388 VAL B CA 1
ATOM 10341 C C . VAL B 2 388 ? -1.387 -39.603 -9.490 1.000 0.990 388 VAL B C 1
ATOM 10342 O O . VAL B 2 388 ? -1.922 -39.916 -10.554 1.000 0.990 388 VAL B O 1
ATOM 10355 N N . LYS B 2 389 ? -2.109 -39.378 -8.381 1.000 0.980 389 LYS B N 1
ATOM 10356 C CA . LYS B 2 389 ? -3.583 -39.467 -8.352 1.000 0.980 389 LYS B CA 1
ATOM 10357 C C . LYS B 2 389 ? -4.221 -38.509 -9.368 1.000 0.980 389 LYS B C 1
ATOM 10358 O O . LYS B 2 389 ? -5.117 -38.903 -10.112 1.000 0.980 389 LYS B O 1
ATOM 10377 N N . SER B 2 390 ? -3.736 -37.270 -9.419 1.000 0.980 390 SER B N 1
ATOM 10378 C CA . SER B 2 390 ? -4.278 -36.210 -10.282 1.000 0.980 390 SER B CA 1
ATOM 10379 C C . SER B 2 390 ? -4.014 -36.484 -11.760 1.000 0.980 390 SER B C 1
ATOM 10380 O O . SER B 2 390 ? -4.939 -36.436 -12.571 1.000 0.980 390 SER B O 1
ATOM 10388 N N . PHE B 2 391 ? -2.775 -36.856 -12.099 1.000 0.990 391 PHE B N 1
ATOM 10389 C CA . PHE B 2 391 ? -2.401 -37.265 -13.449 1.000 0.990 391 PHE B CA 1
ATOM 10390 C C . PHE B 2 391 ? -3.271 -38.423 -13.937 1.000 0.990 391 PHE B C 1
ATOM 10391 O O . PHE B 2 391 ? -3.828 -38.360 -15.030 1.000 0.990 391 PHE B O 1
ATOM 10408 N N . ASN B 2 392 ? -3.434 -39.461 -13.113 1.000 0.980 392 ASN B N 1
ATOM 10409 C CA . ASN B 2 392 ? -4.187 -40.650 -13.497 1.000 0.980 392 ASN B CA 1
ATOM 10410 C C . ASN B 2 392 ? -5.682 -40.368 -13.690 1.000 0.980 392 ASN B C 1
ATOM 10411 O O . ASN B 2 392 ? -6.241 -40.793 -14.697 1.000 0.980 392 ASN B O 1
ATOM 10422 N N . ASN B 2 393 ? -6.316 -39.604 -12.797 1.000 0.970 393 ASN B N 1
ATOM 10423 C CA . ASN B 2 393 ? -7.720 -39.214 -12.959 1.000 0.970 393 ASN B CA 1
ATOM 10424 C C . ASN B 2 393 ? -7.960 -38.431 -14.258 1.000 0.970 393 ASN B C 1
ATOM 10425 O O . ASN B 2 393 ? -8.936 -38.684 -14.965 1.000 0.970 393 ASN B O 1
ATOM 10436 N N . ILE B 2 394 ? -7.068 -37.489 -14.584 1.000 0.980 394 ILE B N 1
ATOM 10437 C CA . ILE B 2 394 ? -7.162 -36.697 -15.817 1.000 0.980 394 ILE B CA 1
ATOM 10438 C C . ILE B 2 394 ? -6.904 -37.576 -17.040 1.000 0.980 394 ILE B C 1
ATOM 10439 O O . ILE B 2 394 ? -7.653 -37.488 -18.010 1.000 0.980 394 ILE B O 1
ATOM 10455 N N . TYR B 2 395 ? -5.890 -38.444 -16.991 1.000 0.980 395 TYR B N 1
ATOM 10456 C CA . TYR B 2 395 ? -5.552 -39.353 -18.084 1.000 0.980 395 TYR B CA 1
ATOM 10457 C C . TYR B 2 395 ? -6.698 -40.329 -18.388 1.000 0.980 395 TYR B C 1
ATOM 10458 O O . TYR B 2 395 ? -7.099 -40.468 -19.542 1.000 0.980 395 TYR B O 1
ATOM 10476 N N . GLU B 2 396 ? -7.279 -40.980 -17.374 1.000 0.970 396 GLU B N 1
ATOM 10477 C CA . GLU B 2 396 ? -8.431 -41.864 -17.581 1.000 0.970 396 GLU B CA 1
ATOM 10478 C C . GLU B 2 396 ? -9.673 -41.089 -18.039 1.000 0.970 396 GLU B C 1
ATOM 10479 O O . GLU B 2 396 ? -10.389 -41.577 -18.911 1.000 0.970 396 GLU B O 1
ATOM 10491 N N . MET B 2 397 ? -9.920 -39.869 -17.534 1.000 0.950 397 MET B N 1
ATOM 10492 C CA . MET B 2 397 ? -11.020 -39.027 -18.029 1.000 0.950 397 MET B CA 1
ATOM 10493 C C . MET B 2 397 ? -10.844 -38.678 -19.511 1.000 0.950 397 MET B C 1
ATOM 10494 O O . MET B 2 397 ? -11.806 -38.803 -20.274 1.000 0.950 397 MET B O 1
ATOM 10508 N N . ALA B 2 398 ? -9.637 -38.272 -19.910 1.000 0.960 398 ALA B N 1
ATOM 10509 C CA . ALA B 2 398 ? -9.288 -37.956 -21.291 1.000 0.960 398 ALA B CA 1
ATOM 10510 C C . ALA B 2 398 ? -9.536 -39.159 -22.208 1.000 0.960 398 ALA B C 1
ATOM 10511 O O . ALA B 2 398 ? -10.276 -39.065 -23.188 1.000 0.960 398 ALA B O 1
ATOM 10518 N N . ASN B 2 399 ? -9.019 -40.325 -21.816 1.000 0.950 399 ASN B N 1
ATOM 10519 C CA . ASN B 2 399 ? -9.147 -41.554 -22.587 1.000 0.950 399 ASN B CA 1
ATOM 10520 C C . ASN B 2 399 ? -10.609 -42.035 -22.682 1.000 0.950 399 ASN B C 1
ATOM 10521 O O . ASN B 2 399 ? -11.125 -42.272 -23.774 1.000 0.950 399 ASN B O 1
ATOM 10532 N N . ASN B 2 400 ? -11.322 -42.098 -21.551 1.000 0.940 400 ASN B N 1
ATOM 10533 C CA . ASN B 2 400 ? -12.712 -42.565 -21.494 1.000 0.940 400 ASN B CA 1
ATOM 10534 C C . ASN B 2 400 ? -13.665 -41.676 -22.304 1.000 0.940 400 ASN B C 1
ATOM 10535 O O . ASN B 2 400 ? -14.649 -42.163 -22.860 1.000 0.940 400 ASN B O 1
ATOM 10546 N N . ARG B 2 401 ? -13.390 -40.369 -22.378 1.000 0.920 401 ARG B N 1
ATOM 10547 C CA . ARG B 2 401 ? -14.209 -39.411 -23.132 1.000 0.920 401 ARG B CA 1
ATOM 10548 C C . ARG B 2 401 ? -13.681 -39.099 -24.531 1.000 0.920 401 ARG B C 1
ATOM 10549 O O . ARG B 2 401 ? -14.348 -38.351 -25.239 1.000 0.920 401 ARG B O 1
ATOM 10570 N N . ARG B 2 402 ? -12.550 -39.688 -24.941 1.000 0.930 402 ARG B N 1
ATOM 10571 C CA . ARG B 2 402 ? -11.885 -39.449 -26.235 1.000 0.930 402 ARG B CA 1
ATOM 10572 C C . ARG B 2 402 ? -11.611 -37.963 -26.488 1.000 0.930 402 ARG B C 1
ATOM 10573 O O . ARG B 2 402 ? -12.013 -37.406 -27.506 1.000 0.930 402 ARG B O 1
ATOM 10594 N N . ILE B 2 403 ? -10.967 -37.325 -25.521 1.000 0.940 403 ILE B N 1
ATOM 10595 C CA . ILE B 2 403 ? -10.516 -35.931 -25.587 1.000 0.940 403 ILE B CA 1
ATOM 10596 C C . ILE B 2 403 ? -9.047 -35.853 -25.171 1.000 0.940 403 ILE B C 1
ATOM 10597 O O . ILE B 2 403 ? -8.521 -36.790 -24.571 1.000 0.940 403 ILE B O 1
ATOM 10613 N N . ASP B 2 404 ? -8.394 -34.730 -25.455 1.000 0.940 404 ASP B N 1
ATOM 10614 C CA . ASP B 2 404 ? -7.040 -34.458 -24.982 1.000 0.940 404 ASP B CA 1
ATOM 10615 C C . ASP B 2 404 ? -6.994 -34.239 -23.451 1.000 0.940 404 ASP B C 1
ATOM 10616 O O . ASP B 2 404 ? -7.996 -33.905 -22.802 1.000 0.940 404 ASP B O 1
ATOM 10625 N N . MET B 2 405 ? -5.812 -34.412 -22.846 1.000 0.970 405 MET B N 1
ATOM 10626 C CA . MET B 2 405 ? -5.642 -34.225 -21.399 1.000 0.970 405 MET B CA 1
ATOM 10627 C C . MET B 2 405 ? -5.830 -32.773 -20.946 1.000 0.970 405 MET B C 1
ATOM 10628 O O . MET B 2 405 ? -6.131 -32.565 -19.772 1.000 0.970 405 MET B O 1
ATOM 10642 N N . ARG B 2 406 ? -5.678 -31.769 -21.822 1.000 0.960 406 ARG B N 1
ATOM 10643 C CA . ARG B 2 406 ? -5.864 -30.357 -21.456 1.000 0.960 406 ARG B CA 1
ATOM 10644 C C . ARG B 2 406 ? -7.331 -30.083 -21.153 1.000 0.960 406 ARG B C 1
ATOM 10645 O O . ARG B 2 406 ? -7.652 -29.624 -20.057 1.000 0.960 406 ARG B O 1
ATOM 10666 N N . LEU B 2 407 ? -8.230 -30.434 -22.071 1.000 0.950 407 LEU B N 1
ATOM 10667 C CA . LEU B 2 407 ? -9.667 -30.307 -21.847 1.000 0.950 407 LEU B CA 1
ATOM 10668 C C . LEU B 2 407 ? -10.128 -31.172 -20.662 1.000 0.950 407 LEU B C 1
ATOM 10669 O O . LEU B 2 407 ? -10.911 -30.701 -19.837 1.000 0.950 407 LEU B O 1
ATOM 10685 N N . ALA B 2 408 ? -9.605 -32.395 -20.517 1.000 0.970 408 ALA B N 1
ATOM 10686 C CA . ALA B 2 408 ? -9.903 -33.235 -19.355 1.000 0.970 408 ALA B CA 1
ATOM 10687 C C . ALA B 2 408 ? -9.419 -32.610 -18.030 1.000 0.970 408 ALA B C 1
ATOM 10688 O O . ALA B 2 408 ? -10.137 -32.668 -17.031 1.000 0.970 408 ALA B O 1
ATOM 10695 N N . ALA B 2 409 ? -8.248 -31.963 -18.008 1.000 0.980 409 ALA B N 1
ATOM 10696 C CA . ALA B 2 409 ? -7.743 -31.255 -16.833 1.000 0.980 409 ALA B CA 1
ATOM 10697 C C . ALA B 2 409 ? -8.654 -30.083 -16.458 1.000 0.980 409 ALA B C 1
ATOM 10698 O O . ALA B 2 409 ? -8.986 -29.922 -15.285 1.000 0.980 409 ALA B O 1
ATOM 10705 N N . TYR B 2 410 ? -9.121 -29.310 -17.443 1.000 0.970 410 TYR B N 1
ATOM 10706 C CA . TYR B 2 410 ? -10.098 -28.248 -17.201 1.000 0.970 410 TYR B CA 1
ATOM 10707 C C . TYR B 2 410 ? -11.405 -28.808 -16.628 1.000 0.970 410 TYR B C 1
ATOM 10708 O O . TYR B 2 410 ? -11.915 -28.269 -15.649 1.000 0.970 410 TYR B O 1
ATOM 10726 N N . MET B 2 411 ? -11.902 -29.934 -17.154 1.000 0.960 411 MET B N 1
ATOM 10727 C CA . MET B 2 411 ? -13.091 -30.614 -16.627 1.000 0.960 411 MET B CA 1
ATOM 10728 C C . MET B 2 411 ? -12.906 -31.086 -15.176 1.000 0.960 411 MET B C 1
ATOM 10729 O O . MET B 2 411 ? -13.738 -30.770 -14.327 1.000 0.960 411 MET B O 1
ATOM 10743 N N . VAL B 2 412 ? -11.822 -31.802 -14.852 1.000 0.970 412 VAL B N 1
ATOM 10744 C CA . VAL B 2 412 ? -11.526 -32.213 -13.463 1.000 0.970 412 VAL B CA 1
ATOM 10745 C C . VAL B 2 412 ? -11.392 -30.985 -12.553 1.000 0.970 412 VAL B C 1
ATOM 10746 O O . VAL B 2 412 ? -11.934 -30.982 -11.448 1.000 0.970 412 VAL B O 1
ATOM 10759 N N . GLY B 2 413 ? -10.750 -29.920 -13.043 1.000 0.980 413 GLY B N 1
ATOM 10760 C CA . GLY B 2 413 ? -10.537 -28.674 -12.312 1.000 0.980 413 GLY B CA 1
ATOM 10761 C C . GLY B 2 413 ? -11.820 -27.933 -11.939 1.000 0.980 413 GLY B C 1
ATOM 10762 O O . GLY B 2 413 ? -11.944 -27.469 -10.808 1.000 0.980 413 GLY B O 1
ATOM 10766 N N . VAL B 2 414 ? -12.798 -27.841 -12.847 1.000 0.970 414 VAL B N 1
ATOM 10767 C CA . VAL B 2 414 ? -14.056 -27.120 -12.564 1.000 0.970 414 VAL B CA 1
ATOM 10768 C C . VAL B 2 414 ? -15.082 -27.951 -11.804 1.000 0.970 414 VAL B C 1
ATOM 10769 O O . VAL B 2 414 ? -15.930 -27.405 -11.099 1.000 0.970 414 VAL B O 1
ATOM 10782 N N . ARG B 2 415 ? -15.025 -29.278 -11.931 1.000 0.970 415 ARG B N 1
ATOM 10783 C CA . ARG B 2 415 ? -16.070 -30.171 -11.428 1.000 0.970 415 ARG B CA 1
ATOM 10784 C C . ARG B 2 415 ? -16.295 -30.037 -9.929 1.000 0.970 415 ARG B C 1
ATOM 10785 O O . ARG B 2 415 ? -17.439 -29.945 -9.501 1.000 0.970 415 ARG B O 1
ATOM 10806 N N . LYS B 2 416 ? -15.218 -30.025 -9.140 1.000 0.960 416 LYS B N 1
ATOM 10807 C CA . LYS B 2 416 ? -15.310 -30.068 -7.675 1.000 0.960 416 LYS B CA 1
ATOM 10808 C C . LYS B 2 416 ? -16.039 -28.847 -7.110 1.000 0.960 416 LYS B C 1
ATOM 10809 O O . LYS B 2 416 ? -16.913 -29.004 -6.264 1.000 0.960 416 LYS B O 1
ATOM 10828 N N . MET B 2 417 ? -15.723 -27.647 -7.608 1.000 0.960 417 MET B N 1
ATOM 10829 C CA . MET B 2 417 ? -16.412 -26.418 -7.192 1.000 0.960 417 MET B CA 1
ATOM 10830 C C . MET B 2 417 ? -17.851 -26.349 -7.713 1.000 0.960 417 MET B C 1
ATOM 10831 O O . MET B 2 417 ? -18.730 -25.928 -6.973 1.000 0.960 417 MET B O 1
ATOM 10845 N N . ALA B 2 418 ? -18.122 -26.838 -8.929 1.000 0.970 418 ALA B N 1
ATOM 10846 C CA . ALA B 2 418 ? -19.490 -26.942 -9.439 1.000 0.970 418 ALA B CA 1
ATOM 10847 C C . ALA B 2 418 ? -20.355 -27.889 -8.578 1.000 0.970 418 ALA B C 1
ATOM 10848 O O . ALA B 2 418 ? -21.462 -27.526 -8.178 1.000 0.970 418 ALA B O 1
ATOM 10855 N N . GLU B 2 419 ? -19.840 -29.077 -8.230 1.000 0.960 419 GLU B N 1
ATOM 10856 C CA . GLU B 2 419 ? -20.528 -30.040 -7.356 1.000 0.960 419 GLU B CA 1
ATOM 10857 C C . GLU B 2 419 ? -20.746 -29.463 -5.949 1.000 0.960 419 GLU B C 1
ATOM 10858 O O . GLU B 2 419 ? -21.853 -29.548 -5.416 1.000 0.960 419 GLU B O 1
ATOM 10870 N N . ALA B 2 420 ? -19.729 -28.827 -5.358 1.000 0.980 420 ALA B N 1
ATOM 10871 C CA . ALA B 2 420 ? -19.828 -28.226 -4.030 1.000 0.980 420 ALA B CA 1
ATOM 10872 C C . ALA B 2 420 ? -20.813 -27.046 -3.982 1.000 0.980 420 ALA B C 1
ATOM 10873 O O . ALA B 2 420 ? -21.618 -26.976 -3.052 1.000 0.980 420 ALA B O 1
ATOM 10880 N N . SER B 2 421 ? -20.808 -26.151 -4.978 1.000 0.970 421 SER B N 1
ATOM 10881 C CA . SER B 2 421 ? -21.788 -25.059 -5.076 1.000 0.970 421 SER B CA 1
ATOM 10882 C C . SER B 2 421 ? -23.226 -25.587 -5.126 1.000 0.970 421 SER B C 1
ATOM 10883 O O . SER B 2 421 ? -24.095 -25.032 -4.451 1.000 0.970 421 SER B O 1
ATOM 10891 N N . ARG B 2 422 ? -23.462 -26.711 -5.817 1.000 0.950 422 ARG B N 1
ATOM 10892 C CA . ARG B 2 422 ? -24.775 -27.372 -5.851 1.000 0.950 422 ARG B CA 1
ATOM 10893 C C . ARG B 2 422 ? -25.142 -28.035 -4.523 1.000 0.950 422 ARG B C 1
ATOM 10894 O O . ARG B 2 422 ? -26.248 -27.857 -4.027 1.000 0.950 422 ARG B O 1
ATOM 10915 N N . PHE B 2 423 ? -24.217 -28.768 -3.895 1.000 0.960 423 PHE B N 1
ATOM 10916 C CA . PHE B 2 423 ? -24.462 -29.378 -2.577 1.000 0.960 423 PHE B CA 1
ATOM 10917 C C . PHE B 2 423 ? -24.772 -28.345 -1.488 1.000 0.960 423 PHE B C 1
ATOM 10918 O O . PHE B 2 423 ? -25.516 -28.645 -0.557 1.000 0.960 423 PHE B O 1
ATOM 10935 N N . ARG B 2 424 ? -24.220 -27.132 -1.605 1.000 0.970 424 ARG B N 1
ATOM 10936 C CA . ARG B 2 424 ? -24.497 -26.012 -0.694 1.000 0.970 424 ARG B CA 1
ATOM 10937 C C . ARG B 2 424 ? -25.766 -25.227 -1.050 1.000 0.970 424 ARG B C 1
ATOM 10938 O O . ARG B 2 424 ? -26.126 -24.335 -0.286 1.000 0.970 424 ARG B O 1
ATOM 10959 N N . GLY B 2 425 ? -26.436 -25.551 -2.160 1.000 0.960 425 GLY B N 1
ATOM 10960 C CA . GLY B 2 425 ? -27.690 -24.925 -2.591 1.000 0.960 425 GLY B CA 1
ATOM 10961 C C . GLY B 2 425 ? -27.536 -23.510 -3.149 1.000 0.960 425 GLY B C 1
ATOM 10962 O O . GLY B 2 425 ? -28.452 -22.705 -3.013 1.000 0.960 425 GLY B O 1
ATOM 10966 N N . TRP B 2 426 ? -26.372 -23.169 -3.708 1.000 0.950 426 TRP B N 1
ATOM 10967 C CA . TRP B 2 426 ? -26.158 -21.861 -4.348 1.000 0.950 426 TRP B CA 1
ATOM 10968 C C . TRP B 2 426 ? -26.757 -21.795 -5.752 1.000 0.950 426 TRP B C 1
ATOM 10969 O O . TRP B 2 426 ? -27.095 -20.713 -6.224 1.000 0.950 426 TRP B O 1
ATOM 10990 N N . ILE B 2 427 ? -26.848 -22.965 -6.382 1.000 0.900 427 ILE B N 1
ATOM 10991 C CA . ILE B 2 427 ? -27.424 -23.275 -7.689 1.000 0.900 427 ILE B CA 1
ATOM 10992 C C . ILE B 2 427 ? -28.116 -24.633 -7.591 1.000 0.900 427 ILE B C 1
ATOM 10993 O O . ILE B 2 427 ? -27.590 -25.504 -6.851 1.000 0.900 427 ILE B O 1
#

Radius of gyration: 43.95 Å; Cα contacts (8 Å, |Δi|>4): 1602; chains: 2; bounding box: 64×125×79 Å

Solvent-accessible surface area: 33964 Å² total; per-residue (Å²): 185,93,26,0,0,0,0,0,4,0,12,5,30,20,24,58,41,10,122,95,90,59,164,114,92,63,129,38,166,47,94,52,118,94,64,44,31,2,11,52,0,2,10,0,0,0,0,0,17,72,0,26,10,62,0,22,0,0,0,22,0,3,108,33,148,69,0,74,34,2,32,85,34,1,119,90,28,55,4,108,20,86,36,12,84,64,9,114,150,42,121,2,0,15,9,82,25,43,60,4,125,90,87,79,41,89,101,102,76,109,16,0,5,71,47,0,64,25,76,42,0,38,74,3,5,117,109,9,151,161,18,28,4,0,0,0,1,7,54,5,31,79,115,0,0,16,58,0,0,95,32,0,102,79,99,136,29,49,0,0,0,8,0,9,67,33,54,100,23,113,98,97,3,5,75,30,2,50,39,1,1,0,53,87,121,15,4,63,54,16,13,103,162,63,86,63,58,84,1,0,70,105,29,61,40,35,0,0,0,24,21,61,185,95,3,0,57,14,2,47,48,119,155,69,36,71,13,87,31,46,134,50,151,82,101,28,96,80,10,20,41,13,0,6,3,0,0,0,0,2,0,22,10,57,62,76,95,42,96,43,0,0,122,6,0,5,20,0,16,5,26,1,17,45,50,136,13,11,11,54,8,5,6,59,71,110,86,0,73,135,94,41,146,248,108,97,147,226,152,125,66,146,92,155,151,34,191,144,29,85,15,91,66,2,27,73,28,0,63,96,0,3,116,103,30,66,40,78,95,111,3,33,88,40,0,56,66,17,89,111,64,54,70,15,134,2,91,2,168,24,82,121,51,56,88,110,100,5,20,0,13,0,0,9,0,1,50,9,33,19,22,2,2,2,5,0,50,0,55,51,124,9,110,133,161,17,35,83,19,0,35,0,45,0,0,62,25,4,0,42,0,7,2,1,59,0,50,5,2,0,0,16,0,0,2,37,7,26,18,166,120,21,42,134,165,12,22,43,82,0,0,54,15,0,1,157,39,2,17,158,38,0,2,28,112,106,0,0,0,11,30,37,60,88,14,82,47,64,7,0,9,22,0,12,45,10,12,12,171,78,48,163,125,125,3,32,4,0,0,0,0,7,40,96,139,66,5,4,5,73,12,80,171,15,1,54,8,36,0,1,10,13,0,0,70,11,0,0,139,77,72,71,26,99,25,156,44,4,54,0,0,0,2,8,0,32,113,38,1,1,90,0,0,61,47,0,64,88,29,37,4,76,1,0,0,0,0,11,95,139,4,0,8,89,49,67,126,23,20,91,0,66,103,5,43,135,137,86,64,115,181,8,17,2,3,133,113,78,155,132,66,43,77,40,95,94,0,2,56,28,80,10,33,0,0,0,0,16,43,114,110,88,26,0,29,108,160,5,0,111,69,0,148,1,118,0,0,0,0,14,16,109,28,0,9,28,146,86,0,10,139,21,0,52,113,97,105,16,12,9,0,0,20,5,0,0,20,0,0,26,16,0,0,7,35,5,0,35,28,1,14,88,104,58,132,96,18,56,87,128,60,2,70,88,64,2,74,130,44,0,43,110,4,0,34,76,0,32,102,30,6,102,120,113,224,41,35,6,26,19,0,0,24,0,22,1,0,94,60,7,0,68,19,0,156,184,137,64,83,73

Sequence (720 aa):
MRNICVIGSCSMDLVVTSDKRPKAGETVLGTSFQTVPGGKGANQAVAAARLGAQVFMVGKVGDDHYGTAILNNLKANGVRTDYMEPVTHTESGTAHIVLAEGDNSIVVVKGANDDITPAYALNALEQIEKVDMVLIQQEIPEETVDEVCKYCHSHDIPIILNPAPARPLKQETIDHATYLTPNEHEASILFPELTISEALALYPAKLFITEGKQGVRYSAGSKEVLIPSFPVEPVDTTGAGDTFNAAFAVALAEGKDIEAALRFANRAASLSVCSFGAQGGMPTRNEVEELLSMAADRNTGHTEEDKLDVLKSTQTVIHKALEKLGYPEEVYELLKEPMRLLTVKIPVRMDDGSVKIFTGYRAQHNDSVGPTKGGIRFHPNVTEKEVKAVKALSIWMSLKCGIIDLPYGGGKGGIVCDPRDMSFRELERLSRGYVRAISQIVGPTKDVPAPDV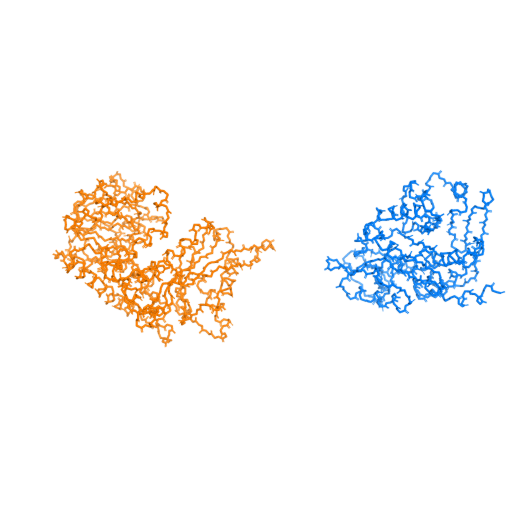FTNSQIMAWMMDEYSRIDEFNSPGFITGKPLVLGGSHGRESATAKGVTICIKEAAKKRGIDIKGARVVVQGFGNAGSYLAKFMHDAGAKVVGISDAYGGLYDPEGLDIDYLLDRRDSFGTVTKLFNDTITNQELLELDCDILVPAAIENQITEENAHNIRAKIVVEAANGPTTLEGTKILSDRDILLVPDVLASAGGVTVSYFEWVQNNQGFYWSEEEVEEKLEKMMVKSFNNIYEMANNRRIDMRLAAYMVGVRKMAEASRFRGWI

B-factor: mean 0.93, std 0.11, range [0.18, 0.99]

Foldseek 3Di:
DAEEEQEWAKEKEWEWEFAADADVVGDGDTDDIDIDIDTLSLLLQLLLLLQPHAYEYAAEAAPDPGLVVRVVVCVVSNYHCPRYYHDDPWHGKYWYWYHYPNDIDIDTDLIRQQVRDLVSSVVVVVPDPRHLEYEYEDSYDLNNLLSVLVSCQVVVHAYEYADPPAAEDDPSSLVSHQAYEYEPVNLCRPCVPDDPLRSQQVQAPHYWYQDDQQAIWHHPNNDIDGLGADDDDFPAQAQLSSSLRSQLRSCVSVVHDNSVSSHLSSLQSRQLRNADDNSGRGHGSCSSVVVVD/DDDDDDPDDDPVCVLQLLSVLLVLLVLLCVVVVHDVVLSVLQSWAPDKDKDWFWFQAPVRDIDTKIKMKGFRFQLLFAAEEAEAEEAPDDPSPVSVQGSQQSLSLLLCLLLVHSHHGMYMYMNHDVVPGDPVRLLSRLLRVCVGCVVQFALGHYEYEHDHPDAQVSQVSSQVSSCVVVVHRGLSRYARHDVVSLHAAPQLCQLLLLLVLLVVLVCVVVVHDLAAFEEAFEAQPDNSLSNLVSSVVSNYAPQKYDHPPFMDGDPRHDPSVVQVVQADPGRDRPVVDDDTHHSLVSQLDAGQEYEYQYDACSQELVCLQSGNHLEYGYNDAHNHDPNSQVSCLVVNRAYHHNSLSRSSNVLSRSVSSVCSVVVHHDDNVVSSVSSSVSSSVSSVQLVCQCVVSVHHSVSSSSNSSSVSSSVSCVVVPVD

Secondary structure (DSSP, 8-state):
--EEEEE---EEEEEEEESSPPPTT----EEEEEEEEE-HHHHHHHHHHHTT-EEEEEEEEESSHHHHHHHHHHHHTT-EEEEEEEETTSPPEEEEEEEETTEEEEEEE-GGGGG--HHHHHHHHHHSTT-SEEEEESSS-HHHHHHHHHHHHHTT--EEEE--S-----HHHHHH-SEE--BHHHHHHHSTTS-HHHHHHHSTTTBEEE-GGGEEEEEETTEEEEEE------S--TTHHHHHHHHHHHHHHTT--HHHHHHHHHHHHHHHTTSSSHHHHPPPHHHHHHTT-/----------GGGGG-HHHHHHHHHHHHHHHHT--HHHHHHHSS-SEEEEEEEEEE-TTS-EEEEEEEEEE---SSSSEE--EEEESS-HHHHHHHHHHHHHHHHHHHHHTT-S-EEEEEEEE--GGGS-HHHHHHHHHHHHHHHTTT-BTTTEE--B-TT--HHHHHHHHHHHHHHTTS--GGGSSS--GGGT--TTTTTHHHHHHHHHHHHHHHHHT--STT-EEEEE--SHHHHHHHHHHHHTT-EEEEEE-SS-EEE-TT---HHHHHHH--TTS--GGG-S--B-HHHHHTSS-SEEEE-S-SS-B-TTTTTT---SEEE--SSS-B-HHHHHHHHHTT-EEE-HHHHTTHHHHHHHHHHHHHHHT----HHHHHHHHHHHHHHHHHHHHHHHHHHT--HHHHHHHHHHHHHHHHHHHTT--